Protein 2B1E (pdb70)

Secondary structure (DSSP, 8-state):
--GGG--HHHHHHHHHHHHHHHHT-HHHH-HHHHHHHHHHHHHHHHHHH----SHHHHHHHHHHHHHHHHHHHHHHHHHHHHHTTSPP--HHHHHHHT-PPP---HHHHHHHHHHHHHHHHTT-HHHHHHHHHHHHHHHHHHHHTTTSTT----STHHHHHHHHHHHHHHHHHHHHHHS-TT-TTHHHHHHHHHHHHHHHHHHHHHHHHH-----THHHHHHHHHHHHHHHTTT---TTHHHHHHHHHHHHHHHHHHHHHHHHHHHHHHHHS-S--TT----HHHHHHHHHHHHHGGGHHHHHHHTTT--GGGTS-TT--GGGS-----SSHHHHHHHHHHHHHHHHHHHHHHHHHHHH-TTSPP--S-TT-SS-TTHHHHHHHHHHHHHHHHHHHHTSTHHHHTTTHHHHHHHHHHHHHHHHHHHHHHHHHHHHHHHHHHT-SSSPP--HHHHHHHHHHHHHHHHHHHHHHTT-----HHHHHHHHHHHHHHHHHHHHHHHHHHGGGSSSGGGT-S--HHHHHHHHHHHH-

InterPro domains:
  IPR004140 Exocyst complex component Exo70 [PTHR12542] (60-615)
  IPR016159 Cullin repeat-like-containing domain superfamily [SSF74788] (73-621)
  IPR046364 Exocyst complex subunit Exo70, C-terminal [PF03081] (237-620)

GO terms:
  GO:0005546 phosphatidylinositol-4,5-bisphosphate binding (F, IDA)
  GO:0000131 incipient cellular bud site (C, IDA)
  GO:0005886 plasma membrane (C, IDA)
  GO:0005934 cellular bud tip (C, IDA)
  GO:0005935 cellular bud neck (C, IDA)
  GO:0031267 small GTPase binding (F, IDA)
  GO:0000145 exocyst (C, IDA)
  GO:0007266 Rho protein signal transduction (P, IDA)
  GO:0051601 exocyst localization (P, IGI)
  GO:0006887 exocytosis (P, IGI)
  GO:0007266 Rho protein signal transduction (P, IGI)
  GO:0001927 exocyst assembly (P, IMP)
  GO:0043332 mating projection tip (C, HDA)
  GO:0005628 prospore membrane (C, HDA)
  GO:0005737 cytoplasm (C, HDA)
  GO:0005934 cellular bud tip (C, HDA)
  GO:0005935 cellular bud neck (C, HDA)
  GO:0006887 exocytosis (P, IMP)
  GO:0006893 Golgi to plasma membrane transport (P, IMP)
  GO:0031267 small GTPase binding (F, IPI)

B-factor: mean 26.27, std 12.56, range [5.23, 71.97]

Structure (mmCIF, N/CA/C/O backbone):
data_2B1E
#
_entry.id   2B1E
#
_cell.length_a   45.846
_cell.length_b   60.605
_cell.length_c   223.131
_cell.angle_alpha   90.00
_cell.angle_beta   90.00
_cell.angle_gamma   90.00
#
_symmetry.space_group_name_H-M   'P 21 21 21'
#
loop_
_entity.id
_entity.type
_entity.pdbx_description
1 polymer 'Exocyst complex component EXO70'
2 water water
#
loop_
_atom_site.group_PDB
_atom_site.id
_atom_site.type_symbol
_atom_site.label_atom_id
_atom_site.label_alt_id
_atom_site.label_comp_id
_atom_site.label_asym_id
_atom_site.label_entity_id
_atom_site.label_seq_id
_atom_site.pdbx_PDB_ins_code
_atom_site.Cartn_x
_atom_site.Cartn_y
_atom_site.Cartn_z
_atom_site.occupancy
_atom_site.B_iso_or_equiv
_atom_site.auth_seq_id
_atom_site.auth_comp_id
_atom_site.auth_asym_id
_atom_site.auth_atom_id
_atom_site.pdbx_PDB_model_num
ATOM 1 N N . THR A 1 8 ? 36.688 33.504 66.889 1.00 32.77 67 THR A N 1
ATOM 2 C CA . THR A 1 8 ? 38.145 33.583 66.581 1.00 32.59 67 THR A CA 1
ATOM 3 C C . THR A 1 8 ? 38.700 32.187 66.276 1.00 30.12 67 THR A C 1
ATOM 4 O O . THR A 1 8 ? 38.835 31.819 65.114 1.00 29.70 67 THR A O 1
ATOM 8 N N . LEU A 1 9 ? 39.011 31.414 67.314 1.00 28.05 68 LEU A N 1
ATOM 9 C CA . LEU A 1 9 ? 39.538 30.055 67.139 1.00 26.94 68 LEU A CA 1
ATOM 10 C C . LEU A 1 9 ? 38.402 29.058 67.363 1.00 25.13 68 LEU A C 1
ATOM 11 O O . LEU A 1 9 ? 38.152 28.622 68.486 1.00 22.12 68 LEU A O 1
ATOM 16 N N . ASN A 1 10 ? 37.718 28.701 66.284 1.00 24.24 69 ASN A N 1
ATOM 17 C CA . ASN A 1 10 ? 36.582 27.784 66.352 1.00 22.20 69 ASN A CA 1
ATOM 18 C C . ASN A 1 10 ? 36.809 26.452 67.067 1.00 23.33 69 ASN A C 1
ATOM 19 O O . ASN A 1 10 ? 35.940 25.996 67.810 1.00 23.35 69 ASN A O 1
ATOM 24 N N . SER A 1 11 ? 37.957 25.819 66.842 1.00 22.78 70 SER A N 1
ATOM 25 C CA . SER A 1 11 ? 38.202 24.509 67.436 1.00 23.97 70 SER A CA 1
ATOM 26 C C . SER A 1 11 ? 38.185 24.465 68.958 1.00 23.72 70 SER A C 1
ATOM 27 O O . SER A 1 11 ? 37.938 23.413 69.544 1.00 25.63 70 SER A O 1
ATOM 30 N N . VAL A 1 12 ? 38.434 25.594 69.608 1.00 24.55 71 VAL A N 1
ATOM 31 C CA . VAL A 1 12 ? 38.430 25.600 71.063 1.00 24.16 71 VAL A CA 1
ATOM 32 C C . VAL A 1 12 ? 37.444 26.601 71.658 1.00 23.96 71 VAL A C 1
ATOM 33 O O . VAL A 1 12 ? 37.522 26.935 72.842 1.00 25.25 71 VAL A O 1
ATOM 37 N N . ALA A 1 13 ? 36.507 27.071 70.839 1.00 21.28 72 ALA A N 1
ATOM 38 C CA . ALA A 1 13 ? 35.509 28.028 71.310 1.00 20.88 72 ALA A CA 1
ATOM 39 C C . ALA A 1 13 ? 34.273 27.291 71.816 1.00 18.89 72 ALA A C 1
ATOM 40 O O . ALA A 1 13 ? 33.932 26.217 71.324 1.00 17.94 72 ALA A O 1
ATOM 42 N N . SER A 1 14 ? 33.606 27.870 72.805 1.00 17.10 73 SER A N 1
ATOM 43 C CA . SER A 1 14 ? 32.403 27.263 73.351 1.00 18.38 73 SER A CA 1
ATOM 44 C C . SER A 1 14 ? 31.244 27.456 72.376 1.00 16.01 73 SER A C 1
ATOM 45 O O . SER A 1 14 ? 31.264 28.358 71.530 1.00 13.80 73 SER A O 1
ATOM 48 N N . VAL A 1 15 ? 30.230 26.610 72.488 1.00 15.44 74 VAL A N 1
ATOM 49 C CA . VAL A 1 15 ? 29.073 26.756 71.620 1.00 15.79 74 VAL A CA 1
ATOM 50 C C . VAL A 1 15 ? 28.445 28.126 71.887 1.00 15.35 74 VAL A C 1
ATOM 51 O O . VAL A 1 15 ? 27.955 28.784 70.974 1.00 14.68 74 VAL A O 1
ATOM 55 N N . LYS A 1 16 ? 28.474 28.555 73.142 1.00 14.04 75 LYS A N 1
ATOM 56 C CA . LYS A 1 16 ? 27.913 29.854 73.501 1.00 17.99 75 LYS A CA 1
ATOM 57 C C . LYS A 1 16 ? 28.609 30.961 72.724 1.00 17.45 75 LYS A C 1
ATOM 58 O O . LYS A 1 16 ? 27.956 31.809 72.120 1.00 19.47 75 LYS A O 1
ATOM 64 N N . ASP A 1 17 ? 29.936 30.959 72.729 1.00 17.10 76 ASP A N 1
ATOM 65 C CA . ASP A 1 17 ? 30.660 31.991 72.004 1.00 17.12 76 ASP A CA 1
ATOM 66 C C . ASP A 1 17 ? 30.475 31.915 70.491 1.00 17.79 76 ASP A C 1
ATOM 67 O O . ASP A 1 17 ? 30.314 32.949 69.834 1.00 16.26 76 AS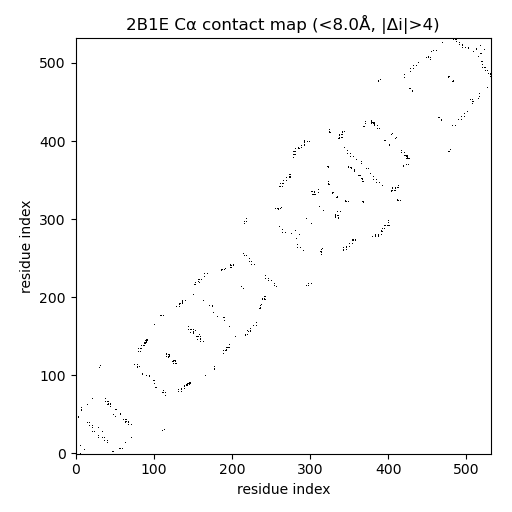P A O 1
ATOM 72 N N . LEU A 1 18 ? 30.498 30.705 69.937 1.00 17.22 77 LEU A N 1
ATOM 73 C CA . LEU A 1 18 ? 30.312 30.526 68.495 1.00 16.59 77 LEU A CA 1
ATOM 74 C C . LEU A 1 18 ? 28.913 31.001 68.104 1.00 16.82 77 LEU A C 1
ATOM 75 O O . LEU A 1 18 ? 28.722 31.607 67.046 1.00 15.41 77 LEU A O 1
ATOM 80 N N . ALA A 1 19 ? 27.940 30.707 68.962 1.00 13.71 78 ALA A N 1
ATOM 81 C CA . ALA A 1 19 ? 26.559 31.098 68.722 1.00 15.74 78 ALA A CA 1
ATOM 82 C C . ALA A 1 19 ? 26.505 32.616 68.655 1.00 16.87 78 ALA A C 1
ATOM 83 O O . ALA A 1 19 ? 25.904 33.186 67.747 1.00 15.33 78 ALA A O 1
ATOM 85 N N . ASN A 1 20 ? 27.151 33.276 69.612 1.00 18.07 79 ASN A N 1
ATOM 86 C CA . ASN A 1 20 ? 27.162 34.737 69.619 1.00 19.16 79 ASN A CA 1
ATOM 87 C C . ASN A 1 20 ? 27.744 35.263 68.307 1.00 18.40 79 ASN A C 1
ATOM 88 O O . ASN A 1 20 ? 27.180 36.169 67.694 1.00 20.19 79 ASN A O 1
ATOM 93 N N . GLU A 1 21 ? 28.869 34.699 67.875 1.00 16.88 80 GLU A N 1
ATOM 94 C CA . GLU A 1 21 ? 29.498 35.113 66.619 1.00 17.45 80 GLU A CA 1
ATOM 95 C C . GLU A 1 21 ? 28.542 34.927 65.449 1.00 16.40 80 GLU A C 1
ATOM 96 O O . GLU A 1 21 ? 28.406 35.806 64.602 1.00 16.86 80 GLU A O 1
ATO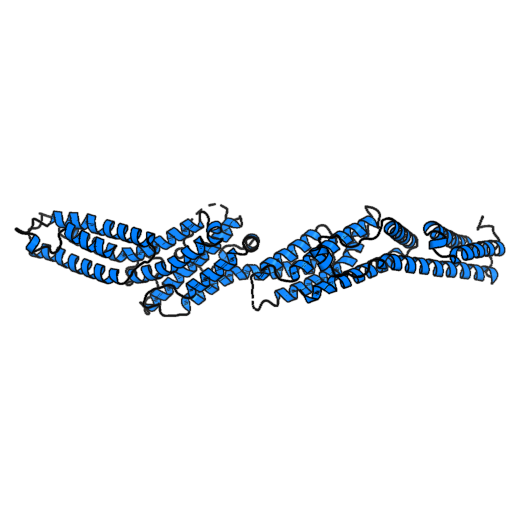M 102 N N . ALA A 1 22 ? 27.889 33.772 65.392 1.00 12.98 81 ALA A N 1
ATOM 103 C CA . ALA A 1 22 ? 26.942 33.509 64.316 1.00 14.66 81 ALA A CA 1
ATOM 104 C C . ALA A 1 22 ? 25.812 34.532 64.326 1.00 15.98 81 ALA A C 1
ATOM 105 O O . ALA A 1 22 ? 25.366 34.975 63.262 1.00 15.98 81 ALA A O 1
ATOM 107 N N . SER A 1 23 ? 25.351 34.901 65.523 1.00 17.13 82 SER A N 1
ATOM 108 C CA . SER A 1 23 ? 24.268 35.875 65.675 1.00 17.34 82 SER A CA 1
ATOM 109 C C . SER A 1 23 ? 24.669 37.218 65.091 1.00 16.46 82 SER A C 1
ATOM 110 O O . SER A 1 23 ? 23.862 37.905 64.451 1.00 16.25 82 SER A O 1
ATOM 113 N N . LYS A 1 24 ? 25.923 37.590 65.309 1.00 15.57 83 LYS A N 1
ATOM 114 C CA . LYS A 1 24 ? 26.420 38.849 64.787 1.00 16.62 83 LYS A CA 1
ATOM 115 C C . LYS A 1 24 ? 26.481 38.796 63.265 1.00 16.97 83 LYS A C 1
ATOM 116 O O . LYS A 1 24 ? 26.171 39.779 62.587 1.00 14.29 83 LYS A O 1
ATOM 122 N N . TYR A 1 25 ? 26.857 37.642 62.717 1.00 16.55 84 TYR A N 1
ATOM 123 C CA . TYR A 1 25 ? 26.941 37.520 61.270 1.00 15.44 84 TYR A CA 1
ATOM 124 C C . TYR A 1 25 ? 25.552 37.581 60.651 1.00 14.24 84 TYR A C 1
ATOM 125 O O . TYR A 1 25 ? 25.380 38.110 59.546 1.00 12.20 84 TYR A O 1
ATOM 134 N N . GLU A 1 26 ? 24.558 37.034 61.345 1.00 15.19 85 GLU A N 1
ATOM 135 C CA . GLU A 1 26 ? 23.208 37.074 60.800 1.00 13.81 85 GLU A CA 1
ATOM 136 C C . GLU A 1 26 ? 22.693 38.510 60.727 1.00 13.98 85 GLU A C 1
ATOM 137 O O . GLU A 1 26 ? 21.982 38.879 59.792 1.00 9.67 85 GLU A O 1
ATOM 143 N N . ILE A 1 27 ? 23.043 39.313 61.724 1.00 13.77 86 ILE A N 1
ATOM 144 C CA . ILE A 1 27 ? 22.610 40.702 61.746 1.00 14.87 86 ILE A CA 1
ATOM 145 C C . ILE A 1 27 ? 23.196 41.416 60.533 1.00 14.91 86 ILE A C 1
ATOM 146 O O . ILE A 1 27 ? 22.515 42.192 59.853 1.00 13.29 86 ILE A O 1
ATOM 151 N N . ILE A 1 28 ? 24.458 41.139 60.242 1.00 15.91 87 ILE A N 1
ATOM 152 C CA . ILE A 1 28 ? 25.105 41.757 59.086 1.00 14.44 87 ILE A CA 1
ATOM 153 C C . ILE A 1 28 ? 24.391 41.327 57.805 1.00 13.36 87 ILE A C 1
ATOM 154 O O . ILE A 1 28 ? 23.961 42.162 56.988 1.00 11.01 87 ILE A O 1
ATOM 159 N N . LEU A 1 29 ? 24.259 40.016 57.637 1.00 11.08 88 LEU A N 1
ATOM 160 C CA . LEU A 1 29 ? 23.610 39.463 56.453 1.00 12.34 88 LEU A CA 1
ATOM 161 C C . LEU A 1 29 ? 22.176 39.980 56.270 1.00 12.18 88 LEU A C 1
ATOM 162 O O . LEU A 1 29 ? 21.707 40.134 55.141 1.00 11.48 88 LEU A O 1
ATOM 167 N N . GLN A 1 30 ? 21.504 40.253 57.384 1.00 13.84 89 GLN A N 1
ATOM 168 C CA . GLN A 1 30 ? 20.125 40.749 57.392 1.00 17.02 89 GLN A CA 1
ATOM 169 C C . GLN A 1 30 ? 19.971 42.079 56.653 1.00 16.71 89 GLN A C 1
ATOM 170 O O . GLN A 1 30 ? 18.886 42.391 56.158 1.00 14.60 89 GLN A O 1
ATOM 176 N N . LYS A 1 31 ? 21.057 42.851 56.573 1.00 16.74 90 LYS A N 1
ATOM 177 C CA . LYS A 1 31 ? 21.034 44.150 55.901 1.00 15.77 90 LYS A CA 1
ATOM 178 C C . LYS A 1 31 ? 20.894 44.030 54.386 1.00 17.85 90 LYS A C 1
ATOM 179 O O . LYS A 1 31 ? 20.530 44.995 53.715 1.00 15.62 90 LYS A O 1
ATOM 185 N N . GLY A 1 32 ? 21.196 42.857 53.838 1.00 16.40 91 GLY A N 1
ATOM 186 C CA . GLY A 1 32 ? 21.060 42.686 52.403 1.00 17.18 91 GLY A CA 1
ATOM 187 C C . GLY A 1 32 ? 22.351 42.841 51.629 1.00 16.37 91 GLY A C 1
ATOM 188 O O . GLY A 1 32 ? 23.270 43.529 52.064 1.00 17.30 91 GLY A O 1
ATOM 189 N N . ILE A 1 33 ? 22.409 42.208 50.463 1.00 15.77 92 ILE A N 1
ATOM 190 C CA . ILE A 1 33 ? 23.591 42.248 49.613 1.00 14.54 92 ILE A CA 1
ATOM 191 C C . ILE A 1 33 ? 24.094 43.644 49.237 1.00 15.69 92 ILE A C 1
ATOM 192 O O . ILE A 1 33 ? 25.296 43.903 49.301 1.00 12.89 92 ILE A O 1
ATOM 197 N N . ASN A 1 34 ? 23.197 44.549 48.843 1.00 14.28 93 ASN A N 1
ATOM 198 C CA . ASN A 1 34 ? 23.648 45.885 48.453 1.00 14.27 93 ASN A CA 1
ATOM 199 C C . ASN A 1 34 ? 24.231 46.707 49.602 1.00 13.65 93 ASN A C 1
ATOM 200 O O . ASN A 1 34 ? 25.188 47.450 49.410 1.00 14.48 93 ASN A O 1
ATOM 205 N N . GLN A 1 35 ? 23.655 46.597 50.793 1.00 14.98 94 GLN A N 1
ATOM 206 C CA . GLN A 1 35 ? 24.167 47.368 51.929 1.00 15.26 94 GLN A CA 1
ATOM 207 C C . GLN A 1 35 ? 25.491 46.813 52.440 1.00 16.15 94 GLN A C 1
ATOM 208 O O . GLN A 1 35 ? 26.413 47.560 52.777 1.00 13.91 94 GLN A O 1
ATOM 214 N N . VAL A 1 36 ? 25.582 45.489 52.470 1.00 12.84 95 VAL A N 1
ATOM 215 C CA . VAL A 1 36 ? 26.776 44.807 52.940 1.00 13.77 95 VAL A CA 1
ATOM 216 C C . VAL A 1 36 ? 27.918 44.875 51.942 1.00 11.50 95 VAL A C 1
ATOM 217 O O . VAL A 1 36 ? 29.073 45.068 52.325 1.00 12.78 95 VAL A O 1
ATOM 221 N N . GLY A 1 37 ? 27.580 44.730 50.663 1.00 9.96 96 GLY A N 1
ATOM 222 C CA . GLY A 1 37 ? 28.575 44.706 49.602 1.00 9.95 96 GLY A CA 1
ATOM 223 C C . GLY A 1 37 ? 28.625 43.228 49.215 1.00 10.78 96 GLY A C 1
ATOM 224 O O . GLY A 1 37 ? 28.806 42.370 50.086 1.00 7.78 96 GLY A O 1
ATOM 225 N N . LEU A 1 38 ? 28.443 42.916 47.938 1.00 10.79 97 LEU A N 1
ATOM 226 C CA . LEU A 1 38 ? 28.423 41.515 47.492 1.00 11.72 97 LEU A CA 1
ATOM 227 C C . LEU A 1 38 ? 29.611 40.651 47.926 1.00 13.41 97 LEU A C 1
ATOM 228 O O . LEU A 1 38 ? 29.425 39.554 48.462 1.00 12.57 97 LEU A O 1
ATOM 233 N N . LYS A 1 39 ? 30.831 41.126 47.699 1.00 11.04 98 LYS A N 1
ATOM 234 C CA . LYS A 1 39 ? 31.998 40.342 48.089 1.00 14.04 98 LYS A CA 1
ATOM 235 C C . LYS A 1 39 ? 32.028 40.122 49.608 1.00 14.90 98 LYS A C 1
ATOM 236 O O . LYS A 1 39 ? 32.307 39.012 50.076 1.00 10.80 98 LYS A O 1
ATOM 242 N N . GLN A 1 40 ? 31.709 41.169 50.370 1.00 12.34 99 GLN A N 1
ATOM 243 C CA . GLN A 1 40 ? 31.690 41.093 51.836 1.00 12.45 99 GLN A CA 1
ATOM 244 C C . GLN A 1 40 ? 30.606 40.127 52.301 1.00 10.85 99 GLN A C 1
ATOM 245 O O . GLN A 1 40 ? 30.774 39.401 53.293 1.00 5.87 99 GLN A O 1
ATOM 251 N N . TYR A 1 41 ? 29.487 40.145 51.582 1.00 9.85 100 TYR A N 1
ATOM 252 C CA . TYR A 1 41 ? 28.352 39.283 51.883 1.00 10.17 100 TYR A CA 1
ATOM 253 C C . TYR A 1 41 ? 28.758 37.815 51.708 1.00 8.81 100 TYR A C 1
ATOM 254 O O . TYR A 1 41 ? 28.567 37.009 52.616 1.00 10.12 100 TYR A O 1
ATOM 263 N N . THR A 1 42 ? 29.321 37.453 50.560 1.00 9.63 101 THR A N 1
ATOM 264 C CA . THR A 1 42 ? 29.719 36.060 50.377 1.00 10.64 101 THR A CA 1
ATOM 265 C C . THR A 1 42 ? 30.812 35.678 51.362 1.00 12.82 101 THR A C 1
ATOM 266 O O . THR A 1 42 ? 30.953 34.503 51.717 1.00 10.90 101 THR A O 1
ATOM 270 N N . GLN A 1 43 ? 31.587 36.665 51.804 1.00 11.35 102 GLN A N 1
ATOM 271 C CA . GLN A 1 43 ? 32.652 36.392 52.759 1.00 13.09 102 GLN A CA 1
ATOM 272 C C . GLN A 1 43 ? 32.052 35.993 54.105 1.00 11.20 102 GLN A C 1
ATOM 273 O O . GLN A 1 43 ? 32.574 35.112 54.798 1.00 10.65 102 GLN A O 1
ATOM 279 N N . VAL A 1 44 ? 30.959 36.641 54.492 1.00 10.85 103 VAL A N 1
ATOM 280 C CA . VAL A 1 44 ? 30.317 36.287 55.752 1.00 9.69 103 VAL A CA 1
ATOM 281 C C . VAL A 1 44 ? 29.704 34.888 55.649 1.00 9.97 103 VAL A C 1
ATOM 282 O O . VAL A 1 44 ? 29.780 34.093 56.588 1.00 9.14 103 VAL A O 1
ATOM 286 N N . VAL A 1 45 ? 29.100 34.573 54.508 1.00 10.61 104 VAL A N 1
ATOM 287 C CA . VAL A 1 45 ? 28.527 33.244 54.347 1.00 10.10 104 VAL A CA 1
ATOM 288 C C . VAL A 1 45 ? 29.670 32.214 54.441 1.00 9.92 104 VAL A C 1
ATOM 289 O O . VAL A 1 45 ? 29.497 31.143 55.017 1.00 9.73 104 VAL A O 1
ATOM 293 N N . HIS A 1 46 ? 30.839 32.536 53.887 1.00 11.01 105 HIS A N 1
ATOM 294 C CA . HIS A 1 46 ? 31.975 31.607 53.961 1.00 11.41 105 HIS A CA 1
ATOM 295 C C . HIS A 1 46 ? 32.353 31.370 55.435 1.00 12.66 105 HIS A C 1
ATOM 296 O O . HIS A 1 46 ? 32.668 30.245 55.827 1.00 11.80 105 HIS A O 1
ATOM 303 N N . LYS A 1 47 ? 32.338 32.428 56.243 1.00 12.40 106 LYS A N 1
ATOM 304 C CA . LYS A 1 47 ? 32.669 32.296 57.663 1.00 14.97 106 LYS A CA 1
ATOM 305 C C . LYS A 1 47 ? 31.739 31.286 58.328 1.00 13.42 106 LYS A C 1
ATOM 306 O O . LYS A 1 47 ? 32.175 30.445 59.104 1.00 11.04 106 LYS A O 1
ATOM 312 N N . LEU A 1 48 ? 30.448 31.380 58.024 1.00 12.43 107 LEU A N 1
ATOM 313 C CA . LEU A 1 48 ? 29.460 30.473 58.609 1.00 11.90 107 LEU A CA 1
ATOM 314 C C . LEU A 1 48 ? 29.700 29.038 58.159 1.00 11.82 107 LEU A C 1
ATOM 315 O O . LEU A 1 48 ? 29.629 28.094 58.955 1.00 10.43 107 LEU A O 1
ATOM 320 N N . ASP A 1 49 ? 29.968 28.893 56.867 1.00 11.89 108 ASP A N 1
ATOM 321 C CA . ASP A 1 49 ? 30.223 27.606 56.256 1.00 13.64 108 ASP A CA 1
ATOM 322 C C . ASP A 1 49 ? 31.434 26.953 56.915 1.00 14.31 108 ASP A C 1
ATOM 323 O O . ASP A 1 49 ? 31.386 25.784 57.314 1.00 9.18 108 ASP A O 1
ATOM 328 N N . ASP A 1 50 ? 32.516 27.719 57.043 1.00 13.68 109 ASP A N 1
ATOM 329 C CA . ASP A 1 50 ? 33.733 27.208 57.657 1.00 13.43 109 ASP A CA 1
ATOM 330 C C . ASP A 1 50 ? 33.498 26.917 59.142 1.00 13.76 109 ASP A C 1
ATOM 331 O O . ASP A 1 50 ? 33.995 25.919 59.662 1.00 14.44 109 ASP A O 1
ATOM 336 N N . MET A 1 51 ? 32.723 27.760 59.820 1.00 12.62 110 MET A N 1
ATOM 337 C CA . MET A 1 51 ? 32.436 27.527 61.240 1.00 12.73 110 MET A CA 1
ATOM 338 C C . MET A 1 51 ? 31.696 26.196 61.375 1.00 13.32 110 MET A C 1
ATOM 339 O O . MET A 1 51 ? 32.051 25.359 62.203 1.00 13.68 110 MET A O 1
ATOM 344 N N . LEU A 1 52 ? 30.677 25.998 60.541 1.00 13.97 111 LEU A N 1
ATOM 345 C CA . LEU A 1 52 ? 29.884 24.778 60.575 1.00 15.43 111 LEU A CA 1
ATOM 346 C C . LEU A 1 52 ? 30.779 23.558 60.365 1.00 17.13 111 LEU A C 1
ATOM 347 O O . LEU A 1 52 ? 30.659 22.560 61.078 1.00 16.25 111 LEU A O 1
ATOM 352 N N . GLU A 1 53 ? 31.684 23.655 59.397 1.00 16.31 112 GLU A N 1
ATOM 353 C CA . GLU A 1 53 ? 32.614 22.572 59.099 1.00 20.54 112 GLU A CA 1
ATOM 354 C C . GLU A 1 53 ? 33.577 22.314 60.267 1.00 18.46 112 GLU A C 1
ATOM 355 O O . GLU A 1 53 ? 33.823 21.160 60.643 1.00 18.34 112 GLU A O 1
ATOM 361 N N . ASP A 1 54 ? 34.114 23.390 60.838 1.00 16.60 113 ASP A N 1
ATOM 362 C CA . ASP A 1 54 ? 35.048 23.275 61.952 1.00 17.64 113 ASP A CA 1
ATOM 363 C C . ASP A 1 54 ? 34.464 22.570 63.184 1.00 18.20 113 ASP A C 1
ATOM 364 O O . ASP A 1 54 ? 35.150 21.779 63.824 1.00 19.22 113 ASP A O 1
ATOM 369 N N . ILE A 1 55 ? 33.208 22.837 63.523 1.00 16.93 114 ILE A N 1
ATOM 370 C CA . ILE A 1 55 ? 32.631 22.214 64.711 1.00 20.22 114 ILE A CA 1
ATOM 371 C C . ILE A 1 55 ? 32.042 20.825 64.495 1.00 23.01 114 ILE A C 1
ATOM 372 O O . ILE A 1 55 ? 31.732 20.128 65.461 1.00 20.40 114 ILE A O 1
ATOM 377 N N . GLN A 1 56 ? 31.889 20.423 63.238 1.00 26.69 115 GLN A N 1
ATOM 378 C CA . GLN A 1 56 ? 31.333 19.108 62.929 1.00 31.51 115 GLN A CA 1
ATOM 379 C C . GLN A 1 56 ? 32.365 18.028 62.657 1.00 33.46 115 GLN A C 1
ATOM 380 O O . GLN A 1 56 ? 32.085 16.849 62.849 1.00 35.46 115 GLN A O 1
ATOM 386 N N . SER A 1 57 ? 33.547 18.424 62.194 1.00 36.60 116 SER A N 1
ATOM 387 C CA . SER A 1 57 ? 34.610 17.470 61.889 1.00 38.68 116 SER A CA 1
ATOM 388 C C . SER A 1 57 ? 34.810 16.462 63.021 1.00 39.43 116 SER A C 1
ATOM 389 O O . SER A 1 57 ? 35.819 16.494 63.728 1.00 40.01 116 SER A O 1
ATOM 392 N N . ARG A 1 62 ? 32.806 17.829 70.687 1.00 27.13 121 ARG A N 1
ATOM 393 C CA . ARG A 1 62 ? 31.475 18.425 70.798 1.00 24.14 121 ARG A CA 1
ATOM 394 C C . ARG A 1 62 ? 30.447 17.393 71.260 1.00 23.08 121 ARG A C 1
ATOM 395 O O . ARG A 1 62 ? 30.258 16.360 70.612 1.00 21.84 121 ARG A O 1
ATOM 403 N N . GLU A 1 63 ? 29.772 17.684 72.368 1.00 22.69 122 GLU A N 1
ATOM 404 C CA . GLU A 1 63 ? 28.766 16.778 72.916 1.00 21.44 122 GLU A CA 1
ATOM 405 C C . GLU A 1 63 ? 27.431 16.898 72.184 1.00 20.19 122 GLU A C 1
ATOM 406 O O . GLU A 1 63 ? 27.055 17.979 71.727 1.00 18.06 122 GLU A O 1
ATOM 412 N N . GLU A 1 64 ? 26.717 15.781 72.071 1.00 16.78 123 GLU A N 1
ATOM 413 C CA . GLU A 1 64 ? 25.424 15.759 71.392 1.00 14.46 123 GLU A CA 1
ATOM 414 C C . GLU A 1 64 ? 24.307 16.243 72.316 1.00 12.65 123 GLU A C 1
ATOM 415 O O . GLU A 1 64 ? 23.581 15.434 72.889 1.00 11.84 123 GLU A O 1
ATOM 421 N N . ASN A 1 65 ? 24.185 17.559 72.483 1.00 11.87 124 ASN A N 1
ATOM 422 C CA . ASN A 1 65 ? 23.129 18.129 73.315 1.00 14.18 124 ASN A CA 1
ATOM 423 C C . ASN A 1 65 ? 22.384 19.189 72.501 1.00 14.54 124 ASN A C 1
ATOM 424 O O . ASN A 1 65 ? 22.816 19.532 71.406 1.00 14.97 124 ASN A O 1
ATOM 429 N N . SER A 1 66 ? 21.273 19.700 73.030 1.00 14.80 125 SER A N 1
ATOM 430 C CA . SER A 1 66 ? 20.471 20.683 72.309 1.00 16.98 125 SER A CA 1
ATOM 431 C C . SER A 1 66 ? 21.230 21.934 71.944 1.00 15.00 125 SER A C 1
ATOM 432 O O . SER A 1 66 ? 20.957 22.541 70.918 1.00 14.69 125 SER A O 1
ATOM 435 N N . GLU A 1 67 ? 22.190 22.322 72.771 1.00 14.49 126 GLU A N 1
ATOM 436 C CA . GLU A 1 67 ? 22.961 23.524 72.483 1.00 15.25 126 GLU A CA 1
ATOM 437 C C . GLU A 1 67 ? 23.742 23.344 71.186 1.00 13.51 126 GLU A C 1
ATOM 438 O O . GLU A 1 67 ? 23.722 24.201 70.303 1.00 8.56 126 GLU A O 1
ATOM 444 N N . PHE A 1 68 ? 24.428 22.211 71.072 1.00 12.30 127 PHE A N 1
ATOM 445 C CA . PHE A 1 68 ? 25.219 21.908 69.884 1.00 10.18 127 PHE A CA 1
ATOM 446 C C . PHE A 1 68 ? 24.319 21.731 68.658 1.00 11.14 127 PHE A C 1
ATOM 447 O O . PHE A 1 68 ? 24.595 22.261 67.580 1.00 11.85 127 PHE A O 1
ATOM 455 N N . HIS A 1 69 ? 23.235 20.986 68.831 1.00 10.88 128 HIS A N 1
ATOM 456 C CA . HIS A 1 69 ? 22.318 20.713 67.732 1.00 10.61 128 HIS A CA 1
ATOM 457 C C . HIS A 1 69 ? 21.665 21.992 67.260 1.00 10.38 128 HIS A C 1
ATOM 458 O O . HIS A 1 69 ? 21.385 22.156 66.076 1.00 7.78 128 HIS A O 1
ATOM 465 N N . GLY A 1 70 ? 21.432 22.896 68.204 1.00 10.40 129 GLY A N 1
ATOM 466 C CA . GLY A 1 70 ? 20.829 24.171 67.876 1.00 12.50 129 GLY A CA 1
ATOM 467 C C . GLY A 1 70 ? 21.726 25.003 66.977 1.00 11.62 129 GLY A C 1
ATOM 468 O O . GLY A 1 70 ? 21.284 25.472 65.935 1.00 11.00 129 GLY A O 1
ATOM 469 N N . ILE A 1 71 ? 22.991 25.190 67.350 1.00 11.56 130 ILE A N 1
ATOM 470 C CA . ILE A 1 71 ? 23.860 25.988 66.491 1.00 12.43 130 ILE A CA 1
ATOM 471 C C . ILE A 1 71 ? 24.079 25.312 65.129 1.00 11.80 130 ILE A C 1
ATOM 472 O O . ILE A 1 71 ? 24.168 25.988 64.102 1.00 10.14 130 ILE A O 1
ATOM 477 N N . LEU A 1 72 ? 24.159 23.981 65.108 1.00 11.82 131 LEU A N 1
ATOM 478 C CA . LEU A 1 72 ? 24.329 23.278 63.841 1.00 10.76 131 LEU A CA 1
ATOM 479 C C . LEU A 1 72 ? 23.176 23.629 62.891 1.00 11.06 131 LEU A C 1
ATOM 480 O O . LEU A 1 72 ? 23.391 23.947 61.720 1.00 8.47 131 LEU A O 1
ATOM 485 N N . THR A 1 73 ? 21.952 23.567 63.393 1.00 10.78 132 THR A N 1
ATOM 486 C CA . THR A 1 73 ? 20.792 23.868 62.554 1.00 12.65 132 THR A CA 1
ATOM 487 C C . THR A 1 73 ? 20.750 25.351 62.179 1.00 11.42 132 THR A C 1
ATOM 488 O O . THR A 1 73 ? 20.415 25.699 61.050 1.00 10.33 132 THR A O 1
ATOM 492 N N . HIS A 1 74 ? 21.107 26.216 63.123 1.00 12.28 133 HIS A N 1
ATOM 493 C CA . HIS A 1 74 ? 21.100 27.649 62.867 1.00 12.16 133 HIS A CA 1
ATOM 494 C C . HIS A 1 74 ? 22.078 27.994 61.744 1.00 10.65 133 HIS A C 1
ATOM 495 O O . HIS A 1 74 ? 21.724 28.690 60.800 1.00 10.87 133 HIS A O 1
ATOM 502 N N . LEU A 1 75 ? 23.311 27.506 61.845 1.00 9.05 134 LEU A N 1
ATOM 503 C CA . LEU A 1 75 ? 24.308 27.761 60.813 1.00 9.52 134 LEU A CA 1
ATOM 504 C C . LEU A 1 75 ? 23.831 27.194 59.471 1.00 10.50 134 LEU A C 1
ATOM 505 O O . LEU A 1 75 ? 23.865 27.874 58.452 1.00 8.21 134 LEU A O 1
ATOM 510 N N . GLU A 1 76 ? 23.365 25.950 59.477 1.00 8.89 135 GLU A N 1
ATOM 511 C CA . GLU A 1 76 ? 22.907 25.334 58.237 1.00 10.26 135 GLU A CA 1
ATOM 512 C C . GLU A 1 76 ? 21.789 26.154 57.572 1.00 8.83 135 GLU A C 1
ATOM 513 O O . GLU A 1 76 ? 21.858 26.442 56.375 1.00 7.17 135 GLU A O 1
ATOM 519 N N . GLN A 1 77 ? 20.779 26.558 58.344 1.00 7.04 136 GLN A N 1
ATOM 520 C CA . GLN A 1 77 ? 19.670 27.321 57.765 1.00 8.59 136 GLN A CA 1
ATOM 521 C C . GLN A 1 77 ? 20.014 28.746 57.348 1.00 8.13 136 GLN A C 1
ATOM 522 O O . GLN A 1 77 ? 19.540 29.209 56.312 1.00 9.29 136 GLN A O 1
ATOM 528 N N . LEU A 1 78 ? 20.817 29.444 58.142 1.00 8.56 137 LEU A N 1
ATOM 529 C CA . LEU A 1 78 ? 21.218 30.809 57.797 1.00 8.71 137 LEU A CA 1
ATOM 530 C C . LEU A 1 78 ? 22.005 30.798 56.486 1.00 11.16 137 LEU A C 1
ATOM 531 O O . LEU A 1 78 ? 21.864 31.702 55.655 1.00 9.60 137 LEU A O 1
ATOM 536 N N . ILE A 1 79 ? 22.834 29.771 56.291 1.00 9.01 138 ILE A N 1
ATOM 537 C CA . ILE A 1 79 ? 23.599 29.652 55.050 1.00 9.61 138 ILE A CA 1
ATOM 538 C C . ILE A 1 79 ? 22.619 29.429 53.896 1.00 11.55 138 ILE A C 1
ATOM 539 O O . ILE A 1 79 ? 22.731 30.040 52.832 1.00 9.64 138 ILE A O 1
ATOM 544 N N . LYS A 1 80 ? 21.641 28.552 54.115 1.00 13.05 139 LYS A N 1
ATOM 545 C CA . LYS A 1 80 ? 20.655 28.251 53.088 1.00 10.97 139 LYS A CA 1
ATOM 546 C C . LYS A 1 80 ? 19.876 29.498 52.667 1.00 11.05 139 LYS A C 1
ATOM 547 O O . LYS A 1 80 ? 19.658 29.734 51.475 1.00 10.86 139 LYS A O 1
ATOM 553 N N . ARG A 1 81 ? 19.458 30.302 53.637 1.00 9.56 140 ARG A N 1
ATOM 554 C CA . ARG A 1 81 ? 18.693 31.502 53.314 1.00 11.37 140 ARG A CA 1
ATOM 555 C C . ARG A 1 81 ? 19.546 32.521 52.569 1.00 11.15 140 ARG A C 1
ATOM 556 O O . ARG A 1 81 ? 19.089 33.145 51.604 1.00 10.05 140 ARG A O 1
ATOM 564 N N . SER A 1 82 ? 20.787 32.692 53.022 1.00 9.50 141 SER A N 1
ATOM 565 C CA . SER A 1 82 ? 21.697 33.632 52.397 1.00 9.88 141 SER A CA 1
ATOM 566 C C . SER A 1 82 ? 22.029 33.247 50.954 1.00 11.01 141 SER A C 1
ATOM 567 O O . SER A 1 82 ? 22.114 34.113 50.076 1.00 10.10 141 SER A O 1
ATOM 570 N N . GLU A 1 83 ? 22.212 31.954 50.701 1.00 10.21 142 GLU A N 1
ATOM 571 C CA . GLU A 1 83 ? 22.515 31.508 49.350 1.00 12.77 142 GLU A CA 1
ATOM 572 C C . GLU A 1 83 ? 21.290 31.670 48.446 1.00 12.89 142 GLU A C 1
ATOM 573 O O . GLU A 1 83 ? 21.425 31.957 47.260 1.00 14.12 142 GLU A O 1
ATOM 579 N N . ALA A 1 84 ? 20.094 31.512 49.010 1.00 14.23 143 ALA A N 1
ATOM 580 C CA . ALA A 1 84 ? 18.879 31.670 48.219 1.00 14.07 143 ALA A CA 1
ATOM 581 C C . ALA A 1 84 ? 18.796 33.136 47.774 1.00 14.41 143 ALA A C 1
ATOM 582 O O . ALA A 1 84 ? 18.341 33.439 46.675 1.00 15.59 143 ALA A O 1
ATOM 584 N N . GLN A 1 85 ? 19.259 34.037 48.630 1.00 12.85 144 GLN A N 1
ATOM 585 C CA . GLN A 1 85 ? 19.257 35.463 48.316 1.00 13.75 144 GLN A CA 1
ATOM 586 C C . GLN A 1 85 ? 20.248 35.763 47.191 1.00 12.91 144 GLN A C 1
ATOM 587 O O . GLN A 1 85 ? 20.010 36.641 46.350 1.00 11.80 144 GLN A O 1
ATOM 593 N N . LEU A 1 86 ? 21.361 35.029 47.184 1.00 11.10 145 LEU A N 1
ATOM 594 C CA . LEU A 1 86 ? 22.373 35.184 46.152 1.00 9.54 145 LEU A CA 1
ATOM 595 C C . LEU A 1 86 ? 21.794 34.796 44.799 1.00 11.15 145 LEU A C 1
ATOM 596 O O . LEU A 1 86 ? 22.109 35.411 43.783 1.00 10.07 145 LEU A O 1
ATOM 601 N N . ARG A 1 87 ? 20.941 33.776 44.792 1.00 11.75 146 ARG A N 1
ATOM 602 C CA . ARG A 1 87 ? 20.316 33.337 43.556 1.00 11.75 146 ARG A CA 1
ATOM 603 C C . ARG A 1 87 ? 19.305 34.365 43.070 1.00 11.05 146 ARG A C 1
ATOM 604 O O . ARG A 1 87 ? 19.248 34.658 41.883 1.00 10.21 146 ARG A O 1
ATOM 612 N N . VAL A 1 88 ? 18.494 34.889 43.986 1.00 11.58 147 VAL A N 1
ATOM 613 C CA . VAL A 1 88 ? 17.501 35.908 43.634 1.00 13.17 147 VAL A CA 1
ATOM 614 C C . VAL A 1 88 ? 18.216 37.108 43.004 1.00 12.12 147 VAL A C 1
ATOM 615 O O . VAL A 1 88 ? 17.805 37.646 41.969 1.00 12.68 147 VAL A O 1
ATOM 619 N N . TYR A 1 89 ? 19.297 37.518 43.646 1.00 12.78 148 TYR A N 1
ATOM 620 C CA . TYR A 1 89 ? 20.095 38.653 43.194 1.00 13.12 148 TYR A CA 1
ATOM 621 C C . TYR A 1 89 ? 20.702 38.382 41.813 1.00 13.08 148 TYR A C 1
ATOM 622 O O . TYR A 1 89 ? 20.750 39.269 40.956 1.00 9.53 148 TYR A O 1
ATOM 631 N N . PHE A 1 90 ? 21.188 37.158 41.627 1.00 12.59 149 PHE A N 1
ATOM 632 C CA . PHE A 1 90 ? 21.792 36.716 40.370 1.00 13.75 149 PHE A CA 1
ATOM 633 C C . PHE A 1 90 ? 20.761 36.810 39.236 1.00 12.11 149 PHE A C 1
ATOM 634 O O . PHE A 1 90 ? 21.013 37.401 38.179 1.00 12.62 149 PHE A O 1
ATOM 642 N N . ILE A 1 91 ? 19.602 36.216 39.474 1.00 11.51 150 ILE A N 1
ATOM 643 C CA . ILE A 1 91 ? 18.510 36.195 38.506 1.00 12.11 150 ILE A CA 1
ATOM 644 C C . ILE A 1 91 ? 18.015 37.615 38.211 1.00 13.19 150 ILE A C 1
ATOM 645 O O . ILE A 1 91 ? 17.650 37.948 37.082 1.00 9.97 150 ILE A O 1
ATOM 650 N N . SER A 1 92 ? 18.008 38.457 39.231 1.00 11.85 151 SER A N 1
ATOM 651 C CA . SER A 1 92 ? 17.560 39.821 39.041 1.00 14.17 151 SER A CA 1
ATOM 652 C C . SER A 1 92 ? 18.476 40.578 38.070 1.00 15.04 151 SER A C 1
ATOM 653 O O . SER A 1 92 ? 18.001 41.256 37.160 1.00 13.22 151 SER A O 1
ATOM 656 N N . ILE A 1 93 ? 19.787 40.469 38.268 1.00 14.58 152 ILE A N 1
ATOM 657 C CA . ILE A 1 93 ? 20.732 41.146 37.388 1.00 14.36 152 ILE A CA 1
ATOM 658 C C . ILE A 1 93 ? 20.556 40.647 35.957 1.00 16.29 152 ILE A C 1
ATOM 659 O O . ILE A 1 93 ? 20.524 41.437 35.008 1.00 16.08 152 ILE A O 1
ATOM 664 N N . LEU A 1 94 ? 20.440 39.331 35.802 1.00 15.45 153 LEU A N 1
ATOM 665 C CA . LEU A 1 94 ? 20.267 38.747 34.481 1.00 16.55 153 LEU A CA 1
ATOM 666 C C . LEU A 1 94 ? 19.010 39.286 33.804 1.00 16.76 153 LEU A C 1
ATOM 667 O O . LEU A 1 94 ? 18.980 39.469 32.584 1.00 16.41 153 LEU A O 1
ATOM 672 N N . ASN A 1 95 ? 17.974 39.552 34.591 1.00 17.91 154 ASN A N 1
ATOM 673 C CA . ASN A 1 95 ? 16.741 40.064 34.012 1.00 18.61 154 ASN A CA 1
ATOM 674 C C . ASN A 1 95 ? 16.656 41.590 33.943 1.00 17.76 154 ASN A C 1
ATOM 675 O O . ASN A 1 95 ? 15.593 42.149 33.665 1.00 19.30 154 ASN A O 1
ATOM 680 N N . SER A 1 96 ? 17.777 42.261 34.185 1.00 16.93 155 SER A N 1
ATOM 681 C CA . SER A 1 96 ? 17.813 43.713 34.108 1.00 19.95 155 SER A CA 1
ATOM 682 C C . SER A 1 96 ? 17.607 44.102 32.639 1.00 21.30 155 SER A C 1
ATOM 683 O O . SER A 1 96 ? 17.195 45.217 32.331 1.00 23.47 155 SER A O 1
ATOM 686 N N . ILE A 1 97 ? 17.900 43.173 31.735 1.00 21.72 156 ILE A N 1
ATOM 687 C CA . ILE A 1 97 ? 17.699 43.407 30.304 1.00 21.55 156 ILE A CA 1
ATOM 688 C C . ILE A 1 97 ? 16.344 42.805 29.956 1.00 22.54 156 ILE A C 1
ATOM 689 O O . ILE A 1 97 ? 16.146 41.599 30.127 1.00 17.56 156 ILE A O 1
ATOM 694 N N . LYS A 1 98 ? 15.416 43.628 29.464 1.00 22.70 157 LYS A N 1
ATOM 695 C CA . LYS A 1 98 ? 14.083 43.132 29.119 1.00 25.92 157 LYS A CA 1
ATOM 696 C C . LYS A 1 98 ? 13.959 42.719 27.656 1.00 26.63 157 LYS A C 1
ATOM 697 O O . LYS A 1 98 ? 14.701 43.201 26.795 1.00 27.74 157 LYS A O 1
ATOM 703 N N . PRO A 1 99 ? 13.016 41.813 27.356 1.00 27.16 158 PRO A N 1
ATOM 704 C CA . PRO A 1 99 ? 12.820 41.365 25.978 1.00 27.12 158 PRO A CA 1
ATOM 705 C C . PRO A 1 99 ? 12.576 42.585 25.096 1.00 26.65 158 PRO A C 1
ATOM 706 O O . PRO A 1 99 ? 11.959 43.561 25.526 1.00 25.45 158 PRO A O 1
ATOM 710 N N . PHE A 1 100 ? 13.060 42.536 23.865 1.00 25.73 159 PHE A N 1
ATOM 711 C CA . PHE A 1 100 ? 12.888 43.661 22.965 1.00 26.02 159 PHE A CA 1
ATOM 712 C C . PHE A 1 100 ? 12.816 43.169 21.536 1.00 25.82 159 PHE A C 1
ATOM 713 O O . PHE A 1 100 ? 13.285 42.078 21.230 1.00 24.14 159 PHE A O 1
ATOM 721 N N . ASP A 1 101 ? 12.220 43.977 20.666 1.00 25.96 160 ASP A N 1
ATOM 722 C CA . ASP A 1 101 ? 12.107 43.623 19.260 1.00 25.53 160 ASP A CA 1
ATOM 723 C C . ASP A 1 101 ? 13.432 43.985 18.595 1.00 22.85 160 ASP A C 1
ATOM 724 O O . ASP A 1 101 ? 13.776 45.159 18.474 1.00 23.27 160 ASP A O 1
ATOM 729 N N . PRO A 1 102 ? 14.198 42.972 18.161 1.00 24.06 161 PRO A N 1
ATOM 730 C CA . PRO A 1 102 ? 15.500 43.168 17.508 1.00 24.76 161 PRO A CA 1
ATOM 731 C C . PRO A 1 102 ? 15.414 44.016 16.236 1.00 25.98 161 PRO A C 1
ATOM 732 O O . PRO A 1 102 ? 16.328 44.781 15.927 1.00 25.75 161 PRO A O 1
ATOM 736 N N . GLN A 1 103 ? 14.312 43.868 15.507 1.00 27.59 162 GLN A N 1
ATOM 737 C CA . GLN A 1 103 ? 14.097 44.602 14.260 1.00 28.92 162 GLN A CA 1
ATOM 738 C C . GLN A 1 103 ? 14.323 46.100 14.418 1.00 29.76 162 GLN A C 1
ATOM 739 O O . GLN A 1 103 ? 14.737 46.768 13.472 1.00 30.58 162 GLN A O 1
ATOM 745 N N . ILE A 1 104 ? 14.044 46.629 15.606 1.00 30.61 163 ILE A N 1
ATOM 746 C CA . ILE A 1 104 ? 14.243 48.052 15.864 1.00 31.20 163 ILE A CA 1
ATOM 747 C C . ILE A 1 104 ? 15.738 48.357 15.857 1.00 32.20 163 ILE A C 1
ATOM 748 O O . ILE A 1 104 ? 16.199 49.245 15.138 1.00 32.09 163 ILE A O 1
ATOM 753 N N . ASN A 1 105 ? 16.493 47.609 16.656 1.00 32.20 164 ASN A N 1
ATOM 754 C CA . ASN A 1 105 ? 17.938 47.793 16.731 1.00 32.91 164 ASN A CA 1
ATOM 755 C C . ASN A 1 105 ? 18.550 47.680 15.338 1.00 32.79 164 ASN A C 1
ATOM 756 O O . ASN A 1 105 ? 19.388 48.495 14.948 1.00 31.59 164 ASN A O 1
ATOM 761 N N . ILE A 1 106 ? 18.126 46.665 14.591 1.00 33.56 165 ILE A N 1
ATOM 762 C CA . ILE A 1 106 ? 18.633 46.454 13.239 1.00 35.96 165 ILE A CA 1
ATOM 763 C C . ILE A 1 106 ? 18.370 47.681 12.366 1.00 37.53 165 ILE A C 1
ATOM 764 O O . ILE A 1 106 ? 19.291 48.245 11.775 1.00 37.79 165 ILE A O 1
ATOM 769 N N . THR A 1 107 ? 17.108 48.090 12.294 1.00 39.37 166 THR A N 1
ATOM 770 C CA . THR A 1 107 ? 16.729 49.245 11.493 1.00 41.31 166 THR A CA 1
ATOM 771 C C . THR A 1 107 ? 17.488 50.495 11.921 1.00 41.90 166 THR A C 1
ATOM 772 O O . THR A 1 107 ? 17.940 51.269 11.078 1.00 42.97 166 THR A O 1
ATOM 776 N N . LYS A 1 108 ? 17.638 50.683 13.229 1.00 41.85 167 LYS A N 1
ATOM 777 C CA . LYS A 1 108 ? 18.338 51.850 13.760 1.00 42.94 167 LYS A CA 1
ATOM 778 C C . LYS A 1 108 ? 19.853 51.670 13.814 1.00 42.73 167 LYS A C 1
ATOM 779 O O . LYS A 1 108 ? 20.580 52.587 14.198 1.00 43.07 167 LYS A O 1
ATOM 785 N N . LYS A 1 109 ? 20.327 50.490 13.430 1.00 42.09 168 LYS A N 1
ATOM 786 C CA . LYS A 1 109 ? 21.755 50.201 13.448 1.00 40.48 168 LYS A CA 1
ATOM 787 C C . LYS A 1 109 ? 22.391 50.419 14.820 1.00 39.39 168 LYS A C 1
ATOM 788 O O . LYS A 1 109 ? 23.476 50.992 14.930 1.00 39.07 168 LYS A O 1
ATOM 794 N N . MET A 1 110 ? 21.705 49.959 15.863 1.00 38.26 169 MET A N 1
ATOM 795 C CA . MET A 1 110 ? 22.201 50.071 17.233 1.00 37.01 169 MET A CA 1
ATOM 796 C C . MET A 1 110 ? 22.449 48.675 17.797 1.00 34.19 169 MET A C 1
ATOM 797 O O . MET A 1 110 ? 21.705 47.739 17.509 1.00 32.65 169 MET A O 1
ATOM 802 N N . PRO A 1 111 ? 23.507 48.518 18.605 1.00 32.86 170 PRO A N 1
ATOM 803 C CA . PRO A 1 111 ? 23.833 47.216 19.202 1.00 30.92 170 PRO A CA 1
ATOM 804 C C . PRO A 1 111 ? 22.777 46.776 20.209 1.00 29.14 170 PRO A C 1
ATOM 805 O O . PRO A 1 111 ? 22.059 47.604 20.767 1.00 28.79 170 PRO A O 1
ATOM 809 N N . PHE A 1 112 ? 22.684 45.474 20.443 1.00 27.32 171 PHE A N 1
ATOM 810 C CA . PHE A 1 112 ? 21.726 44.964 21.409 1.00 26.72 171 PHE A CA 1
ATOM 811 C C . PHE A 1 112 ? 22.146 45.402 22.809 1.00 25.19 171 PHE A C 1
ATOM 812 O O . PHE A 1 112 ? 23.289 45.795 23.030 1.00 24.23 171 PHE A O 1
ATOM 820 N N . PRO A 1 113 ? 21.219 45.361 23.771 1.00 24.88 172 PRO A N 1
ATOM 821 C CA . PRO A 1 113 ? 21.588 45.772 25.130 1.00 24.87 172 PRO A CA 1
ATOM 822 C C . PRO A 1 113 ? 22.596 44.770 25.677 1.00 23.29 172 PRO A C 1
ATOM 823 O O . PRO A 1 113 ? 22.627 43.621 25.238 1.00 22.51 172 PRO A O 1
ATOM 827 N N . TYR A 1 114 ? 23.419 45.202 26.625 1.00 22.60 173 TYR A N 1
ATOM 828 C CA . TYR A 1 114 ? 24.403 44.308 27.230 1.00 22.27 173 TYR A CA 1
ATOM 829 C C . TYR A 1 114 ? 24.640 44.749 28.668 1.00 22.32 173 TYR A C 1
ATOM 830 O O . TYR A 1 114 ? 24.581 45.937 28.968 1.00 23.52 173 TYR A O 1
ATOM 839 N N . TYR A 1 115 ? 24.897 43.791 29.555 1.00 19.30 174 TYR A N 1
ATOM 840 C CA . TYR A 1 115 ? 25.133 44.092 30.965 1.00 18.17 174 TYR A CA 1
ATOM 841 C C . TYR A 1 115 ? 26.316 45.029 31.147 1.00 17.87 174 TYR A C 1
ATOM 842 O O . TYR A 1 115 ? 27.274 44.986 30.382 1.00 16.46 174 TYR A O 1
ATOM 851 N N . GLU A 1 116 ? 26.243 45.892 32.155 1.00 18.45 175 GLU A N 1
ATOM 852 C CA . GLU A 1 116 ? 27.346 46.807 32.408 1.00 19.45 175 GLU A CA 1
ATOM 853 C C . GLU A 1 116 ? 28.462 45.991 33.034 1.00 18.42 175 GLU A C 1
ATOM 854 O O . GLU A 1 116 ? 28.222 44.892 33.538 1.00 17.07 175 GLU A O 1
ATOM 860 N N . ASP A 1 117 ? 29.679 46.520 32.987 1.00 17.76 176 ASP A N 1
ATOM 861 C CA . ASP A 1 117 ? 30.839 45.835 33.538 1.00 18.78 176 ASP A CA 1
ATOM 862 C C . ASP A 1 117 ? 30.657 45.428 35.000 1.00 18.95 176 ASP A C 1
ATOM 863 O O . ASP A 1 117 ? 31.015 44.314 35.388 1.00 16.62 176 ASP A O 1
ATOM 868 N N . GLN A 1 118 ? 30.111 46.326 35.815 1.00 16.84 177 GLN A N 1
ATOM 869 C CA . GLN A 1 118 ? 29.912 46.006 37.220 1.00 17.67 177 GLN A CA 1
ATOM 870 C C . GLN A 1 118 ? 28.937 44.833 37.394 1.00 16.33 177 GLN A C 1
ATOM 871 O O . GLN A 1 118 ? 29.108 44.016 38.298 1.00 14.89 177 GLN A O 1
ATOM 877 N N . GLN A 1 119 ? 27.921 44.748 36.537 1.00 14.73 178 GLN A N 1
ATOM 878 C CA . GLN A 1 119 ? 26.964 43.645 36.630 1.00 14.54 178 GLN A CA 1
ATOM 879 C C . GLN A 1 119 ? 27.683 42.346 36.241 1.00 15.08 178 GLN A C 1
ATOM 880 O O . GLN A 1 119 ? 27.492 41.312 36.875 1.00 16.35 178 GLN A O 1
ATOM 886 N N . LEU A 1 120 ? 28.515 42.407 35.202 1.00 13.19 179 LEU A N 1
ATOM 887 C CA . LEU A 1 120 ? 29.267 41.231 34.770 1.00 13.40 179 LEU A CA 1
ATOM 888 C C . LEU A 1 120 ? 30.132 40.771 35.942 1.00 13.96 179 LEU A C 1
ATOM 889 O O . LEU A 1 120 ? 30.259 39.569 36.210 1.00 11.98 179 LEU A O 1
ATOM 894 N N . GLY A 1 121 ? 30.710 41.740 36.648 1.00 12.81 180 GLY A N 1
ATOM 895 C CA . GLY A 1 121 ? 31.532 41.422 37.800 1.00 14.18 180 GLY A CA 1
ATOM 896 C C . GLY A 1 121 ? 30.747 40.642 38.843 1.00 13.70 180 GLY A C 1
ATOM 897 O O . GLY A 1 121 ? 31.212 39.612 39.337 1.00 10.39 180 GLY A O 1
ATOM 898 N N . ALA A 1 122 ? 29.559 41.141 39.182 1.00 11.00 181 ALA A N 1
ATOM 899 C CA . ALA A 1 122 ? 28.692 40.496 40.167 1.00 11.71 181 ALA A CA 1
ATOM 900 C C . ALA A 1 122 ? 28.248 39.104 39.715 1.00 10.35 181 ALA A C 1
ATOM 901 O O . ALA A 1 122 ? 28.210 38.164 40.510 1.00 9.84 181 ALA A O 1
ATOM 903 N N . LEU A 1 123 ? 27.882 38.983 38.445 1.00 9.44 182 LEU A N 1
ATOM 904 C CA . LEU A 1 123 ? 27.453 37.702 37.911 1.00 11.43 182 LEU A CA 1
ATOM 905 C C . LEU A 1 123 ? 28.587 36.688 38.059 1.00 13.40 182 LEU A C 1
ATOM 906 O O . LEU A 1 123 ? 28.375 35.572 38.548 1.00 12.68 182 LEU A O 1
ATOM 911 N N . SER A 1 124 ? 29.793 37.089 37.667 1.00 13.13 183 SER A N 1
ATOM 912 C CA . SER A 1 124 ? 30.954 36.210 37.760 1.00 13.52 183 SER A CA 1
ATOM 913 C C . SER A 1 124 ? 31.269 35.824 39.190 1.00 13.02 183 SER A C 1
ATOM 914 O O . SER A 1 124 ? 31.636 34.677 39.457 1.00 11.98 183 SER A O 1
ATOM 917 N N . TRP A 1 125 ? 31.141 36.782 40.109 1.00 10.59 184 TRP A N 1
ATOM 918 C CA . TRP A 1 125 ? 31.415 36.519 41.510 1.00 10.17 184 TRP A CA 1
ATOM 919 C C . TRP A 1 125 ? 30.460 35.471 42.066 1.00 9.97 184 TRP A C 1
ATOM 920 O O . TRP A 1 125 ? 30.857 34.634 42.866 1.00 9.32 184 TRP A O 1
ATOM 931 N N . ILE A 1 126 ? 29.201 35.526 41.643 1.00 8.87 185 ILE A N 1
ATOM 932 C CA . ILE A 1 126 ? 28.204 34.590 42.129 1.00 9.09 185 ILE A CA 1
ATOM 933 C C . ILE A 1 126 ? 28.409 33.209 41.510 1.00 9.32 185 ILE A C 1
ATOM 934 O O . ILE A 1 126 ? 28.258 32.191 42.191 1.00 10.66 185 ILE A O 1
ATOM 939 N N . LEU A 1 127 ? 28.773 33.169 40.232 1.00 9.93 186 LEU A N 1
ATOM 940 C CA . LEU A 1 127 ? 29.050 31.894 39.574 1.00 9.20 186 LEU A CA 1
ATOM 941 C C . LEU A 1 127 ? 30.203 31.214 40.290 1.00 10.29 186 LEU A C 1
ATOM 942 O O . LEU A 1 127 ? 30.153 30.016 40.573 1.00 9.76 186 LEU A O 1
ATOM 947 N N . ASP A 1 128 ? 31.253 31.985 40.568 1.00 10.95 187 ASP A N 1
ATOM 948 C CA . ASP A 1 128 ? 32.414 31.451 41.267 1.00 14.07 187 ASP A CA 1
ATOM 949 C C . ASP A 1 128 ? 32.039 30.994 42.667 1.00 12.77 187 ASP A C 1
ATOM 950 O O . ASP A 1 128 ? 32.506 29.958 43.142 1.00 13.52 187 ASP A O 1
ATOM 955 N N . TYR A 1 129 ? 31.198 31.767 43.338 1.00 11.90 188 TYR A N 1
ATOM 956 C CA . TYR A 1 129 ? 30.768 31.371 44.673 1.00 9.73 188 TYR A CA 1
ATOM 957 C C . TYR A 1 129 ? 30.118 29.977 44.619 1.00 10.44 188 TYR A C 1
ATOM 958 O O . TYR A 1 129 ? 30.481 29.070 45.374 1.00 9.77 188 TYR A O 1
ATOM 967 N N . PHE A 1 130 ? 29.147 29.800 43.732 1.00 11.15 189 PHE A N 1
ATOM 968 C CA . PHE A 1 130 ? 28.463 28.514 43.667 1.00 13.14 189 PHE A CA 1
ATOM 969 C C . PHE A 1 130 ? 29.283 27.376 43.073 1.00 15.48 189 PHE A C 1
ATOM 970 O O . PHE A 1 130 ? 29.072 26.208 43.423 1.00 15.54 189 PHE A O 1
ATOM 978 N N . HIS A 1 131 ? 30.211 27.694 42.180 1.00 16.36 190 HIS A N 1
ATOM 979 C CA . HIS A 1 131 ? 31.064 26.646 41.633 1.00 19.88 190 HIS A CA 1
ATOM 980 C C . HIS A 1 131 ? 31.978 26.234 42.779 1.00 21.34 190 HIS A C 1
ATOM 981 O O . HIS A 1 131 ? 32.372 25.080 42.890 1.00 21.36 190 HIS A O 1
ATOM 988 N N . GLY A 1 132 ? 32.284 27.188 43.652 1.00 22.15 191 GLY A N 1
ATOM 989 C CA . GLY A 1 132 ? 33.136 26.897 44.790 1.00 23.77 191 GLY A CA 1
ATOM 990 C C . GLY A 1 132 ? 32.448 26.090 45.878 1.00 25.35 191 GLY A C 1
ATOM 991 O O . GLY A 1 132 ? 33.115 25.445 46.700 1.00 25.89 191 GLY A O 1
ATOM 992 N N . ASN A 1 133 ? 31.118 26.112 45.889 1.00 24.37 192 ASN A N 1
ATOM 993 C CA . ASN A 1 133 ? 30.346 25.385 46.895 1.00 23.75 192 ASN A CA 1
ATOM 994 C C . ASN A 1 133 ? 29.533 24.212 46.365 1.00 22.55 192 ASN A C 1
ATOM 995 O O . ASN A 1 133 ? 28.390 23.999 46.781 1.00 22.80 192 ASN A O 1
ATOM 1000 N N . SER A 1 134 ? 30.118 23.459 45.443 1.00 21.87 193 SER A N 1
ATOM 1001 C CA . SER A 1 134 ? 29.454 22.283 44.885 1.00 25.13 193 SER A CA 1
ATOM 1002 C C . SER A 1 134 ? 28.074 22.543 44.305 1.00 24.35 193 SER A C 1
ATOM 1003 O O . SER A 1 134 ? 27.198 21.687 44.382 1.00 25.57 193 SER A O 1
ATOM 1006 N N . GLU A 1 135 ? 27.870 23.722 43.735 1.00 22.61 194 GLU A N 1
ATOM 1007 C CA . GLU A 1 135 ? 26.590 24.026 43.125 1.00 22.25 194 GLU A CA 1
ATOM 1008 C C . GLU A 1 135 ? 26.812 24.572 41.731 1.00 20.81 194 GLU A C 1
ATOM 1009 O O . GLU A 1 135 ? 25.999 25.330 41.205 1.00 22.20 194 GLU A O 1
ATOM 1015 N N . GLY A 1 136 ? 27.926 24.170 41.133 1.00 20.19 195 GLY A N 1
ATOM 1016 C CA . GLY A 1 136 ? 28.244 24.619 39.793 1.00 19.77 195 GLY A CA 1
ATOM 1017 C C . GLY A 1 136 ? 27.148 24.363 38.765 1.00 20.46 195 GLY A C 1
ATOM 1018 O O . GLY A 1 136 ? 26.751 25.280 38.046 1.00 19.31 195 GLY A O 1
ATOM 1019 N N . SER A 1 137 ? 26.654 23.127 38.687 1.00 19.73 196 SER A N 1
ATOM 1020 C CA . SER A 1 137 ? 25.619 22.798 37.705 1.00 20.64 196 SER A CA 1
ATOM 1021 C C . SER A 1 137 ? 24.329 23.558 37.972 1.00 18.39 196 SER A C 1
ATOM 1022 O O . SER A 1 137 ? 23.656 24.000 37.043 1.00 19.67 196 SER A O 1
ATOM 1025 N N . ILE A 1 138 ? 24.003 23.725 39.245 1.00 16.68 197 ILE A N 1
ATOM 1026 C CA . ILE A 1 138 ? 22.791 24.426 39.656 1.00 15.94 197 ILE A CA 1
ATOM 1027 C C . ILE A 1 138 ? 22.763 25.891 39.198 1.00 14.82 197 ILE A C 1
ATOM 1028 O O . ILE A 1 138 ? 21.791 26.346 38.591 1.00 13.66 197 ILE A O 1
ATOM 1033 N N . ILE A 1 139 ? 23.826 26.637 39.477 1.00 13.96 198 ILE A N 1
ATOM 1034 C CA . ILE A 1 139 ? 23.843 28.039 39.069 1.00 12.81 198 ILE A CA 1
ATOM 1035 C C . ILE A 1 139 ? 23.996 28.138 37.549 1.00 13.49 198 ILE A C 1
ATOM 1036 O O . ILE A 1 139 ? 23.532 29.096 36.925 1.00 12.48 198 ILE A O 1
ATOM 1041 N N . GLN A 1 140 ? 24.617 27.133 36.942 1.00 13.32 199 GLN A N 1
ATOM 1042 C CA . GLN A 1 140 ? 24.780 27.136 35.492 1.00 15.79 199 GLN A CA 1
ATOM 1043 C C . GLN A 1 140 ? 23.409 26.969 34.818 1.00 14.79 199 GLN A C 1
ATOM 1044 O O . GLN A 1 140 ? 23.111 27.659 33.841 1.00 13.21 199 GLN A O 1
ATOM 1050 N N . ASP A 1 141 ? 22.579 26.063 35.346 1.00 15.51 200 ASP A N 1
ATOM 1051 C CA . ASP A 1 141 ? 21.234 25.847 34.799 1.00 15.98 200 ASP A CA 1
ATOM 1052 C C . ASP A 1 141 ? 20.384 27.118 34.916 1.00 14.89 200 ASP A C 1
ATOM 1053 O O . ASP A 1 141 ? 19.575 27.415 34.035 1.00 14.56 200 ASP A O 1
ATOM 1058 N N . ILE A 1 142 ? 20.571 27.867 35.999 1.00 14.49 201 ILE A N 1
ATOM 1059 C CA . ILE A 1 142 ? 19.850 29.125 36.196 1.00 14.46 201 ILE A CA 1
ATOM 1060 C C . ILE A 1 142 ? 20.318 30.138 35.152 1.00 14.96 201 ILE A C 1
ATOM 1061 O O . ILE A 1 142 ? 19.499 30.811 34.514 1.00 14.92 201 ILE A O 1
ATOM 1066 N N . LEU A 1 143 ? 21.635 30.243 34.969 1.00 14.39 202 LEU A N 1
ATOM 1067 C CA . LEU A 1 143 ? 22.180 31.158 33.972 1.00 14.80 202 LEU A CA 1
ATOM 1068 C C . LEU A 1 143 ? 21.590 30.813 32.606 1.00 14.96 202 LEU A C 1
ATOM 1069 O O . LEU A 1 143 ? 20.986 31.656 31.943 1.00 15.45 202 LEU A O 1
ATOM 1074 N N . VAL A 1 144 ? 21.769 29.563 32.196 1.00 15.65 203 VAL A N 1
ATOM 1075 C CA . VAL A 1 144 ? 21.269 29.088 30.907 1.00 17.68 203 VAL A CA 1
ATOM 1076 C C . VAL A 1 144 ? 19.774 29.328 30.750 1.00 18.43 203 VAL A C 1
ATOM 1077 O O . VAL A 1 144 ? 19.325 29.844 29.727 1.00 19.21 203 VAL A O 1
ATOM 1081 N N . GLY A 1 145 ? 19.017 28.948 31.772 1.00 19.23 204 GLY A N 1
ATOM 1082 C CA . GLY A 1 145 ? 17.575 29.108 31.733 1.00 20.29 204 GLY A CA 1
ATOM 1083 C C . GLY A 1 145 ? 17.127 30.543 31.550 1.00 19.67 204 GLY A C 1
ATOM 1084 O O . GLY A 1 145 ? 16.257 30.820 30.730 1.00 20.28 204 GLY A O 1
ATOM 1085 N N . GLU A 1 146 ? 17.722 31.460 32.303 1.00 19.50 205 GLU A N 1
ATOM 1086 C CA . GLU A 1 146 ? 17.345 32.863 32.210 1.00 19.06 205 GLU A CA 1
ATOM 1087 C C . GLU A 1 146 ? 17.716 33.494 30.869 1.00 19.81 205 GLU A C 1
ATOM 1088 O O . GLU A 1 146 ? 16.929 34.248 30.300 1.00 20.51 205 GLU A O 1
ATOM 1094 N N . ARG A 1 147 ? 18.907 33.189 30.368 1.00 17.15 206 ARG A N 1
ATOM 1095 C CA . ARG A 1 147 ? 19.351 33.739 29.098 1.00 18.70 206 ARG A CA 1
ATOM 1096 C C . ARG A 1 147 ? 18.530 33.241 27.913 1.00 20.05 206 ARG A C 1
ATOM 1097 O O . ARG A 1 147 ? 18.087 34.037 27.088 1.00 20.00 206 ARG A O 1
ATOM 1105 N N . SER A 1 148 ? 18.317 31.932 27.824 1.00 22.75 207 SER A N 1
ATOM 1106 C CA . SER A 1 148 ? 17.560 31.399 26.700 1.00 24.39 207 SER A CA 1
ATOM 1107 C C . SER A 1 148 ? 16.106 31.870 26.716 1.00 25.32 207 SER A C 1
ATOM 1108 O O . SER A 1 148 ? 15.486 32.007 25.664 1.00 25.35 207 SER A O 1
ATOM 1111 N N . LYS A 1 149 ? 15.561 32.137 27.897 1.00 24.27 208 LYS A N 1
ATOM 1112 C CA . LYS A 1 149 ? 14.186 32.613 27.966 1.00 24.79 208 LYS A CA 1
ATOM 1113 C C . LYS A 1 149 ? 14.106 34.037 27.421 1.00 23.67 208 LYS A C 1
ATOM 1114 O O . LYS A 1 149 ? 13.220 34.359 26.629 1.00 23.31 208 LYS A O 1
ATOM 1120 N N . LEU A 1 150 ? 15.049 34.876 27.835 1.00 22.86 209 LEU A N 1
ATOM 1121 C CA . LEU A 1 150 ? 15.100 36.264 27.402 1.00 22.77 209 LEU A CA 1
ATOM 1122 C C . LEU A 1 150 ? 15.222 36.352 25.874 1.00 24.39 209 LEU A C 1
ATOM 1123 O O . LEU A 1 150 ? 14.439 37.040 25.212 1.00 22.12 209 LEU A O 1
ATOM 1128 N N . ILE A 1 151 ? 16.211 35.653 25.325 1.00 25.04 210 ILE A N 1
ATOM 1129 C CA . ILE A 1 151 ? 16.457 35.665 23.886 1.00 25.72 210 ILE A CA 1
ATOM 1130 C C . ILE A 1 151 ? 15.280 35.119 23.083 1.00 2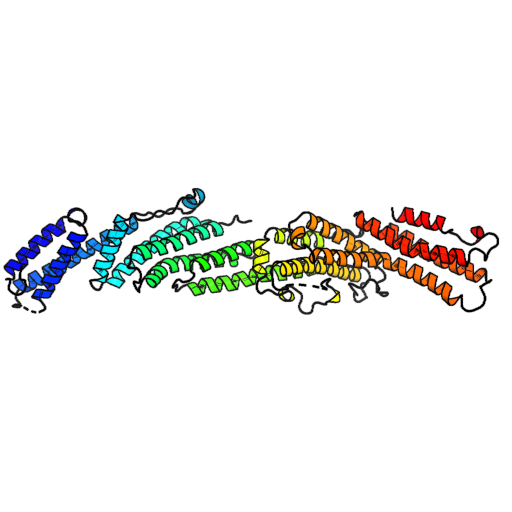6.85 210 ILE A C 1
ATOM 1131 O O . ILE A 1 151 ? 14.933 35.659 22.032 1.00 26.46 210 ILE A O 1
ATOM 1136 N N . LEU A 1 152 ? 14.667 34.047 23.566 1.00 28.91 211 LEU A N 1
ATOM 1137 C CA . LEU A 1 152 ? 13.527 33.480 22.861 1.00 30.35 211 LEU A CA 1
ATOM 1138 C C . LEU A 1 152 ? 12.391 34.503 22.757 1.00 30.77 211 LEU A C 1
ATOM 1139 O O . LEU A 1 152 ? 11.679 34.550 21.750 1.00 30.03 211 LEU A O 1
ATOM 1144 N N . LYS A 1 153 ? 12.237 35.327 23.793 1.00 29.72 212 LYS A N 1
ATOM 1145 C CA . LYS A 1 153 ? 11.199 36.357 23.811 1.00 30.01 212 LYS A CA 1
ATOM 1146 C C . LYS A 1 153 ? 11.523 37.450 22.796 1.00 29.77 212 LYS A C 1
ATOM 1147 O O . LYS A 1 153 ? 10.626 38.055 22.212 1.00 29.53 212 LYS A O 1
ATOM 1153 N N . CYS A 1 154 ? 12.810 37.708 22.594 1.00 28.58 213 CYS A N 1
ATOM 1154 C CA . CYS A 1 154 ? 13.230 38.718 21.630 1.00 26.58 213 CYS A CA 1
ATOM 1155 C C . CYS A 1 154 ? 12.964 38.204 20.225 1.00 26.77 213 CYS A C 1
ATOM 1156 O O . CYS A 1 154 ? 12.390 38.904 19.392 1.00 24.40 213 CYS A O 1
ATOM 1159 N N . MET A 1 155 ? 13.383 36.971 19.969 1.00 25.58 214 MET A N 1
ATOM 1160 C CA . MET A 1 155 ? 13.188 36.368 18.661 1.00 26.98 214 MET A CA 1
ATOM 1161 C C . MET A 1 155 ? 11.703 36.179 18.364 1.00 29.14 214 MET A C 1
ATOM 1162 O O . MET A 1 155 ? 11.306 36.009 17.206 1.00 28.95 214 MET A O 1
ATOM 1167 N N . ALA A 1 156 ? 10.886 36.205 19.413 1.00 30.19 215 ALA A N 1
ATOM 1168 C CA . ALA A 1 156 ? 9.446 36.041 19.261 1.00 31.37 215 ALA A CA 1
ATOM 1169 C C . ALA A 1 156 ? 8.859 37.180 18.431 1.00 33.08 215 ALA A C 1
ATOM 1170 O O . ALA A 1 156 ? 7.848 37.008 17.757 1.00 33.31 215 ALA A O 1
ATOM 1172 N N . PHE A 1 157 ? 9.501 38.343 18.488 1.00 34.21 216 PHE A N 1
ATOM 1173 C CA . PHE A 1 157 ? 9.053 39.517 17.746 1.00 36.27 216 PHE A CA 1
ATOM 1174 C C . PHE A 1 157 ? 9.247 39.365 16.237 1.00 38.14 216 PHE A C 1
ATOM 1175 O O . PHE A 1 157 ? 8.558 40.015 15.448 1.00 38.50 216 PHE A O 1
ATOM 1183 N N . LEU A 1 158 ? 10.178 38.501 15.842 1.00 39.93 217 LEU A N 1
ATOM 1184 C CA . LEU A 1 158 ? 10.477 38.277 14.429 1.00 41.07 217 LEU A CA 1
ATOM 1185 C C . LEU A 1 158 ? 9.848 36.997 13.882 1.00 43.13 217 LEU A C 1
ATOM 1186 O O . LEU A 1 158 ? 9.638 36.867 12.677 1.00 41.81 217 LEU A O 1
ATOM 1191 N N . GLU A 1 159 ? 9.563 36.054 14.775 1.00 45.05 218 GLU A N 1
ATOM 1192 C CA . GLU A 1 159 ? 8.955 34.777 14.407 1.00 47.47 218 GLU A CA 1
ATOM 1193 C C . GLU A 1 159 ? 7.771 34.935 13.454 1.00 48.78 218 GLU A C 1
ATOM 1194 O O . GLU A 1 159 ? 7.674 34.221 12.455 1.00 49.36 218 GLU A O 1
ATOM 1200 N N . PRO A 1 160 ? 6.851 35.869 13.755 1.00 49.44 219 PRO A N 1
ATOM 1201 C CA . PRO A 1 160 ? 5.674 36.104 12.912 1.00 50.53 219 PRO A CA 1
ATOM 1202 C C . PRO A 1 160 ? 6.012 36.367 11.445 1.00 51.09 219 PRO A C 1
ATOM 1203 O O . PRO A 1 160 ? 5.626 35.604 10.558 1.00 51.57 219 PRO A O 1
ATOM 1207 N N . PHE A 1 161 ? 6.738 37.455 11.207 1.00 51.24 220 PHE A N 1
ATOM 1208 C CA . PHE A 1 161 ? 7.127 37.869 9.865 1.00 51.48 220 PHE A CA 1
ATOM 1209 C C . PHE A 1 161 ? 8.060 36.895 9.143 1.00 51.21 220 PHE A C 1
ATOM 1210 O O . PHE A 1 161 ? 8.541 37.190 8.050 1.00 51.13 220 PHE A O 1
ATOM 1218 N N . ALA A 1 162 ? 8.319 35.740 9.745 1.00 50.65 221 ALA A N 1
ATOM 1219 C CA . ALA A 1 162 ? 9.200 34.755 9.127 1.00 50.22 221 ALA A CA 1
ATOM 1220 C C . ALA A 1 162 ? 8.482 33.432 8.881 1.00 49.99 221 ALA A C 1
ATOM 1221 O O . ALA A 1 162 ? 8.861 32.666 7.993 1.00 49.30 221 ALA A O 1
ATOM 1223 N N . LYS A 1 175 ? 11.986 40.126 -4.170 1.00 49.80 234 LYS A N 1
ATOM 1224 C CA . LYS A 1 175 ? 13.296 39.590 -3.813 1.00 49.70 234 LYS A CA 1
ATOM 1225 C C . LYS A 1 175 ? 13.781 40.179 -2.493 1.00 50.07 234 LYS A C 1
ATOM 1226 O O . LYS A 1 175 ? 13.532 41.346 -2.195 1.00 49.69 234 LYS A O 1
ATOM 1232 N N . GLY A 1 176 ? 14.473 39.356 -1.708 1.00 50.57 235 GLY A N 1
ATOM 1233 C CA . GLY A 1 176 ? 15.000 39.792 -0.427 1.00 51.21 235 GLY A CA 1
ATOM 1234 C C . GLY A 1 176 ? 14.000 40.559 0.413 1.00 51.71 235 GLY A C 1
ATOM 1235 O O . GLY A 1 176 ? 14.366 41.491 1.129 1.00 51.80 235 GLY A O 1
ATOM 1236 N N . SER A 1 177 ? 12.734 40.165 0.337 1.00 51.84 236 SER A N 1
ATOM 1237 C CA . SER A 1 177 ? 11.693 40.845 1.091 1.00 51.74 236 SER A CA 1
ATOM 1238 C C . SER A 1 177 ? 11.229 40.015 2.281 1.00 50.90 236 SER A C 1
ATOM 1239 O O . SER A 1 177 ? 10.609 40.539 3.207 1.00 51.21 236 SER A O 1
ATOM 1242 N N . SER A 1 178 ? 11.544 38.723 2.256 1.00 49.89 237 SER A N 1
ATOM 1243 C CA . SER A 1 178 ? 11.147 37.805 3.321 1.00 48.39 237 SER A CA 1
ATOM 1244 C C . SER A 1 178 ? 11.627 38.215 4.710 1.00 47.39 237 SER A C 1
ATOM 1245 O O . SER A 1 178 ? 12.616 38.936 4.857 1.00 46.80 237 SER A O 1
ATOM 1248 N N . GLY A 1 179 ? 10.915 37.740 5.727 1.00 45.73 238 GLY A N 1
ATOM 1249 C CA . GLY A 1 179 ? 11.276 38.057 7.096 1.00 44.86 238 GLY A CA 1
ATOM 1250 C C . GLY A 1 179 ? 12.331 37.108 7.631 1.00 44.17 238 GLY A C 1
ATOM 1251 O O . GLY A 1 179 ? 12.773 37.235 8.774 1.00 43.08 238 GLY A O 1
ATOM 1252 N N . MET A 1 180 ? 12.734 36.151 6.801 1.00 43.39 239 MET A N 1
ATOM 1253 C CA . MET A 1 180 ? 13.743 35.181 7.198 1.00 42.73 239 MET A CA 1
ATOM 1254 C C . MET A 1 180 ? 15.098 35.880 7.279 1.00 41.76 239 MET A C 1
ATOM 1255 O O . MET A 1 180 ? 15.995 35.443 8.005 1.00 41.16 239 MET A O 1
ATOM 1260 N N . ASN A 1 181 ? 15.229 36.978 6.539 1.00 40.27 240 ASN A N 1
ATOM 1261 C CA . ASN A 1 181 ? 16.465 37.751 6.512 1.00 40.46 240 ASN A CA 1
ATOM 1262 C C . ASN A 1 181 ? 16.744 38.431 7.850 1.00 39.50 240 ASN A C 1
ATOM 1263 O O . ASN A 1 181 ? 17.840 38.306 8.401 1.00 39.29 240 ASN A O 1
ATOM 1268 N N . SER A 1 182 ? 15.756 39.157 8.365 1.00 37.62 241 SER A N 1
ATOM 1269 C CA . SER A 1 182 ? 15.911 39.836 9.648 1.00 36.11 241 SER A CA 1
ATOM 1270 C C . SER A 1 182 ? 16.084 38.807 10.758 1.00 34.53 241 SER A C 1
ATOM 1271 O O . SER A 1 182 ? 16.999 38.912 11.574 1.00 35.67 241 SER A O 1
ATOM 1274 N N . TYR A 1 183 ? 15.198 37.816 10.778 1.00 32.02 242 TYR A N 1
ATOM 1275 C CA . TYR A 1 183 ? 15.246 36.758 11.779 1.00 29.10 242 TYR A CA 1
ATOM 1276 C C . TYR A 1 183 ? 16.663 36.212 11.857 1.00 28.98 242 TYR A C 1
ATOM 1277 O O . TYR A 1 183 ? 17.185 35.963 12.950 1.00 28.37 242 TYR A O 1
ATOM 1286 N N . THR A 1 184 ? 17.280 36.027 10.691 1.00 26.61 243 THR A N 1
ATOM 1287 C CA . THR A 1 184 ? 18.642 35.516 10.612 1.00 26.25 243 THR A CA 1
ATOM 1288 C C . THR A 1 184 ? 19.641 36.514 11.179 1.00 26.92 243 THR A C 1
ATOM 1289 O O . THR A 1 184 ? 20.506 36.150 11.980 1.00 27.84 243 THR A O 1
ATOM 1293 N N . GLU A 1 185 ? 19.519 37.771 10.765 1.00 25.10 244 GLU A N 1
ATOM 1294 C CA . GLU A 1 185 ? 20.426 38.808 11.234 1.00 25.78 244 GLU A CA 1
ATOM 1295 C C . GLU A 1 185 ? 20.337 38.944 12.750 1.00 24.16 244 GLU A C 1
ATOM 1296 O O . GLU A 1 185 ? 21.354 39.114 13.427 1.00 23.31 244 GLU A O 1
ATOM 1302 N N . ALA A 1 186 ? 19.119 38.864 13.281 1.00 22.61 245 ALA A N 1
ATOM 1303 C CA . ALA A 1 186 ? 18.914 38.975 14.721 1.00 21.21 245 ALA A CA 1
ATOM 1304 C C . ALA A 1 186 ? 19.618 37.816 15.419 1.00 20.65 245 ALA A C 1
ATOM 1305 O O . ALA A 1 186 ? 20.359 38.011 16.384 1.00 22.42 245 ALA A O 1
ATOM 1307 N N . LEU A 1 187 ? 19.380 36.613 14.916 1.00 19.25 246 LEU A N 1
ATOM 1308 C CA . LEU A 1 187 ? 19.984 35.404 15.460 1.00 22.09 246 LEU A CA 1
ATOM 1309 C C . LEU A 1 187 ? 21.515 35.466 15.462 1.00 22.75 246 LEU A C 1
ATOM 1310 O O . LEU A 1 187 ? 22.167 34.976 16.385 1.00 23.38 246 LEU A O 1
ATOM 1315 N N . LEU A 1 188 ? 22.087 36.074 14.431 1.00 22.62 247 LEU A N 1
ATOM 1316 C CA . LEU A 1 188 ? 23.534 36.184 14.336 1.00 22.32 247 LEU A CA 1
ATOM 1317 C C . LEU A 1 188 ? 24.079 37.110 15.423 1.00 22.79 247 LEU A C 1
ATOM 1318 O O . LEU A 1 188 ? 25.151 36.867 15.978 1.00 21.34 247 LEU A O 1
ATOM 1323 N N . GLY A 1 189 ? 23.332 38.167 15.726 1.00 22.60 248 GLY A N 1
ATOM 1324 C CA . GLY A 1 189 ? 23.740 39.096 16.765 1.00 22.22 248 GLY A CA 1
ATOM 1325 C C . GLY A 1 189 ? 23.663 38.433 18.135 1.00 21.85 248 GLY A C 1
ATOM 1326 O O . GLY A 1 189 ? 24.534 38.632 18.979 1.00 23.18 248 GLY A O 1
ATOM 1327 N N . PHE A 1 190 ? 22.619 37.642 18.366 1.00 22.62 249 PHE A N 1
ATOM 1328 C CA . PHE A 1 190 ? 22.484 36.950 19.641 1.00 21.72 249 PHE A CA 1
ATOM 1329 C C . PHE A 1 190 ? 23.553 35.870 19.816 1.00 21.36 249 PHE A C 1
ATOM 1330 O O . PHE A 1 190 ? 24.071 35.674 20.915 1.00 19.93 249 PHE A O 1
ATOM 1338 N N . ILE A 1 191 ? 23.889 35.172 18.736 1.00 19.66 250 ILE A N 1
ATOM 1339 C CA . ILE A 1 191 ? 24.910 34.133 18.815 1.00 19.46 250 ILE A CA 1
ATOM 1340 C C . ILE A 1 191 ? 26.243 34.779 19.169 1.00 18.62 250 ILE A C 1
ATOM 1341 O O . ILE A 1 191 ? 26.970 34.303 20.044 1.00 20.22 250 ILE A O 1
ATOM 1346 N N . ALA A 1 192 ? 26.538 35.884 18.493 1.00 18.46 251 ALA A N 1
ATOM 1347 C CA . ALA A 1 192 ? 27.767 36.627 18.701 1.00 19.51 251 ALA A CA 1
ATOM 1348 C C . ALA A 1 192 ? 27.867 37.231 20.107 1.00 19.81 251 ALA A C 1
ATOM 1349 O O . ALA A 1 192 ? 28.940 37.213 20.723 1.00 17.98 251 ALA A O 1
ATOM 1351 N N . ASN A 1 193 ? 26.749 37.755 20.607 1.00 17.82 252 ASN A N 1
ATOM 1352 C CA . ASN A 1 193 ? 26.703 38.370 21.930 1.00 19.45 252 ASN A CA 1
ATOM 1353 C C . ASN A 1 193 ? 26.705 37.359 23.082 1.00 17.81 252 ASN A C 1
ATOM 1354 O O . ASN A 1 193 ? 27.188 37.672 24.170 1.00 14.20 252 ASN A O 1
ATOM 1359 N N . GLU A 1 194 ? 26.145 36.166 22.868 1.00 16.60 253 GLU A N 1
ATOM 1360 C CA . GLU A 1 194 ? 26.163 35.158 23.926 1.00 17.56 253 GLU A CA 1
ATOM 1361 C C . GLU A 1 194 ? 27.598 34.665 24.062 1.00 16.63 253 GLU A C 1
ATOM 1362 O O . GLU A 1 194 ? 28.048 34.327 25.151 1.00 17.23 253 GLU A O 1
ATOM 1368 N N . LYS A 1 195 ? 28.313 34.610 22.940 1.00 17.65 254 LYS A N 1
ATOM 1369 C CA . LYS A 1 195 ? 29.710 34.190 22.956 1.00 17.23 254 LYS A CA 1
ATOM 1370 C C . LYS A 1 195 ? 30.530 35.196 23.775 1.00 17.12 254 LYS A C 1
ATOM 1371 O O . LYS A 1 195 ? 31.405 34.807 24.558 1.00 15.21 254 LYS A O 1
ATOM 1377 N N . SER A 1 196 ? 30.250 36.485 23.595 1.00 15.03 255 SER A N 1
ATOM 1378 C CA . SER A 1 196 ? 30.976 37.514 24.339 1.00 16.50 255 SER A CA 1
ATOM 1379 C C . SER A 1 196 ? 30.637 37.395 25.827 1.00 15.61 255 SER A C 1
ATOM 1380 O O . SER A 1 196 ? 31.509 37.535 26.682 1.00 14.77 255 SER A O 1
ATOM 1383 N N . LEU A 1 197 ? 29.368 37.127 26.125 1.00 15.74 256 LEU A N 1
ATOM 1384 C CA . LEU A 1 197 ? 28.916 36.991 27.510 1.00 15.60 256 LEU A CA 1
ATOM 1385 C C . LEU A 1 197 ? 29.633 35.860 28.229 1.00 16.02 256 LEU A C 1
ATOM 1386 O O . LEU A 1 197 ? 30.212 36.067 29.295 1.00 13.06 256 LEU A O 1
ATOM 1391 N N . VAL A 1 198 ? 29.593 34.660 27.655 1.00 15.37 257 VAL A N 1
ATOM 1392 C CA . VAL A 1 198 ? 30.262 33.531 28.285 1.00 18.16 257 VAL A CA 1
ATOM 1393 C C . VAL A 1 198 ? 31.753 33.833 28.443 1.00 15.90 257 VAL A C 1
ATOM 1394 O O . VAL A 1 198 ? 32.342 33.530 29.476 1.00 16.53 257 VAL A O 1
ATOM 1398 N N . ASP A 1 199 ? 32.364 34.422 27.421 1.00 15.92 258 ASP A N 1
ATOM 1399 C CA . ASP A 1 199 ? 33.780 34.760 27.505 1.00 15.62 258 ASP A CA 1
ATOM 1400 C C . ASP A 1 199 ? 33.998 35.790 28.611 1.00 15.12 258 ASP A C 1
ATOM 1401 O O . ASP A 1 199 ? 35.020 35.764 29.295 1.00 12.28 258 ASP A O 1
ATOM 1406 N N . ASP A 1 200 ? 33.038 36.699 28.783 1.00 13.38 259 ASP A N 1
ATOM 1407 C CA . ASP A 1 200 ? 33.164 37.725 29.816 1.00 16.18 259 ASP A CA 1
ATOM 1408 C C . ASP A 1 200 ? 32.936 37.167 31.220 1.00 14.55 259 ASP A C 1
ATOM 1409 O O . ASP A 1 200 ? 33.573 37.596 32.180 1.00 16.54 259 ASP A O 1
ATOM 1414 N N . LEU A 1 201 ? 32.036 36.203 31.332 1.00 13.94 260 LEU A N 1
ATOM 1415 C CA . LEU A 1 201 ? 31.673 35.641 32.630 1.00 12.78 260 LEU A CA 1
ATOM 1416 C C . LEU A 1 201 ? 32.612 34.632 33.280 1.00 13.85 260 LEU A C 1
ATOM 1417 O O . LEU A 1 201 ? 32.652 34.533 34.504 1.00 11.50 260 LEU A O 1
ATOM 1422 N N . TYR A 1 202 ? 33.363 33.889 32.477 1.00 13.66 261 TYR A N 1
ATOM 1423 C CA . TYR A 1 202 ? 34.260 32.867 33.025 1.00 16.06 261 TYR A CA 1
ATOM 1424 C C . TYR A 1 202 ? 35.718 33.171 32.757 1.00 15.61 261 TYR A C 1
ATOM 1425 O O . TYR A 1 202 ? 36.041 34.123 32.049 1.00 12.60 261 TYR A O 1
ATOM 1434 N N . SER A 1 203 ? 36.593 32.350 33.330 1.00 16.34 262 SER A N 1
ATOM 1435 C CA . SER A 1 203 ? 38.021 32.500 33.111 1.00 18.92 262 SER A CA 1
ATOM 1436 C C . SER A 1 203 ? 38.242 32.070 31.666 1.00 17.78 262 SER A C 1
ATOM 1437 O O . SER A 1 203 ? 37.416 31.360 31.092 1.00 18.86 262 SER A O 1
ATOM 1440 N N . GLN A 1 204 ? 39.352 32.502 31.083 1.00 17.44 263 GLN A N 1
ATOM 1441 C CA . GLN A 1 204 ? 39.667 32.210 29.685 1.00 19.61 263 GLN A CA 1
ATOM 1442 C C . GLN A 1 204 ? 39.590 30.752 29.217 1.00 19.06 263 GLN A C 1
ATOM 1443 O O . GLN A 1 204 ? 39.101 30.477 28.119 1.00 17.15 263 GLN A O 1
ATOM 1449 N N . TYR A 1 205 ? 40.053 29.814 30.035 1.00 17.88 264 TYR A N 1
ATOM 1450 C CA . TYR A 1 205 ? 40.040 28.414 29.621 1.00 19.04 264 TYR A CA 1
ATOM 1451 C C . TYR A 1 205 ? 39.091 27.525 30.389 1.00 19.19 264 TYR A C 1
ATOM 1452 O O . TYR A 1 205 ? 39.248 26.308 30.390 1.00 20.90 264 TYR A O 1
ATOM 1461 N N . THR A 1 206 ? 38.101 28.122 31.041 1.00 19.36 265 THR A N 1
ATOM 1462 C CA . THR A 1 206 ? 37.145 27.337 31.800 1.00 19.03 265 THR A CA 1
ATOM 1463 C C . THR A 1 206 ? 36.548 26.262 30.909 1.00 20.09 265 THR A C 1
ATOM 1464 O O . THR A 1 206 ? 36.025 26.547 29.835 1.00 19.47 265 THR A O 1
ATOM 1468 N N . GLU A 1 207 ? 36.641 25.023 31.373 1.00 22.69 266 GLU A N 1
ATOM 1469 C CA . GLU A 1 207 ? 36.160 23.861 30.637 1.00 24.96 266 GLU A CA 1
ATOM 1470 C C . GLU A 1 207 ? 34.704 23.862 30.188 1.00 24.28 266 GLU A C 1
ATOM 1471 O O . GLU A 1 207 ? 34.400 23.425 29.084 1.00 24.93 266 GLU A O 1
ATOM 1477 N N . SER A 1 208 ? 33.807 24.344 31.038 1.00 22.61 267 SER A N 1
ATOM 1478 C CA . SER A 1 208 ? 32.385 24.339 30.721 1.00 23.63 267 SER A CA 1
ATOM 1479 C C . SER A 1 208 ? 31.883 25.429 29.771 1.00 22.50 267 SER A C 1
ATOM 1480 O O . SER A 1 208 ? 30.705 25.433 29.405 1.00 22.03 267 SER A O 1
ATOM 1483 N N . LYS A 1 209 ? 32.762 26.342 29.365 1.00 22.01 268 LYS A N 1
ATOM 1484 C CA . LYS A 1 209 ? 32.359 27.430 28.479 1.00 22.56 268 LYS A CA 1
ATOM 1485 C C . LYS A 1 209 ? 31.589 26.985 27.240 1.00 23.39 268 LYS A C 1
ATOM 1486 O O . LYS A 1 209 ? 30.455 27.421 27.018 1.00 21.68 268 LYS A O 1
ATOM 1492 N N . PRO A 1 210 ? 32.187 26.115 26.407 1.00 24.10 269 PRO A N 1
ATOM 1493 C CA . PRO A 1 210 ? 31.428 25.702 25.224 1.00 23.81 269 PRO A CA 1
ATOM 1494 C C . PRO A 1 210 ? 30.110 25.012 25.564 1.00 22.99 269 PRO A C 1
ATOM 1495 O O . PRO A 1 210 ? 29.131 25.153 24.840 1.00 21.98 269 PRO A O 1
ATOM 1499 N N . HIS A 1 211 ? 30.081 24.287 26.677 1.00 22.02 270 HIS A N 1
ATOM 1500 C CA . HIS A 1 211 ? 28.866 23.597 27.094 1.00 23.27 270 HIS A CA 1
ATOM 1501 C C . HIS A 1 211 ? 27.767 24.610 27.437 1.00 22.53 270 HIS A C 1
ATOM 1502 O O . HIS A 1 211 ? 26.628 24.479 26.990 1.00 21.49 270 HIS A O 1
ATOM 1509 N N . VAL A 1 212 ? 28.125 25.624 28.219 1.00 21.33 271 VAL A N 1
ATOM 1510 C CA . VAL A 1 212 ? 27.188 26.666 28.620 1.00 19.43 271 VAL A CA 1
ATOM 1511 C C . VAL A 1 212 ? 26.614 27.345 27.385 1.00 18.66 271 VAL A C 1
ATOM 1512 O O . VAL A 1 212 ? 25.398 27.443 27.232 1.00 16.86 271 VAL A O 1
ATOM 1516 N N . LEU A 1 213 ? 27.494 27.803 26.502 1.00 18.03 272 LEU A N 1
ATOM 1517 C CA . LEU A 1 213 ? 27.066 28.471 25.278 1.00 18.99 272 LEU A CA 1
ATOM 1518 C C . LEU A 1 213 ? 26.165 27.558 24.445 1.00 19.64 272 LEU A C 1
ATOM 1519 O O . LEU A 1 213 ? 25.183 28.012 23.865 1.00 19.73 272 LEU A O 1
ATOM 1524 N N . SER A 1 214 ? 26.496 26.271 24.387 1.00 19.93 273 SER A N 1
ATOM 1525 C CA . SER A 1 214 ? 25.691 25.319 23.626 1.00 19.14 273 SER A CA 1
ATOM 1526 C C . SER A 1 214 ? 24.263 25.248 24.172 1.00 19.77 273 SER A C 1
ATOM 1527 O O . SER A 1 214 ? 23.292 25.368 23.426 1.00 20.89 273 SER A O 1
ATOM 1530 N N . GLN A 1 215 ? 24.142 25.068 25.481 1.00 19.98 274 GLN A N 1
ATOM 1531 C CA . GLN A 1 215 ? 22.838 24.980 26.124 1.00 19.98 274 GLN A CA 1
ATOM 1532 C C . GLN A 1 215 ? 21.957 26.206 25.908 1.00 19.22 274 GLN A C 1
ATOM 1533 O O . GLN A 1 215 ? 20.730 26.104 25.897 1.00 20.17 274 GLN A O 1
ATOM 1539 N N . ILE A 1 216 ? 22.581 27.365 25.739 1.00 18.65 275 ILE A N 1
ATOM 1540 C CA . ILE A 1 216 ? 21.839 28.601 25.523 1.00 19.51 275 ILE A CA 1
ATOM 1541 C C . ILE A 1 216 ? 21.461 28.781 24.053 1.00 20.00 275 ILE A C 1
ATOM 1542 O O . ILE A 1 216 ? 20.359 29.223 23.738 1.00 23.13 275 ILE A O 1
ATOM 1547 N N . LEU A 1 217 ? 22.370 28.425 23.154 1.00 20.44 276 LEU A N 1
ATOM 1548 C CA . LEU A 1 217 ? 22.126 28.583 21.722 1.00 20.73 276 LEU A CA 1
ATOM 1549 C C . LEU A 1 217 ? 21.304 27.473 21.061 1.00 22.04 276 LEU A C 1
ATOM 1550 O O . LEU A 1 217 ? 20.592 27.724 20.090 1.00 20.13 276 LEU A O 1
ATOM 1555 N N . SER A 1 218 ? 21.389 26.253 21.579 1.00 22.75 277 SER A N 1
ATOM 1556 C CA . SER A 1 218 ? 20.656 25.141 20.975 1.00 25.78 277 SER A CA 1
ATOM 1557 C C . SER A 1 218 ? 19.157 25.376 20.801 1.00 27.59 277 SER A C 1
ATOM 1558 O O . SER A 1 218 ? 18.602 25.087 19.738 1.00 28.95 277 SER A O 1
ATOM 1561 N N . PRO A 1 219 ? 18.479 25.891 21.839 1.00 28.25 278 PRO A N 1
ATOM 1562 C CA . PRO A 1 219 ? 17.039 26.141 21.719 1.00 29.77 278 PRO A CA 1
ATOM 1563 C C . PRO A 1 219 ? 16.768 27.118 20.577 1.00 31.38 278 PRO A C 1
ATOM 1564 O O . PRO A 1 219 ? 15.807 26.963 19.822 1.00 32.19 278 PRO A O 1
ATOM 1568 N N . LEU A 1 220 ? 17.623 28.131 20.467 1.00 31.45 279 LEU A N 1
ATOM 1569 C CA . LEU A 1 220 ? 17.495 29.134 19.419 1.00 31.52 279 LEU A CA 1
ATOM 1570 C C . LEU A 1 220 ? 17.648 28.464 18.052 1.00 30.95 279 LEU A C 1
ATOM 1571 O O . LEU A 1 220 ? 16.949 28.805 17.097 1.00 32.65 279 LEU A O 1
ATOM 1576 N N . ILE A 1 221 ? 18.569 27.511 17.971 1.00 30.48 280 ILE A N 1
ATOM 1577 C CA . ILE A 1 221 ? 18.824 26.777 16.737 1.00 30.77 280 ILE A CA 1
ATOM 1578 C C . ILE A 1 221 ? 17.607 25.934 16.359 1.00 30.57 280 ILE A C 1
ATOM 1579 O O . ILE A 1 221 ? 17.130 25.987 15.227 1.00 28.72 280 ILE A O 1
ATOM 1583 N N . SER A 1 222 ? 17.110 25.153 17.311 1.00 31.38 281 SER A N 1
ATOM 1584 C CA . SER A 1 222 ? 15.948 24.311 17.067 1.00 32.30 281 SER A CA 1
ATOM 1585 C C . SER A 1 222 ? 14.832 25.182 16.497 1.00 32.30 281 SER A C 1
ATOM 1586 O O . SER A 1 222 ? 14.176 24.811 15.526 1.00 34.31 281 SER A O 1
ATOM 1589 N N . ALA A 1 223 ? 14.638 26.351 17.100 1.00 31.04 282 ALA A N 1
ATOM 1590 C CA . ALA A 1 223 ? 13.611 27.288 16.665 1.00 30.29 282 ALA A CA 1
ATOM 1591 C C . ALA A 1 223 ? 13.864 27.767 15.240 1.00 30.53 282 ALA A C 1
ATOM 1592 O O . ALA A 1 223 ? 12.929 27.952 14.458 1.00 28.90 282 ALA A O 1
ATOM 1594 N N . TYR A 1 224 ? 15.136 27.974 14.914 1.00 29.56 283 TYR A N 1
ATOM 1595 C CA . TYR A 1 224 ? 15.524 28.429 13.585 1.00 29.98 283 TYR A CA 1
ATOM 1596 C C . TYR A 1 224 ? 15.298 27.329 12.560 1.00 30.80 283 TYR A C 1
ATOM 1597 O O . TYR A 1 224 ? 14.645 27.547 11.536 1.00 30.97 283 TYR A O 1
ATOM 1606 N N . ALA A 1 225 ? 15.850 26.152 12.844 1.00 30.73 284 ALA A N 1
ATOM 1607 C CA . ALA A 1 225 ? 15.740 25.005 11.958 1.00 33.42 284 ALA A CA 1
ATOM 1608 C C . ALA A 1 225 ? 14.289 24.650 11.656 1.00 35.48 284 ALA A C 1
ATOM 1609 O O . ALA A 1 225 ? 13.968 24.236 10.539 1.00 35.74 284 ALA A O 1
ATOM 1611 N N . LYS A 1 226 ? 13.411 24.806 12.645 1.00 36.57 285 LYS A N 1
ATOM 1612 C CA . LYS A 1 226 ? 12.006 24.491 12.429 1.00 38.37 285 LYS A CA 1
ATOM 1613 C C . LYS A 1 226 ? 11.375 25.498 11.475 1.00 39.19 285 LYS A C 1
ATOM 1614 O O . LYS A 1 226 ? 10.680 25.119 10.535 1.00 38.98 285 LYS A O 1
ATOM 1620 N N . LEU A 1 227 ? 11.624 26.780 11.724 1.00 39.46 286 LEU A N 1
ATOM 1621 C CA . LEU A 1 227 ? 11.088 27.844 10.884 1.00 40.09 286 LEU A CA 1
ATOM 1622 C C . LEU A 1 227 ? 11.660 27.678 9.477 1.00 39.80 286 LEU A C 1
ATOM 1623 O O . LEU A 1 227 ? 10.979 27.925 8.481 1.00 40.01 286 LEU A O 1
ATOM 1628 N N . PHE A 1 228 ? 12.916 27.245 9.410 1.00 39.72 287 PHE A N 1
ATOM 1629 C CA . PHE A 1 228 ? 13.612 27.025 8.146 1.00 39.29 287 PHE A CA 1
ATOM 1630 C C . PHE A 1 228 ? 12.938 25.910 7.347 1.00 40.77 287 PHE A C 1
ATOM 1631 O O . PHE A 1 228 ? 12.791 26.004 6.126 1.00 39.65 287 PHE A O 1
ATOM 1639 N N . GLY A 1 229 ? 12.547 24.849 8.045 1.00 41.86 288 GLY A N 1
ATOM 1640 C CA . GLY A 1 229 ? 11.896 23.731 7.391 1.00 43.41 288 GLY A CA 1
ATOM 1641 C C . GLY A 1 229 ? 10.522 24.129 6.895 1.00 44.42 288 GLY A C 1
ATOM 1642 O O . GLY A 1 229 ? 10.026 23.587 5.909 1.00 44.35 288 GLY A O 1
ATOM 1643 N N . ALA A 1 230 ? 9.908 25.085 7.584 1.00 45.65 289 ALA A N 1
ATOM 1644 C CA . ALA A 1 230 ? 8.587 25.562 7.210 1.00 46.63 289 ALA A CA 1
ATOM 1645 C C . ALA A 1 230 ? 8.644 26.201 5.830 1.00 47.99 289 ALA A C 1
ATOM 1646 O O . ALA A 1 230 ? 7.844 25.870 4.956 1.00 48.64 289 ALA A O 1
ATOM 1648 N N . ASN A 1 231 ? 9.593 27.114 5.634 1.00 48.53 290 ASN A N 1
ATOM 1649 C CA . ASN A 1 231 ? 9.737 27.788 4.347 1.00 49.69 290 ASN A CA 1
ATOM 1650 C C . ASN A 1 231 ? 10.179 26.809 3.267 1.00 50.22 290 ASN A C 1
ATOM 1651 O O . ASN A 1 231 ? 9.758 26.910 2.116 1.00 50.50 290 ASN A O 1
ATOM 1656 N N . LEU A 1 232 ? 11.026 25.858 3.641 1.00 50.99 291 LEU A N 1
ATOM 1657 C CA . LEU A 1 232 ? 11.518 24.877 2.687 1.00 52.49 291 LEU A CA 1
ATOM 1658 C C . LEU A 1 232 ? 10.402 23.937 2.248 1.00 53.78 291 LEU A C 1
ATOM 1659 O O . LEU A 1 232 ? 10.519 23.249 1.233 1.00 53.93 291 LEU A O 1
ATOM 1664 N N . LYS A 1 233 ? 9.318 23.913 3.019 1.00 55.04 292 LYS A N 1
ATOM 1665 C CA . LYS A 1 233 ? 8.168 23.070 2.704 1.00 56.07 292 LYS A CA 1
ATOM 1666 C C . LYS A 1 233 ? 7.132 23.903 1.963 1.00 56.57 292 LYS A C 1
ATOM 1667 O O . LYS A 1 233 ? 6.454 23.414 1.058 1.00 56.42 292 LYS A O 1
ATOM 1673 N N . ILE A 1 234 ? 7.021 25.169 2.353 1.00 57.15 293 ILE A N 1
ATOM 1674 C CA . ILE A 1 234 ? 6.068 26.081 1.737 1.00 58.12 293 ILE A CA 1
ATOM 1675 C C . ILE A 1 234 ? 6.385 26.235 0.253 1.00 58.89 293 ILE A C 1
ATOM 1676 O O . ILE A 1 234 ? 5.831 27.098 -0.428 1.00 58.18 293 ILE A O 1
ATOM 1681 N N . VAL A 1 235 ? 7.289 25.393 -0.241 1.00 60.05 294 VAL A N 1
ATOM 1682 C CA . VAL A 1 235 ? 7.673 25.418 -1.642 1.00 60.93 294 VAL A CA 1
ATOM 1683 C C . VAL A 1 235 ? 6.678 24.602 -2.457 1.00 62.30 294 VAL A C 1
ATOM 1684 O O . VAL A 1 235 ? 6.853 23.399 -2.664 1.00 62.12 294 VAL A O 1
ATOM 1688 N N . ARG A 1 236 ? 5.626 25.278 -2.905 1.00 63.43 295 ARG A N 1
ATOM 1689 C CA . ARG A 1 236 ? 4.581 24.661 -3.705 1.00 64.32 295 ARG A CA 1
ATOM 1690 C C . ARG A 1 236 ? 3.911 25.717 -4.577 1.00 64.34 295 ARG A C 1
ATOM 1691 O O . ARG A 1 236 ? 4.503 26.759 -4.865 1.00 64.47 295 ARG A O 1
ATOM 1699 N N . PHE A 1 242 ? 8.306 31.739 -4.657 1.00 53.42 301 PHE A N 1
ATOM 1700 C CA . PHE A 1 242 ? 8.006 30.900 -5.811 1.00 53.64 301 PHE A CA 1
ATOM 1701 C C . PHE A 1 242 ? 9.039 29.797 -6.008 1.00 52.98 301 PHE A C 1
ATOM 1702 O O . PHE A 1 242 ? 8.702 28.705 -6.469 1.00 54.18 301 PHE A O 1
ATOM 1710 N N . GLY A 1 243 ? 10.291 30.080 -5.659 1.00 50.89 302 GLY A N 1
ATOM 1711 C CA . GLY A 1 243 ? 11.339 29.088 -5.820 1.00 48.74 302 GLY A CA 1
ATOM 1712 C C . GLY A 1 243 ? 12.739 29.664 -5.709 1.00 47.58 302 GLY A C 1
ATOM 1713 O O . GLY A 1 243 ? 13.655 28.999 -5.226 1.00 47.80 302 GLY A O 1
ATOM 1714 N N . PHE A 1 244 ? 12.913 30.899 -6.165 1.00 45.78 303 PHE A N 1
ATOM 1715 C CA . PHE A 1 244 ? 14.214 31.553 -6.099 1.00 44.33 303 PHE A CA 1
ATOM 1716 C C . PHE A 1 244 ? 14.504 31.975 -4.668 1.00 43.76 303 PHE A C 1
ATOM 1717 O O . PHE A 1 244 ? 15.607 32.422 -4.353 1.00 42.95 303 PHE A O 1
ATOM 1725 N N . PHE A 1 245 ? 13.504 31.831 -3.804 1.00 43.43 304 PHE A N 1
ATOM 1726 C CA . PHE A 1 245 ? 13.665 32.187 -2.404 1.00 43.12 304 PHE A CA 1
ATOM 1727 C C . PHE A 1 245 ? 14.701 31.266 -1.776 1.00 41.70 304 PHE A C 1
ATOM 1728 O O . PHE A 1 245 ? 15.356 31.625 -0.796 1.00 42.99 304 PHE A O 1
ATOM 1736 N N . SER A 1 246 ? 14.845 30.079 -2.352 1.00 40.63 305 SER A N 1
ATOM 1737 C CA . SER A 1 246 ? 15.801 29.100 -1.861 1.00 39.95 305 SER A CA 1
ATOM 1738 C C . SER A 1 246 ? 17.210 29.687 -1.820 1.00 38.83 305 SER A C 1
ATOM 1739 O O . SER A 1 246 ? 18.006 29.344 -0.946 1.00 38.73 305 SER A O 1
ATOM 1742 N N . PHE A 1 247 ? 17.520 30.569 -2.765 1.00 37.56 306 PHE A N 1
ATOM 1743 C CA . PHE A 1 247 ? 18.839 31.192 -2.798 1.00 36.69 306 PHE A CA 1
ATOM 1744 C C . PHE A 1 247 ? 19.076 32.004 -1.528 1.00 36.31 306 PHE A C 1
ATOM 1745 O O . PHE A 1 247 ? 20.194 32.042 -1.009 1.00 36.23 306 PHE A O 1
ATOM 1753 N N . GLU A 1 248 ? 18.026 32.652 -1.029 1.00 35.14 307 GLU A N 1
ATOM 1754 C CA . GLU A 1 248 ? 18.140 33.456 0.184 1.00 35.16 307 GLU A CA 1
ATOM 1755 C C . GLU A 1 248 ? 18.178 32.575 1.429 1.00 34.71 307 GLU A C 1
ATOM 1756 O O . GLU A 1 248 ? 18.730 32.965 2.457 1.00 33.93 307 GLU A O 1
ATOM 1762 N N . LEU A 1 249 ? 17.577 31.393 1.339 1.00 34.46 308 LEU A N 1
ATOM 1763 C CA . LEU A 1 249 ? 17.579 30.463 2.458 1.00 34.34 308 LEU A CA 1
ATOM 1764 C C . LEU A 1 249 ? 18.964 29.844 2.573 1.00 34.14 308 LEU A C 1
ATOM 1765 O O . LEU A 1 249 ? 19.481 29.659 3.673 1.00 33.99 308 LEU A O 1
ATOM 1770 N N . VAL A 1 250 ? 19.567 29.526 1.432 1.00 33.76 309 VAL A N 1
ATOM 1771 C CA . VAL A 1 250 ? 20.908 28.952 1.425 1.00 33.03 309 VAL A CA 1
ATOM 1772 C C . VAL A 1 250 ? 21.852 29.931 2.116 1.00 33.37 309 VAL A C 1
ATOM 1773 O O . VAL A 1 250 ? 22.714 29.532 2.901 1.00 32.99 309 VAL A O 1
ATOM 1777 N N . GLU A 1 251 ? 21.676 31.216 1.823 1.00 33.13 310 GLU A N 1
ATOM 1778 C CA . GLU A 1 251 ? 22.500 32.264 2.414 1.00 34.09 310 GLU A CA 1
ATOM 1779 C C . GLU A 1 251 ? 22.288 32.332 3.929 1.00 33.31 310 GLU A C 1
ATOM 1780 O O . GLU A 1 251 ? 23.222 32.585 4.692 1.00 32.99 310 GLU A O 1
ATOM 1786 N N . SER A 1 252 ? 21.049 32.114 4.351 1.00 31.65 311 SER A N 1
ATOM 1787 C CA . SER A 1 252 ? 20.698 32.143 5.762 1.00 29.87 311 SER A CA 1
ATOM 1788 C C . SER A 1 252 ? 21.423 31.042 6.522 1.00 29.22 311 SER A C 1
ATOM 1789 O O . SER A 1 252 ? 22.191 31.319 7.446 1.00 29.26 311 SER A O 1
ATOM 1792 N N . ILE A 1 253 ? 21.184 29.792 6.129 1.00 26.75 312 ILE A N 1
ATOM 1793 C CA . ILE A 1 253 ? 21.814 28.659 6.793 1.00 27.96 312 ILE A CA 1
ATOM 1794 C C . ILE A 1 253 ? 23.344 28.744 6.744 1.00 28.16 312 ILE A C 1
ATOM 1795 O O . ILE A 1 253 ? 24.024 28.293 7.669 1.00 27.10 312 ILE A O 1
ATOM 1800 N N . ASN A 1 254 ? 23.888 29.317 5.672 1.00 27.66 313 ASN A N 1
ATOM 1801 C CA . ASN A 1 254 ? 25.337 29.460 5.567 1.00 27.72 313 ASN A CA 1
ATOM 1802 C C . ASN A 1 254 ? 25.836 30.430 6.636 1.00 27.21 313 ASN A C 1
ATOM 1803 O O . ASN A 1 254 ? 26.806 30.145 7.337 1.00 27.24 313 ASN A O 1
ATOM 1808 N N . ASP A 1 255 ? 25.176 31.578 6.754 1.00 26.30 314 ASP A N 1
ATOM 1809 C CA . ASP A 1 255 ? 25.569 32.572 7.751 1.00 26.81 314 ASP A CA 1
ATOM 1810 C C . ASP A 1 255 ? 25.487 32.016 9.176 1.00 25.92 314 ASP A C 1
ATOM 1811 O O . ASP A 1 255 ? 26.351 32.291 10.009 1.00 24.95 314 ASP A O 1
ATOM 1816 N N . VAL A 1 256 ? 24.449 31.235 9.455 1.00 23.83 315 VAL A N 1
ATOM 1817 C CA . VAL A 1 256 ? 24.290 30.664 10.784 1.00 25.20 315 VAL A CA 1
ATOM 1818 C C . VAL A 1 256 ? 25.380 29.635 11.046 1.00 25.41 315 VAL A C 1
ATOM 1819 O O . VAL A 1 256 ? 26.000 29.641 12.106 1.00 22.04 315 VAL A O 1
ATOM 1823 N N . LYS A 1 257 ? 25.629 28.763 10.074 1.00 26.24 316 LYS A N 1
ATOM 1824 C CA . LYS A 1 257 ? 26.659 27.746 10.243 1.00 28.83 316 LYS A CA 1
ATOM 1825 C C . LYS A 1 257 ? 28.058 28.323 10.456 1.00 29.49 316 LYS A C 1
ATOM 1826 O O . LYS A 1 257 ? 28.818 27.817 11.283 1.00 28.38 316 LYS A O 1
ATOM 1832 N N . LYS A 1 258 ? 28.402 29.379 9.726 1.00 30.86 317 LYS A N 1
ATOM 1833 C CA . LYS A 1 258 ? 29.725 29.963 9.880 1.00 32.57 317 LYS A CA 1
ATOM 1834 C C . LYS A 1 258 ? 29.875 30.675 11.226 1.00 32.72 317 LYS A C 1
ATOM 1835 O O . LYS A 1 258 ? 30.978 30.764 11.767 1.00 31.60 317 LYS A O 1
ATOM 1841 N N . SER A 1 259 ? 28.767 31.170 11.773 1.00 32.04 318 SER A N 1
ATOM 1842 C CA . SER A 1 259 ? 28.809 31.863 13.059 1.00 31.01 318 SER A CA 1
ATOM 1843 C C . SER A 1 259 ? 28.963 30.841 14.173 1.00 31.76 318 SER A C 1
ATOM 1844 O O . SER A 1 259 ? 29.410 31.163 15.276 1.00 33.55 318 SER A O 1
ATOM 1847 N N . LEU A 1 260 ? 28.581 29.605 13.879 1.00 32.35 319 LEU A N 1
ATOM 1848 C CA . LEU A 1 260 ? 28.669 28.523 14.844 1.00 33.50 319 LEU A CA 1
ATOM 1849 C C . LEU A 1 260 ? 29.912 27.682 14.609 1.00 36.92 319 LEU A C 1
ATOM 1850 O O . LEU A 1 260 ? 30.069 26.615 15.207 1.00 38.56 319 LEU A O 1
ATOM 1855 N N . ARG A 1 261 ? 30.798 28.159 13.738 1.00 39.51 320 ARG A N 1
ATOM 1856 C CA . ARG A 1 261 ? 32.021 27.426 13.446 1.00 42.32 320 ARG A CA 1
ATOM 1857 C C . ARG A 1 261 ? 32.948 27.470 14.654 1.00 43.18 320 ARG A C 1
ATOM 1858 O O . ARG A 1 261 ? 33.195 28.533 15.229 1.00 43.79 320 ARG A O 1
ATOM 1866 N N . GLY A 1 262 ? 33.456 26.308 15.043 1.00 44.05 321 GLY A N 1
ATOM 1867 C CA . GLY A 1 262 ? 34.347 26.253 16.185 1.00 45.55 321 GLY A CA 1
ATOM 1868 C C . GLY A 1 262 ? 33.590 26.418 17.487 1.00 46.07 321 GLY A C 1
ATOM 1869 O O . GLY A 1 262 ? 34.115 26.964 18.456 1.00 46.23 321 GLY A O 1
ATOM 1870 N N . LYS A 1 263 ? 32.349 25.946 17.508 1.00 46.03 322 LYS A N 1
ATOM 1871 C CA . LYS A 1 263 ? 31.523 26.040 18.702 1.00 46.43 322 LYS A CA 1
ATOM 1872 C C . LYS A 1 263 ? 30.821 24.721 18.988 1.00 46.87 322 LYS A C 1
ATOM 1873 O O . LYS A 1 263 ? 30.252 24.099 18.092 1.00 47.56 322 LYS A O 1
ATOM 1879 N N . GLU A 1 264 ? 30.877 24.293 20.242 1.00 47.10 323 GLU A N 1
ATOM 1880 C CA . GLU A 1 264 ? 30.234 23.055 20.658 1.00 47.53 323 GLU A CA 1
ATOM 1881 C C . GLU A 1 264 ? 28.732 23.288 20.514 1.00 46.97 323 GLU A C 1
ATOM 1882 O O . GLU A 1 264 ? 28.217 24.304 20.982 1.00 46.68 323 GLU A O 1
ATOM 1888 N N . LEU A 1 265 ? 28.034 22.367 19.855 1.00 45.76 324 LEU A N 1
ATOM 1889 C CA . LEU A 1 265 ? 26.592 22.508 19.671 1.00 44.73 324 LEU A CA 1
ATOM 1890 C C . LEU A 1 265 ? 25.916 21.156 19.512 1.00 44.82 324 LEU A C 1
ATOM 1891 O O . LEU A 1 265 ? 26.254 20.380 18.617 1.00 45.06 324 LEU A O 1
ATOM 1896 N N . GLN A 1 266 ? 24.950 20.887 20.382 1.00 44.91 325 GLN A N 1
ATOM 1897 C CA . GLN A 1 266 ? 24.217 19.629 20.353 1.00 46.08 325 GLN A CA 1
ATOM 1898 C C . GLN A 1 266 ? 23.187 19.565 19.227 1.00 45.70 325 GLN A C 1
ATOM 1899 O O . GLN A 1 266 ? 22.735 18.482 18.855 1.00 46.68 325 GLN A O 1
ATOM 1905 N N . ASN A 1 267 ? 22.824 20.725 18.689 1.00 44.54 326 ASN A N 1
ATOM 1906 C CA . ASN A 1 267 ? 21.832 20.812 17.619 1.00 43.79 326 ASN A CA 1
ATOM 1907 C C . ASN A 1 267 ? 22.400 20.913 16.208 1.00 43.36 326 ASN A C 1
ATOM 1908 O O . ASN A 1 267 ? 21.641 20.905 15.240 1.00 42.32 326 ASN A O 1
ATOM 1913 N N . TYR A 1 268 ? 23.719 21.013 16.084 1.00 42.53 327 TYR A N 1
ATOM 1914 C CA . TYR A 1 268 ? 24.334 21.160 14.769 1.00 42.93 327 TYR A CA 1
ATOM 1915 C C . TYR A 1 268 ? 23.775 20.194 13.730 1.00 43.20 327 TYR A C 1
ATOM 1916 O O . TYR A 1 268 ? 23.718 20.514 12.540 1.00 42.96 327 TYR A O 1
ATOM 1925 N N . ASN A 1 269 ? 23.359 19.015 14.178 1.00 43.14 328 ASN A N 1
ATOM 1926 C CA . ASN A 1 269 ? 22.805 18.019 13.271 1.00 43.01 328 ASN A CA 1
ATOM 1927 C C . ASN A 1 269 ? 21.611 18.575 12.498 1.00 41.78 328 ASN A C 1
ATOM 1928 O O . ASN A 1 269 ? 21.407 18.228 11.338 1.00 42.39 328 ASN A O 1
ATOM 1933 N N . LEU A 1 270 ? 20.834 19.444 13.141 1.00 41.32 329 LEU A N 1
ATOM 1934 C CA . LEU A 1 270 ? 19.657 20.043 12.515 1.00 40.12 329 LEU A CA 1
ATOM 1935 C C . LEU A 1 270 ? 20.030 20.934 11.335 1.00 40.60 329 LEU A C 1
ATOM 1936 O O . LEU A 1 270 ? 19.436 20.838 10.261 1.00 39.98 329 LEU A O 1
ATOM 1941 N N . LEU A 1 271 ? 21.009 21.806 11.538 1.00 39.82 330 LEU A N 1
ATOM 1942 C CA . LEU A 1 271 ? 21.443 22.698 10.476 1.00 40.34 330 LEU A CA 1
ATOM 1943 C C . LEU A 1 271 ? 21.857 21.865 9.270 1.00 41.53 330 LEU A C 1
ATOM 1944 O O . LEU A 1 271 ? 21.408 22.109 8.151 1.00 41.84 330 LEU A O 1
ATOM 1949 N N . GLN A 1 272 ? 22.706 20.872 9.512 1.00 41.85 331 GLN A N 1
ATOM 1950 C CA . GLN A 1 272 ? 23.185 20.000 8.451 1.00 42.82 331 GLN A CA 1
ATOM 1951 C C . GLN A 1 272 ? 22.018 19.425 7.652 1.00 43.14 331 GLN A C 1
ATOM 1952 O O . GLN A 1 272 ? 22.019 19.471 6.421 1.00 43.02 331 GLN A O 1
ATOM 1958 N N . ASP A 1 273 ? 21.021 18.890 8.347 1.00 43.64 332 ASP A N 1
ATOM 1959 C CA . ASP A 1 273 ? 19.861 18.339 7.664 1.00 44.57 332 ASP A CA 1
ATOM 1960 C C . ASP A 1 273 ? 19.256 19.435 6.789 1.00 44.28 332 ASP A C 1
ATOM 1961 O O . ASP A 1 273 ? 18.940 19.209 5.620 1.00 43.05 332 ASP A O 1
ATOM 1966 N N . CYS A 1 274 ? 19.107 20.626 7.362 1.00 43.96 333 CYS A N 1
ATOM 1967 C CA . CYS A 1 274 ? 18.547 21.760 6.635 1.00 44.53 333 CYS A CA 1
ATOM 1968 C C . CYS A 1 274 ? 19.381 22.102 5.407 1.00 44.30 333 CYS A C 1
ATOM 1969 O O . CYS A 1 274 ? 18.840 22.404 4.345 1.00 43.33 333 CYS A O 1
ATOM 1972 N N . THR A 1 275 ? 20.700 22.052 5.559 1.00 44.50 334 THR A N 1
ATOM 1973 C CA . THR A 1 275 ? 21.600 22.354 4.455 1.00 45.92 334 THR A CA 1
ATOM 1974 C C . THR A 1 275 ? 21.423 21.357 3.316 1.00 46.29 334 THR A C 1
ATOM 1975 O O . THR A 1 275 ? 21.175 21.751 2.178 1.00 45.55 334 THR A O 1
ATOM 1979 N N . GLN A 1 276 ? 21.541 20.069 3.628 1.00 47.33 335 GLN A N 1
ATOM 1980 C CA . GLN A 1 276 ? 21.405 19.023 2.617 1.00 48.87 335 GLN A CA 1
ATOM 1981 C C . GLN A 1 276 ? 20.048 19.043 1.927 1.00 48.70 335 GLN A C 1
ATOM 1982 O O . GLN A 1 276 ? 19.916 18.587 0.794 1.00 49.19 335 GLN A O 1
ATOM 1988 N N . GLU A 1 277 ? 19.042 19.577 2.608 1.00 49.08 336 GLU A N 1
ATOM 1989 C CA . GLU A 1 277 ? 17.702 19.635 2.044 1.00 49.14 336 GLU A CA 1
ATOM 1990 C C . GLU A 1 277 ? 17.538 20.830 1.108 1.00 48.22 336 GLU A C 1
ATOM 1991 O O . GLU A 1 277 ? 17.065 20.679 -0.015 1.00 47.59 336 GLU A O 1
ATOM 1997 N N . VAL A 1 278 ? 17.936 22.014 1.567 1.00 47.41 337 VAL A N 1
ATOM 1998 C CA . VAL A 1 278 ? 17.819 23.216 0.749 1.00 46.26 337 VAL A CA 1
ATOM 1999 C C . VAL A 1 278 ? 18.643 23.078 -0.530 1.00 46.33 337 VAL A C 1
ATOM 2000 O O . VAL A 1 278 ? 18.278 23.624 -1.570 1.00 46.76 337 VAL A O 1
ATOM 2004 N N . ARG A 1 279 ? 19.751 22.346 -0.450 1.00 46.04 338 ARG A N 1
ATOM 2005 C CA . ARG A 1 279 ? 20.602 22.139 -1.614 1.00 46.52 338 ARG A CA 1
ATOM 2006 C C . ARG A 1 279 ? 19.919 21.262 -2.656 1.00 46.28 338 ARG A C 1
ATOM 2007 O O . ARG A 1 279 ? 20.163 21.405 -3.853 1.00 46.01 338 ARG A O 1
ATOM 2015 N N . GLN A 1 280 ? 19.068 20.349 -2.204 1.00 46.18 339 GLN A N 1
ATOM 2016 C CA . GLN A 1 280 ? 18.350 19.476 -3.123 1.00 45.93 339 GLN A CA 1
ATOM 2017 C C . GLN A 1 280 ? 17.420 20.354 -3.947 1.00 44.60 339 GLN A C 1
ATOM 2018 O O . GLN A 1 280 ? 17.289 20.189 -5.159 1.00 44.16 339 GLN A O 1
ATOM 2024 N N . VAL A 1 281 ? 16.783 21.299 -3.266 1.00 43.22 340 VAL A N 1
ATOM 2025 C CA . VAL A 1 281 ? 15.850 22.214 -3.898 1.00 41.84 340 VAL A CA 1
ATOM 2026 C C . VAL A 1 281 ? 16.503 23.171 -4.891 1.00 41.19 340 VAL A C 1
ATOM 2027 O O . VAL A 1 281 ? 16.012 23.328 -6.011 1.00 38.94 340 VAL A O 1
ATOM 2031 N N . THR A 1 282 ? 17.600 23.813 -4.497 1.00 40.17 341 THR A N 1
ATOM 2032 C CA . THR A 1 282 ? 18.261 24.744 -5.408 1.00 40.23 341 THR A CA 1
ATOM 2033 C C . THR A 1 282 ? 18.824 23.997 -6.612 1.00 39.98 341 THR A C 1
ATOM 2034 O O . THR A 1 282 ? 18.832 24.525 -7.724 1.00 39.52 341 THR A O 1
ATOM 2038 N N . GLN A 1 283 ? 19.287 22.769 -6.395 1.00 39.56 342 GLN A N 1
ATOM 2039 C CA . GLN A 1 283 ? 19.836 21.974 -7.491 1.00 40.61 342 GLN A CA 1
ATOM 2040 C C . GLN A 1 283 ? 18.727 21.569 -8.455 1.00 39.55 342 GLN A C 1
ATOM 2041 O O . GLN A 1 283 ? 18.929 21.536 -9.666 1.00 40.58 342 GLN A O 1
ATOM 2047 N N . SER A 1 284 ? 17.556 21.257 -7.912 1.00 38.99 343 SER A N 1
ATOM 2048 C CA . SER A 1 284 ? 16.426 20.859 -8.737 1.00 37.88 343 SER A CA 1
ATOM 2049 C C . SER A 1 284 ? 15.897 22.068 -9.492 1.00 37.60 343 SER A C 1
ATOM 2050 O O . SER A 1 284 ? 15.244 21.937 -10.524 1.00 35.28 343 SER A O 1
ATOM 2053 N N . LEU A 1 285 ? 16.186 23.252 -8.967 1.00 37.13 344 LEU A N 1
ATOM 2054 C CA . LEU A 1 285 ? 15.735 24.483 -9.592 1.00 38.10 344 LEU A CA 1
ATOM 2055 C C . LEU A 1 285 ? 16.283 24.571 -11.020 1.00 38.18 344 LEU A C 1
ATOM 2056 O O . LEU A 1 285 ? 15.589 25.009 -11.937 1.00 37.98 344 LEU A O 1
ATOM 2061 N N . PHE A 1 286 ? 17.526 24.132 -11.200 1.00 37.38 345 PHE A N 1
ATOM 2062 C CA . PHE A 1 286 ? 18.177 24.158 -12.507 1.00 37.64 345 PHE A CA 1
ATOM 2063 C C . PHE A 1 286 ? 17.679 23.030 -13.403 1.00 38.27 345 PHE A C 1
ATOM 2064 O O . PHE A 1 286 ? 17.288 23.261 -14.548 1.00 37.46 345 PHE A O 1
ATOM 2072 N N . ARG A 1 287 ? 17.695 21.810 -12.879 1.00 38.59 346 ARG A N 1
ATOM 2073 C CA . ARG A 1 287 ? 17.229 20.660 -13.640 1.00 38.98 346 ARG A CA 1
ATOM 2074 C C . ARG A 1 287 ? 15.803 20.928 -14.120 1.00 38.15 346 ARG A C 1
ATOM 2075 O O . ARG A 1 287 ? 15.441 20.594 -15.249 1.00 37.14 346 ARG A O 1
ATOM 2083 N N . ASP A 1 288 ? 15.004 21.547 -13.256 1.00 36.31 347 ASP A N 1
ATOM 2084 C CA . ASP A 1 288 ? 13.616 21.860 -13.569 1.00 35.96 347 ASP A CA 1
ATOM 2085 C C . ASP A 1 288 ? 13.465 22.836 -14.727 1.00 34.38 347 ASP A C 1
ATOM 2086 O O . ASP A 1 288 ? 12.559 22.692 -15.547 1.00 33.06 347 ASP A O 1
ATOM 2091 N N . ALA A 1 289 ? 14.342 23.835 -14.783 1.00 32.47 348 ALA A N 1
ATOM 2092 C CA . ALA A 1 289 ? 14.299 24.829 -15.852 1.00 30.81 348 ALA A CA 1
ATOM 2093 C C . ALA A 1 289 ? 14.449 24.148 -17.207 1.00 29.50 348 ALA A C 1
ATOM 2094 O O . ALA A 1 289 ? 13.756 24.491 -18.165 1.00 27.65 348 ALA A O 1
ATOM 2096 N N . ILE A 1 290 ? 15.357 23.181 -17.280 1.00 28.05 349 ILE A N 1
ATOM 2097 C CA . ILE A 1 290 ? 15.591 22.456 -18.523 1.00 28.78 349 ILE A CA 1
ATOM 2098 C C . ILE A 1 290 ? 14.359 21.643 -18.916 1.00 29.54 349 ILE A C 1
ATOM 2099 O O . ILE A 1 290 ? 13.907 21.706 -20.058 1.00 28.50 349 ILE A O 1
ATOM 2104 N N . ASP A 1 291 ? 13.824 20.887 -17.961 1.00 30.95 350 ASP A N 1
ATOM 2105 C CA . ASP A 1 291 ? 12.643 20.056 -18.186 1.00 32.37 350 ASP A CA 1
ATOM 2106 C C . ASP A 1 291 ? 11.437 20.920 -18.534 1.00 31.51 350 ASP A C 1
ATOM 2107 O O . ASP A 1 291 ? 10.583 20.534 -19.333 1.00 31.77 350 ASP A O 1
ATOM 2112 N N . ARG A 1 292 ? 11.381 22.098 -17.930 1.00 30.22 351 ARG A N 1
ATOM 2113 C CA . ARG A 1 292 ? 10.299 23.032 -18.177 1.00 29.15 351 ARG A CA 1
ATOM 2114 C C . ARG A 1 292 ? 10.329 23.473 -19.646 1.00 28.52 351 ARG A C 1
ATOM 2115 O O . ARG A 1 292 ? 9.291 23.566 -20.295 1.00 28.80 351 ARG A O 1
ATOM 2123 N N . ILE A 1 293 ? 11.524 23.744 -20.164 1.00 27.00 352 ILE A N 1
ATOM 2124 C CA . ILE A 1 293 ? 11.679 24.168 -21.555 1.00 26.01 352 ILE A CA 1
ATOM 2125 C C . ILE A 1 293 ? 11.261 23.056 -22.519 1.00 25.41 352 ILE A C 1
ATOM 2126 O O . ILE A 1 293 ? 10.540 23.302 -23.490 1.00 24.39 352 ILE A O 1
ATOM 2131 N N . ILE A 1 294 ? 11.721 21.837 -22.250 1.00 25.23 353 ILE A N 1
ATOM 2132 C CA . ILE A 1 294 ? 11.380 20.687 -23.082 1.00 26.91 353 ILE A CA 1
ATOM 2133 C C . ILE A 1 294 ? 9.864 20.465 -23.116 1.00 28.75 353 ILE A C 1
ATOM 2134 O O . ILE A 1 294 ? 9.312 20.089 -24.148 1.00 28.52 353 ILE A O 1
ATOM 2139 N N . LYS A 1 295 ? 9.194 20.705 -21.992 1.00 28.83 354 LYS A N 1
ATOM 2140 C CA . LYS A 1 295 ? 7.745 20.531 -21.918 1.00 29.91 354 LYS A CA 1
ATOM 2141 C C . LYS A 1 295 ? 7.008 21.659 -22.627 1.00 28.59 354 LYS A C 1
ATOM 2142 O O . LYS A 1 295 ? 6.085 21.417 -23.403 1.00 28.05 354 LYS A O 1
ATOM 2148 N N . LYS A 1 296 ? 7.407 22.894 -22.348 1.00 27.98 355 LYS A N 1
ATOM 2149 C CA . LYS A 1 296 ? 6.773 24.044 -22.979 1.00 29.13 355 LYS A CA 1
ATOM 2150 C C . LYS A 1 296 ? 6.972 24.018 -24.501 1.00 28.51 355 LYS A C 1
ATOM 2151 O O . LYS A 1 296 ? 6.027 24.223 -25.256 1.00 27.11 355 LYS A O 1
ATOM 2157 N N . ALA A 1 297 ? 8.197 23.758 -24.948 1.00 28.46 356 ALA A N 1
ATOM 2158 C CA . ALA A 1 297 ? 8.477 23.727 -26.381 1.00 30.40 356 ALA A CA 1
ATOM 2159 C C . ALA A 1 297 ? 7.685 22.652 -27.121 1.00 31.72 356 ALA A C 1
ATOM 2160 O O . ALA A 1 297 ? 7.443 22.776 -28.321 1.00 31.36 356 ALA A O 1
ATOM 2162 N N . ASN A 1 298 ? 7.283 21.599 -26.414 1.00 33.60 357 ASN A N 1
ATOM 2163 C CA . ASN A 1 298 ? 6.527 20.516 -27.045 1.00 35.14 357 ASN A CA 1
ATOM 2164 C C . ASN A 1 298 ? 5.027 20.528 -26.737 1.00 35.36 357 ASN A C 1
ATOM 2165 O O . ASN A 1 298 ? 4.279 19.706 -27.273 1.00 35.16 357 ASN A O 1
ATOM 2170 N N . SER A 1 299 ? 4.584 21.452 -25.887 1.00 35.27 358 SER A N 1
ATOM 2171 C CA . SER A 1 299 ? 3.167 21.536 -25.531 1.00 36.54 358 SER A CA 1
ATOM 2172 C C . SER A 1 299 ? 2.276 21.754 -26.757 1.00 36.53 358 SER A C 1
ATOM 2173 O O . SER A 1 299 ? 1.451 20.902 -27.085 1.00 36.25 358 SER A O 1
ATOM 2176 N N . ILE A 1 300 ? 2.438 22.889 -27.431 1.00 35.31 359 ILE A N 1
ATOM 2177 C CA . ILE A 1 300 ? 1.645 23.185 -28.624 1.00 34.91 359 ILE A CA 1
ATOM 2178 C C . ILE A 1 300 ? 2.209 22.382 -29.792 1.00 34.48 359 ILE A C 1
ATOM 2179 O O . ILE A 1 300 ? 3.346 22.592 -30.194 1.00 35.00 359 ILE A O 1
ATOM 2184 N N . SER A 1 301 ? 1.408 21.473 -30.338 1.00 32.64 360 SER A N 1
ATOM 2185 C CA . SER A 1 301 ? 1.849 20.613 -31.435 1.00 31.84 360 SER A CA 1
ATOM 2186 C C . SER A 1 301 ? 2.082 21.308 -32.771 1.00 29.75 360 SER A C 1
ATOM 2187 O O . SER A 1 301 ? 2.924 20.878 -33.558 1.00 27.83 360 SER A O 1
ATOM 2190 N N . THR A 1 302 ? 1.333 22.374 -33.028 1.00 28.84 361 THR A N 1
ATOM 2191 C CA . THR A 1 302 ? 1.458 23.103 -34.282 1.00 27.18 361 THR A CA 1
ATOM 2192 C C . THR A 1 302 ? 2.421 24.268 -34.132 1.00 26.91 361 THR A C 1
ATOM 2193 O O . THR A 1 302 ? 2.839 24.604 -33.021 1.00 27.55 361 THR A O 1
ATOM 2197 N N . ILE A 1 303 ? 2.790 24.877 -35.252 1.00 23.49 362 ILE A N 1
ATOM 2198 C CA . ILE A 1 303 ? 3.685 26.025 -35.217 1.00 22.28 362 ILE A CA 1
ATOM 2199 C C . ILE A 1 303 ? 2.885 27.207 -35.732 1.00 21.02 362 ILE A C 1
ATOM 2200 O O . ILE A 1 303 ? 1.922 27.023 -36.467 1.00 20.34 362 ILE A O 1
ATOM 2205 N N . PRO A 1 304 ? 3.254 28.433 -35.335 1.00 20.18 363 PRO A N 1
ATOM 2206 C CA . PRO A 1 304 ? 2.530 29.628 -35.783 1.00 19.98 363 PRO A CA 1
ATOM 2207 C C . PRO A 1 304 ? 2.596 29.767 -37.302 1.00 19.38 363 PRO A C 1
ATOM 2208 O O . PRO A 1 304 ? 3.645 29.506 -37.908 1.00 15.83 363 PRO A O 1
ATOM 2212 N N . SER A 1 305 ? 1.487 30.189 -37.910 1.00 18.45 364 SER A N 1
ATOM 2213 C CA . SER A 1 305 ? 1.440 30.354 -39.357 1.00 19.69 364 SER A CA 1
ATOM 2214 C C . SER A 1 305 ? 2.422 31.426 -39.823 1.00 18.93 364 SER A C 1
ATOM 2215 O O . SER A 1 305 ? 2.917 31.375 -40.954 1.00 19.61 364 SER A O 1
ATOM 2218 N N . ASN A 1 306 ? 2.712 32.392 -38.960 1.00 17.84 365 ASN A N 1
ATOM 2219 C CA . ASN A 1 306 ? 3.654 33.438 -39.335 1.00 19.84 365 ASN A CA 1
ATOM 2220 C C . ASN A 1 306 ? 5.065 33.064 -38.895 1.00 18.40 365 ASN A C 1
ATOM 2221 O O . ASN A 1 306 ? 6.012 33.819 -39.112 1.00 16.29 365 ASN A O 1
ATOM 2226 N N . ASN A 1 307 ? 5.194 31.890 -38.279 1.00 16.46 366 ASN A N 1
ATOM 2227 C CA . ASN A 1 307 ? 6.494 31.398 -37.839 1.00 16.67 366 ASN A CA 1
ATOM 2228 C C . ASN A 1 307 ? 7.200 32.353 -36.894 1.00 16.94 366 ASN A C 1
ATOM 2229 O O . ASN A 1 307 ? 8.408 32.538 -36.991 1.00 16.64 366 ASN A O 1
ATOM 2234 N N . GLY A 1 308 ? 6.450 32.937 -35.968 1.00 17.03 367 GLY A N 1
ATOM 2235 C CA . GLY A 1 308 ? 7.036 33.882 -35.036 1.00 17.40 367 GLY A CA 1
ATOM 2236 C C . GLY A 1 308 ? 7.412 33.322 -33.679 1.00 17.40 367 GLY A C 1
ATOM 2237 O O . GLY A 1 308 ? 7.465 32.102 -33.481 1.00 13.04 367 GLY A O 1
ATOM 2238 N N . VAL A 1 309 ? 7.668 34.233 -32.743 1.00 18.24 368 VAL A N 1
ATOM 2239 C CA . VAL A 1 309 ? 8.050 33.882 -31.380 1.00 20.40 368 VAL A CA 1
ATOM 2240 C C . VAL A 1 309 ? 6.932 33.090 -30.700 1.00 21.34 368 VAL A C 1
ATOM 2241 O O . VAL A 1 309 ? 5.755 33.438 -30.826 1.00 20.10 368 VAL A O 1
ATOM 2245 N N . THR A 1 310 ? 7.294 32.025 -29.989 1.00 20.20 369 THR A N 1
ATOM 2246 C CA . THR A 1 310 ? 6.294 31.215 -29.299 1.00 21.63 369 THR A CA 1
ATOM 2247 C C . THR A 1 310 ? 6.293 31.520 -27.809 1.00 23.12 369 THR A C 1
ATOM 2248 O O . THR A 1 310 ? 7.227 32.134 -27.282 1.00 21.11 369 THR A O 1
ATOM 2252 N N . GLU A 1 311 ? 5.248 31.067 -27.126 1.00 24.07 370 GLU A N 1
ATOM 2253 C CA . GLU A 1 311 ? 5.143 31.284 -25.695 1.00 25.05 370 GLU A CA 1
ATOM 2254 C C . GLU A 1 311 ? 6.219 30.493 -24.965 1.00 23.44 370 GLU A C 1
ATOM 2255 O O . GLU A 1 311 ? 6.641 30.874 -23.878 1.00 23.31 370 GLU A O 1
ATOM 2261 N N . ALA A 1 312 ? 6.673 29.394 -25.563 1.00 21.98 371 ALA A N 1
ATOM 2262 C CA . ALA A 1 312 ? 7.720 28.586 -24.946 1.00 20.93 371 ALA A CA 1
ATOM 2263 C C . ALA A 1 312 ? 8.943 29.482 -24.803 1.00 19.61 371 ALA A C 1
ATOM 2264 O O . ALA A 1 312 ? 9.575 29.534 -23.754 1.00 21.45 371 ALA A O 1
ATOM 2266 N N . THR A 1 313 ? 9.252 30.206 -25.868 1.00 19.77 372 THR A N 1
ATOM 2267 C CA . THR A 1 313 ? 10.398 31.103 -25.882 1.00 19.97 372 THR A CA 1
ATOM 2268 C C . THR A 1 313 ? 10.198 32.252 -24.896 1.00 21.45 372 THR A C 1
ATOM 2269 O O . THR A 1 313 ? 11.079 32.539 -24.086 1.00 22.11 372 THR A O 1
ATOM 2273 N N . VAL A 1 314 ? 9.037 32.898 -24.959 1.00 22.94 373 VAL A N 1
ATOM 2274 C CA . VAL A 1 314 ? 8.742 33.998 -24.049 1.00 26.58 373 VAL A CA 1
ATOM 2275 C C . VAL A 1 314 ? 8.936 33.520 -22.610 1.00 25.83 373 VAL A C 1
ATOM 2276 O O . VAL A 1 314 ? 9.634 34.157 -21.831 1.00 28.11 373 VAL A O 1
ATOM 2280 N N . ASP A 1 315 ? 8.333 32.385 -22.271 1.00 25.86 374 ASP A N 1
ATOM 2281 C CA . ASP A 1 315 ? 8.438 31.834 -20.923 1.00 26.50 374 ASP A CA 1
ATOM 2282 C C . ASP A 1 315 ? 9.869 31.487 -20.535 1.00 26.97 374 ASP A C 1
ATOM 2283 O O . ASP A 1 315 ? 10.328 31.830 -19.444 1.00 25.15 374 ASP A O 1
ATOM 2288 N N . THR A 1 316 ? 10.570 30.792 -21.426 1.00 27.38 375 THR A N 1
ATOM 2289 C CA . THR A 1 316 ? 11.943 30.387 -21.154 1.00 26.52 375 THR A CA 1
ATOM 2290 C C . THR A 1 316 ? 12.871 31.560 -20.839 1.00 26.76 375 THR A C 1
ATOM 2291 O O . THR A 1 316 ? 13.685 31.476 -19.920 1.00 27.32 375 THR A O 1
ATOM 2295 N N . MET A 1 317 ? 12.757 32.652 -21.586 1.00 26.43 376 MET A N 1
ATOM 2296 C CA . MET A 1 317 ? 13.633 33.792 -21.335 1.00 26.84 376 MET A CA 1
ATOM 2297 C C . MET A 1 317 ? 13.248 34.551 -20.066 1.00 29.07 376 MET A C 1
ATOM 2298 O O . MET A 1 317 ? 14.119 35.033 -19.340 1.00 28.94 376 MET A O 1
ATOM 2303 N N . SER A 1 318 ? 11.953 34.646 -19.786 1.00 30.01 377 SER A N 1
ATOM 2304 C CA . SER A 1 318 ? 11.509 35.326 -18.576 1.00 31.37 377 SER A CA 1
ATOM 2305 C C . SER A 1 318 ? 12.128 34.569 -17.402 1.00 32.00 377 SER A C 1
ATOM 2306 O O . SER A 1 318 ? 12.654 35.167 -16.462 1.00 33.43 377 SER A O 1
ATOM 2309 N N . ARG A 1 319 ? 12.072 33.245 -17.481 1.00 31.91 378 ARG A N 1
ATOM 2310 C CA . ARG A 1 319 ? 12.624 32.380 -16.445 1.00 32.49 378 ARG A CA 1
ATOM 2311 C C . ARG A 1 319 ? 14.122 32.623 -16.273 1.00 31.60 378 ARG A C 1
ATOM 2312 O O . ARG A 1 319 ? 14.601 32.836 -15.156 1.00 29.93 378 ARG A O 1
ATOM 2320 N N . LEU A 1 320 ? 14.863 32.583 -17.378 1.00 31.40 379 LEU A N 1
ATOM 2321 C CA . LEU A 1 320 ? 16.303 32.820 -17.328 1.00 31.46 379 LEU A CA 1
ATOM 2322 C C . LEU A 1 320 ? 16.556 34.247 -16.842 1.00 32.50 379 LEU A C 1
ATOM 2323 O O . LEU A 1 320 ? 17.539 34.516 -16.143 1.00 32.05 379 LEU A O 1
ATOM 2328 N N . ARG A 1 321 ? 15.651 35.149 -17.212 1.00 34.84 380 ARG A N 1
ATOM 2329 C CA . ARG A 1 321 ? 15.735 36.555 -16.832 1.00 37.67 380 ARG A CA 1
ATOM 2330 C C . ARG A 1 321 ? 15.650 36.691 -15.317 1.00 38.24 380 ARG A C 1
ATOM 2331 O O . ARG A 1 321 ? 16.289 37.559 -14.725 1.00 38.03 380 ARG A O 1
ATOM 2339 N N . LYS A 1 322 ? 14.856 35.828 -14.693 1.00 38.96 381 LYS A N 1
ATOM 2340 C CA . LYS A 1 322 ? 14.700 35.862 -13.246 1.00 40.06 381 LYS A CA 1
ATOM 2341 C C . LYS A 1 322 ? 15.919 35.218 -12.592 1.00 39.67 381 LYS A C 1
ATOM 2342 O O . LYS A 1 322 ? 16.376 35.659 -11.535 1.00 40.65 381 LYS A O 1
ATOM 2348 N N . PHE A 1 323 ? 16.441 34.177 -13.232 1.00 38.63 382 PHE A N 1
ATOM 2349 C CA . PHE A 1 323 ? 17.622 33.474 -12.745 1.00 37.22 382 PHE A CA 1
ATOM 2350 C C . PHE A 1 323 ? 18.784 34.461 -12.658 1.00 37.48 382 PHE A C 1
ATOM 2351 O O . PHE A 1 323 ? 19.534 34.466 -11.685 1.00 38.74 382 PHE A O 1
ATOM 2359 N N . SER A 1 324 ? 18.913 35.300 -13.682 1.00 37.40 383 SER A N 1
ATOM 2360 C CA . SER A 1 324 ? 19.984 36.291 -13.753 1.00 37.13 383 SER A CA 1
ATOM 2361 C C . SER A 1 324 ? 19.869 37.399 -12.711 1.00 38.40 383 SER A C 1
ATOM 2362 O O . SER A 1 324 ? 20.830 38.127 -12.475 1.00 38.95 383 SER A O 1
ATOM 2365 N N . GLU A 1 325 ? 18.699 37.543 -12.098 1.00 39.17 384 GLU A N 1
ATOM 2366 C CA . GLU A 1 325 ? 18.512 38.576 -11.086 1.00 40.96 384 GLU A CA 1
ATOM 2367 C C . GLU A 1 325 ? 19.086 38.092 -9.759 1.00 40.57 384 GLU A C 1
ATOM 2368 O O . GLU A 1 325 ? 19.217 38.858 -8.802 1.00 41.52 384 GLU A O 1
ATOM 2374 N N . TYR A 1 326 ? 19.429 36.809 -9.717 1.00 40.09 385 TYR A N 1
ATOM 2375 C CA . TYR A 1 326 ? 20.007 36.186 -8.533 1.00 39.93 385 TYR A CA 1
ATOM 2376 C C . TYR A 1 326 ? 21.387 35.658 -8.904 1.00 39.86 385 TYR A C 1
ATOM 2377 O O . TYR A 1 326 ? 21.672 34.472 -8.750 1.00 39.15 385 TYR A O 1
ATOM 2386 N N . LYS A 1 327 ? 22.238 36.549 -9.403 1.00 40.97 386 LYS A N 1
ATOM 2387 C CA . LYS A 1 327 ? 23.586 36.171 -9.803 1.00 42.13 386 LYS A CA 1
ATOM 2388 C C . LYS A 1 327 ? 24.314 35.408 -8.698 1.00 42.06 386 LYS A C 1
ATOM 2389 O O . LYS A 1 327 ? 24.802 34.298 -8.916 1.00 41.63 386 LYS A O 1
ATOM 2395 N N . ASN A 1 328 ? 24.375 36.004 -7.512 1.00 43.18 387 ASN A N 1
ATOM 2396 C CA . ASN A 1 328 ? 25.052 35.387 -6.376 1.00 43.01 387 ASN A CA 1
ATOM 2397 C C . ASN A 1 328 ? 24.542 33.982 -6.063 1.00 42.69 387 ASN A C 1
ATOM 2398 O O . ASN A 1 328 ? 25.330 33.044 -5.932 1.00 41.34 387 ASN A O 1
ATOM 2403 N N . GLY A 1 329 ? 23.226 33.835 -5.944 1.00 42.48 388 GLY A N 1
ATOM 2404 C CA . GLY A 1 329 ? 22.658 32.529 -5.653 1.00 42.71 388 GLY A CA 1
ATOM 2405 C C . GLY A 1 329 ? 23.027 31.476 -6.686 1.00 42.36 388 GLY A C 1
ATOM 2406 O O . GLY A 1 329 ? 23.538 30.407 -6.342 1.00 41.87 388 GLY A O 1
ATOM 2407 N N . CYS A 1 330 ? 22.768 31.775 -7.956 1.00 42.10 389 CYS A N 1
ATOM 2408 C CA . CYS A 1 330 ? 23.083 30.845 -9.039 1.00 42.46 389 CYS A CA 1
ATOM 2409 C C . CYS A 1 330 ? 24.541 30.395 -8.969 1.00 42.28 389 CYS A C 1
ATOM 2410 O O . CYS A 1 330 ? 24.835 29.199 -8.986 1.00 42.44 389 CYS A O 1
ATOM 2413 N N . LEU A 1 331 ? 25.449 31.363 -8.898 1.00 42.64 390 LEU A N 1
ATOM 2414 C CA . LEU A 1 331 ? 26.873 31.066 -8.824 1.00 43.22 390 LEU A CA 1
ATOM 2415 C C . LEU A 1 331 ? 27.173 30.129 -7.664 1.00 43.68 390 LEU A C 1
ATOM 2416 O O . LEU A 1 331 ? 27.800 29.082 -7.846 1.00 43.61 390 LEU A O 1
ATOM 2421 N N . GLY A 1 332 ? 26.726 30.511 -6.472 1.00 43.75 391 GLY A N 1
ATOM 2422 C CA . GLY A 1 332 ? 26.962 29.681 -5.306 1.00 44.79 391 GLY A CA 1
ATOM 2423 C C . GLY A 1 332 ? 26.415 28.285 -5.522 1.00 44.72 391 GLY A C 1
ATOM 2424 O O . GLY A 1 332 ? 27.025 27.293 -5.123 1.00 44.12 391 GLY A O 1
ATOM 2425 N N . ALA A 1 333 ? 25.258 28.216 -6.170 1.00 45.35 392 ALA A N 1
ATOM 2426 C CA . ALA A 1 333 ? 24.604 26.948 -6.450 1.00 45.80 392 ALA A CA 1
ATOM 2427 C C . ALA A 1 333 ? 25.452 26.054 -7.348 1.00 46.00 392 ALA A C 1
ATOM 2428 O O . ALA A 1 333 ? 25.297 24.835 -7.336 1.00 46.00 392 ALA A O 1
ATOM 2430 N N . MET A 1 334 ? 26.351 26.657 -8.120 1.00 46.27 393 MET A N 1
ATOM 2431 C CA . MET A 1 334 ? 27.201 25.894 -9.029 1.00 46.66 393 MET A CA 1
ATOM 2432 C C . MET A 1 334 ? 28.191 24.946 -8.351 1.00 48.65 393 MET A C 1
ATOM 2433 O O . MET A 1 334 ? 28.820 24.128 -9.021 1.00 48.44 393 MET A O 1
ATOM 2438 N N . ASP A 1 335 ? 28.332 25.042 -7.032 1.00 51.64 394 ASP A N 1
ATOM 2439 C CA . ASP A 1 335 ? 29.259 24.162 -6.321 1.00 53.45 394 ASP A CA 1
ATOM 2440 C C . ASP A 1 335 ? 28.731 22.729 -6.282 1.00 54.43 394 ASP A C 1
ATOM 2441 O O . ASP A 1 335 ? 27.642 22.468 -5.770 1.00 53.97 394 ASP A O 1
ATOM 2446 N N . ASN A 1 336 ? 29.521 21.806 -6.825 1.00 55.78 395 ASN A N 1
ATOM 2447 C CA . ASN A 1 336 ? 29.152 20.396 -6.884 1.00 57.21 395 ASN A CA 1
ATOM 2448 C C . ASN A 1 336 ? 27.754 20.189 -7.450 1.00 58.15 395 ASN A C 1
ATOM 2449 O O . ASN A 1 336 ? 26.825 19.780 -6.749 1.00 59.33 395 ASN A O 1
ATOM 2454 N N . ILE A 1 337 ? 27.627 20.490 -8.736 1.00 57.79 396 ILE A N 1
ATOM 2455 C CA . ILE A 1 337 ? 26.388 20.345 -9.484 1.00 56.94 396 ILE A CA 1
ATOM 2456 C C . ILE A 1 337 ? 26.811 20.384 -10.942 1.00 56.21 396 ILE A C 1
ATOM 2457 O O . ILE A 1 337 ? 26.749 21.422 -11.596 1.00 56.79 396 ILE A O 1
ATOM 2462 N N . THR A 1 338 ? 27.262 19.239 -11.436 1.00 55.02 397 THR A N 1
ATOM 2463 C CA . THR A 1 338 ? 27.730 19.116 -12.807 1.00 53.53 397 THR A CA 1
ATOM 2464 C C . THR A 1 338 ? 26.669 19.419 -13.862 1.00 52.09 397 THR A C 1
ATOM 2465 O O . THR A 1 338 ? 25.490 19.608 -13.551 1.00 51.01 397 THR A O 1
ATOM 2469 N N . ARG A 1 339 ? 27.113 19.466 -15.113 1.00 50.02 398 ARG A N 1
ATOM 2470 C CA . ARG A 1 339 ? 26.240 19.733 -16.245 1.00 48.36 398 ARG A CA 1
ATOM 2471 C C . ARG A 1 339 ? 25.255 18.580 -16.422 1.00 47.89 398 ARG A C 1
ATOM 2472 O O . ARG A 1 339 ? 24.136 18.772 -16.893 1.00 47.56 398 ARG A O 1
ATOM 2480 N N . GLU A 1 340 ? 25.678 17.382 -16.035 1.00 47.80 399 GLU A N 1
ATOM 2481 C CA . GLU A 1 340 ? 24.830 16.207 -16.158 1.00 48.12 399 GLU A CA 1
ATOM 2482 C C . GLU A 1 340 ? 23.745 16.176 -15.091 1.00 47.17 399 GLU A C 1
ATOM 2483 O O . GLU A 1 340 ? 22.881 15.301 -15.101 1.00 47.39 399 GLU A O 1
ATOM 2489 N N . ASN A 1 341 ? 23.787 17.138 -14.175 1.00 46.12 400 ASN A N 1
ATOM 2490 C CA . ASN A 1 341 ? 22.788 17.221 -13.113 1.00 45.43 400 ASN A CA 1
ATOM 2491 C C . ASN A 1 341 ? 21.528 17.936 -13.594 1.00 43.78 400 ASN A C 1
ATOM 2492 O O . ASN A 1 341 ? 20.464 17.808 -12.986 1.00 43.45 400 ASN A O 1
ATOM 2497 N N . TRP A 1 342 ? 21.646 18.690 -14.685 1.00 42.18 401 TRP A N 1
ATOM 2498 C CA . TRP A 1 342 ? 20.500 19.412 -15.223 1.00 40.75 401 TRP A CA 1
ATOM 2499 C C . TRP A 1 342 ? 20.103 18.957 -16.627 1.00 39.38 401 TRP A C 1
ATOM 2500 O O . TRP A 1 342 ? 19.022 19.296 -17.106 1.00 38.43 401 TRP A O 1
ATOM 2511 N N . LEU A 1 343 ? 20.968 18.194 -17.287 1.00 38.36 402 LEU A N 1
ATOM 2512 C CA . LEU A 1 343 ? 20.663 17.700 -18.628 1.00 38.47 402 LEU A CA 1
ATOM 2513 C C . LEU A 1 343 ? 19.888 16.390 -18.558 1.00 39.47 402 LEU A C 1
ATOM 2514 O O . LEU A 1 343 ? 20.017 15.632 -17.596 1.00 38.58 402 LEU A O 1
ATOM 2519 N N . PRO A 1 344 ? 19.070 16.105 -19.585 1.00 39.77 403 PRO A N 1
ATOM 2520 C CA . PRO A 1 344 ? 18.284 14.869 -19.618 1.00 41.16 403 PRO A CA 1
ATOM 2521 C C . PRO A 1 344 ? 19.185 13.634 -19.616 1.00 42.09 403 PRO A C 1
ATOM 2522 O O . PRO A 1 344 ? 20.305 13.673 -20.123 1.00 41.38 403 PRO A O 1
ATOM 2526 N N . SER A 1 345 ? 18.682 12.546 -19.039 1.00 43.72 404 SER A N 1
ATOM 2527 C CA . SER A 1 345 ? 19.420 11.289 -18.933 1.00 45.48 404 SER A CA 1
ATOM 2528 C C . SER A 1 345 ? 20.423 11.026 -20.051 1.00 46.66 404 SER A C 1
ATOM 2529 O O . SER A 1 345 ? 21.630 11.167 -19.852 1.00 47.49 404 SER A O 1
ATOM 2532 N N . ASN A 1 346 ? 19.932 10.640 -21.224 1.00 47.02 405 ASN A N 1
ATOM 2533 C CA . ASN A 1 346 ? 20.821 10.350 -22.346 1.00 47.71 405 ASN A CA 1
ATOM 2534 C C . ASN A 1 346 ? 20.856 11.448 -23.402 1.00 46.66 405 ASN A C 1
ATOM 2535 O O . ASN A 1 346 ? 20.594 11.201 -24.579 1.00 46.35 405 ASN A O 1
ATOM 2540 N N . TYR A 1 347 ? 21.196 12.660 -22.971 1.00 45.93 406 TYR A N 1
ATOM 2541 C CA . TYR A 1 347 ? 21.279 13.807 -23.865 1.00 44.23 406 TYR A CA 1
ATOM 2542 C C . TYR A 1 347 ? 22.187 13.467 -25.041 1.00 42.60 406 TYR A C 1
ATOM 2543 O O . TYR A 1 347 ? 23.040 12.586 -24.935 1.00 41.45 406 TYR A O 1
ATOM 2552 N N . LYS A 1 348 ? 22.001 14.163 -26.158 1.00 40.94 407 LYS A N 1
ATOM 2553 C CA . LYS A 1 348 ? 22.804 13.917 -27.353 1.00 39.53 407 LYS A CA 1
ATOM 2554 C C . LYS A 1 348 ? 23.672 15.122 -27.714 1.00 38.92 407 LYS A C 1
ATOM 2555 O O . LYS A 1 348 ? 23.167 16.222 -27.958 1.00 36.98 407 LYS A O 1
ATOM 2561 N N . GLU A 1 349 ? 24.982 14.893 -27.747 1.00 37.78 408 GLU A N 1
ATOM 2562 C CA . GLU A 1 349 ? 25.971 15.928 -28.050 1.00 38.21 408 GLU A CA 1
ATOM 2563 C C . GLU A 1 349 ? 25.657 16.824 -29.242 1.00 35.64 408 GLU A C 1
ATOM 2564 O O . GLU A 1 349 ? 25.706 18.050 -29.131 1.00 34.29 408 GLU A O 1
ATOM 2570 N N . LYS A 1 350 ? 25.340 16.217 -30.381 1.00 34.26 409 LYS A N 1
ATOM 2571 C CA . LYS A 1 350 ? 25.058 16.992 -31.582 1.00 33.08 409 LYS A CA 1
ATOM 2572 C C . LYS A 1 350 ? 23.993 18.051 -31.355 1.00 31.67 409 LYS A C 1
ATOM 2573 O O . LYS A 1 350 ? 23.929 19.029 -32.096 1.00 31.12 409 LYS A O 1
ATOM 2579 N N . GLU A 1 351 ? 23.167 17.854 -30.329 1.00 30.09 410 GLU A N 1
ATOM 2580 C CA . GLU A 1 351 ? 22.094 18.792 -30.001 1.00 29.06 410 GLU A CA 1
ATOM 2581 C C . GLU A 1 351 ? 22.518 19.984 -29.145 1.00 29.10 410 GLU A C 1
ATOM 2582 O O . GLU A 1 351 ? 21.675 20.781 -28.721 1.00 27.22 410 GLU A O 1
ATOM 2588 N N . TYR A 1 352 ? 23.814 20.104 -28.875 1.00 26.96 411 TYR A N 1
ATOM 2589 C CA . TYR A 1 352 ? 24.302 21.222 -28.075 1.00 26.41 411 TYR A CA 1
ATOM 2590 C C . TYR A 1 352 ? 25.437 21.913 -28.803 1.00 26.94 411 TYR A C 1
ATOM 2591 O O . TYR A 1 352 ? 26.054 21.331 -29.691 1.00 27.69 411 TYR A O 1
ATOM 2600 N N . THR A 1 353 ? 25.706 23.161 -28.439 1.00 27.17 412 THR A N 1
ATOM 2601 C CA . THR A 1 353 ? 26.767 23.901 -29.098 1.00 27.13 412 THR A CA 1
ATOM 2602 C C . THR A 1 353 ? 28.053 23.947 -28.282 1.00 29.36 412 THR A C 1
ATOM 2603 O O . THR A 1 353 ? 28.952 24.738 -28.569 1.00 29.30 412 THR A O 1
ATOM 2607 N N . LEU A 1 354 ? 28.139 23.092 -27.267 1.00 30.93 413 LEU A N 1
ATOM 2608 C CA . LEU A 1 354 ? 29.336 23.026 -26.430 1.00 32.87 413 LEU A CA 1
ATOM 2609 C C . LEU A 1 354 ? 30.469 22.375 -27.220 1.00 33.60 413 LEU A C 1
ATOM 2610 O O . LEU A 1 354 ? 30.321 21.251 -27.695 1.00 32.19 413 LEU A O 1
ATOM 2615 N N . GLN A 1 355 ? 31.591 23.078 -27.362 1.00 34.05 414 GLN A N 1
ATOM 2616 C CA . GLN A 1 355 ? 32.737 22.538 -28.090 1.00 37.28 414 GLN A CA 1
ATOM 2617 C C . GLN A 1 355 ? 33.962 22.396 -27.186 1.00 37.79 414 GLN A C 1
ATOM 2618 O O . GLN A 1 355 ? 34.250 23.266 -26.359 1.00 38.27 414 GLN A O 1
ATOM 2624 N N . ASN A 1 360 ? 38.076 26.976 -16.904 1.00 69.32 419 ASN A N 1
ATOM 2625 C CA . ASN A 1 360 ? 37.962 25.829 -16.012 1.00 69.33 419 ASN A CA 1
ATOM 2626 C C . ASN A 1 360 ? 36.516 25.390 -15.888 1.00 68.78 419 ASN A C 1
ATOM 2627 O O . ASN A 1 360 ? 35.628 26.209 -15.660 1.00 68.29 419 ASN A O 1
ATOM 2632 N N . TRP A 1 361 ? 36.281 24.093 -16.035 1.00 68.45 420 TRP A N 1
ATOM 2633 C CA . TRP A 1 361 ? 34.934 23.560 -15.919 1.00 67.91 420 TRP A CA 1
ATOM 2634 C C . TRP A 1 361 ? 34.661 23.369 -14.431 1.00 67.25 420 TRP A C 1
ATOM 2635 O O . TRP A 1 361 ? 33.797 22.588 -14.032 1.00 67.04 420 TRP A O 1
ATOM 2646 N N . GLU A 1 362 ? 35.408 24.107 -13.615 1.00 66.61 421 GLU A N 1
ATOM 2647 C CA . GLU A 1 362 ? 35.272 24.026 -12.169 1.00 65.61 421 GLU A CA 1
ATOM 2648 C C . GLU A 1 362 ? 34.667 25.289 -11.564 1.00 64.23 421 GLU A C 1
ATOM 2649 O O . GLU A 1 362 ? 33.726 25.207 -10.775 1.00 64.34 421 GLU A O 1
ATOM 2655 N N . ASP A 1 363 ? 35.198 26.455 -11.925 1.00 62.52 422 ASP A N 1
ATOM 2656 C CA . ASP A 1 363 ? 34.673 27.701 -11.373 1.00 60.51 422 ASP A CA 1
ATOM 2657 C C . ASP A 1 363 ? 33.204 27.886 -11.735 1.00 58.76 422 ASP A C 1
ATOM 2658 O O . ASP A 1 363 ? 32.739 27.420 -12.776 1.00 58.66 422 ASP A O 1
ATOM 2663 N N . HIS A 1 364 ? 32.484 28.575 -10.859 1.00 56.14 423 HIS A N 1
ATOM 2664 C CA . HIS A 1 364 ? 31.054 28.805 -11.014 1.00 53.42 423 HIS A CA 1
ATOM 2665 C C . HIS A 1 364 ? 30.603 29.652 -12.199 1.00 50.82 423 HIS A C 1
ATOM 2666 O O . HIS A 1 364 ? 29.455 29.547 -12.628 1.00 50.01 423 HIS A O 1
ATOM 2673 N N . ASN A 1 365 ? 31.490 30.490 -12.726 1.00 48.14 424 ASN A N 1
ATOM 2674 C CA . ASN A 1 365 ? 31.127 31.342 -13.854 1.00 45.17 424 ASN A CA 1
ATOM 2675 C C . ASN A 1 365 ? 31.016 30.550 -15.150 1.00 44.38 424 ASN A C 1
ATOM 2676 O O . ASN A 1 365 ? 30.094 30.762 -15.937 1.00 42.74 424 ASN A O 1
ATOM 2681 N N . VAL A 1 366 ? 31.958 29.640 -15.367 1.00 42.79 425 VAL A N 1
ATOM 2682 C CA . VAL A 1 366 ? 31.955 28.809 -16.562 1.00 41.53 425 VAL A CA 1
ATOM 2683 C C . VAL A 1 366 ? 30.772 27.851 -16.488 1.00 40.10 425 VAL A C 1
ATOM 2684 O O . VAL A 1 366 ? 30.057 27.644 -17.468 1.00 38.69 425 VAL A O 1
ATOM 2688 N N . LEU A 1 367 ? 30.570 27.279 -15.309 1.00 38.12 426 LEU A N 1
ATOM 2689 C CA . LEU A 1 367 ? 29.490 26.337 -15.086 1.00 37.44 426 LEU A CA 1
ATOM 2690 C C . LEU A 1 367 ? 28.127 26.983 -15.321 1.00 36.58 426 LEU A C 1
ATOM 2691 O O . LEU A 1 367 ? 27.286 26.436 -16.036 1.00 36.76 426 LEU A O 1
ATOM 2696 N N . LEU A 1 368 ? 27.920 28.152 -14.722 1.00 34.34 427 LEU A N 1
ATOM 2697 C CA . LEU A 1 368 ? 26.659 28.872 -14.859 1.00 31.73 427 LEU A CA 1
ATOM 2698 C C . LEU A 1 368 ? 26.417 29.330 -16.296 1.00 30.86 427 LEU A C 1
ATOM 2699 O O . LEU A 1 368 ? 25.274 29.357 -16.758 1.00 28.60 427 LEU A O 1
ATOM 2704 N N . SER A 1 369 ? 27.485 29.707 -16.995 1.00 29.62 428 SER A N 1
ATOM 2705 C CA . SER A 1 369 ? 27.352 30.138 -18.384 1.00 29.72 428 SER A CA 1
ATOM 2706 C C . SER A 1 369 ? 26.888 28.953 -19.212 1.00 29.27 428 SER A C 1
ATOM 2707 O O . SER A 1 369 ? 26.027 29.093 -20.078 1.00 27.27 428 SER A O 1
ATOM 2710 N N . CYS A 1 370 ? 27.466 27.788 -18.933 1.00 29.67 429 CYS A N 1
ATOM 2711 C CA . CYS A 1 370 ? 27.116 26.574 -19.654 1.00 31.83 429 CYS A CA 1
ATOM 2712 C C . CYS A 1 370 ? 25.626 26.298 -19.482 1.00 31.01 429 CYS A C 1
ATOM 2713 O O . CYS A 1 370 ? 24.930 25.972 -20.445 1.00 30.52 429 CYS A O 1
ATOM 2716 N N . PHE A 1 371 ? 25.139 26.436 -18.252 1.00 29.82 430 PHE A N 1
ATOM 2717 C CA . PHE A 1 371 ? 23.727 26.211 -17.957 1.00 27.50 430 PHE A CA 1
ATOM 2718 C C . PHE A 1 371 ? 22.820 27.093 -18.809 1.00 27.04 430 PHE A C 1
ATOM 2719 O O . PHE A 1 371 ? 21.835 26.623 -19.370 1.00 26.79 430 PHE A O 1
ATOM 2727 N N . ILE A 1 372 ? 23.141 28.380 -18.887 1.00 25.61 431 ILE A N 1
ATOM 2728 C CA . ILE A 1 372 ? 22.324 29.294 -19.669 1.00 25.34 431 ILE A CA 1
ATOM 2729 C C . ILE A 1 372 ? 22.372 28.891 -21.138 1.00 23.44 431 ILE A C 1
ATOM 2730 O O . ILE A 1 372 ? 21.341 28.841 -21.806 1.00 20.97 431 ILE A O 1
ATOM 2735 N N . SER A 1 373 ? 23.576 28.600 -21.624 1.00 23.75 432 SER A N 1
ATOM 2736 C CA . SER A 1 373 ? 23.774 28.193 -23.010 1.00 22.66 432 SER A CA 1
ATOM 2737 C C . SER A 1 373 ? 23.049 26.875 -23.273 1.00 22.08 432 SER A C 1
ATOM 2738 O O . SER A 1 373 ? 22.473 26.681 -24.342 1.00 20.97 432 SER A O 1
ATOM 2741 N N . ASP A 1 374 ? 23.074 25.974 -22.296 1.00 21.80 433 ASP A N 1
ATOM 2742 C CA . ASP A 1 374 ? 22.396 24.689 -22.443 1.00 24.94 433 ASP A CA 1
ATOM 2743 C C . ASP A 1 374 ? 20.888 24.909 -22.546 1.00 23.70 433 ASP A C 1
ATOM 2744 O O . ASP A 1 374 ? 20.206 24.226 -23.312 1.00 25.52 433 ASP A O 1
ATOM 2749 N N . CYS A 1 375 ? 20.380 25.872 -21.781 1.00 21.80 434 CYS A N 1
ATOM 2750 C CA . CYS A 1 375 ? 18.958 26.198 -21.795 1.00 22.84 434 CYS A CA 1
ATOM 2751 C C . CYS A 1 375 ? 18.518 26.716 -23.163 1.00 22.34 434 CYS A C 1
ATOM 2752 O O . CYS A 1 375 ? 17.469 26.320 -23.681 1.00 20.99 434 CYS A O 1
ATOM 2755 N N . ILE A 1 376 ? 19.314 27.611 -23.743 1.00 21.09 435 ILE A N 1
ATOM 2756 C CA . ILE A 1 376 ? 18.988 28.171 -25.047 1.00 19.53 435 ILE A CA 1
ATOM 2757 C C . ILE A 1 376 ? 19.110 27.095 -26.123 1.00 19.65 435 ILE A C 1
ATOM 2758 O O . ILE A 1 376 ? 18.318 27.068 -27.062 1.00 18.93 435 ILE A O 1
ATOM 2763 N N . ASP A 1 377 ? 20.086 26.199 -25.980 1.00 18.66 436 ASP A N 1
ATOM 2764 C CA . ASP A 1 377 ? 20.243 25.105 -26.938 1.00 19.18 436 ASP A CA 1
ATOM 2765 C C . ASP A 1 377 ? 19.005 24.209 -26.883 1.00 19.42 436 ASP A C 1
ATOM 2766 O O . ASP A 1 377 ? 18.479 23.774 -27.916 1.00 19.34 436 ASP A O 1
ATOM 2771 N N . THR A 1 378 ? 18.557 23.918 -25.665 1.00 15.51 437 THR A N 1
ATOM 2772 C CA . THR A 1 378 ? 17.403 23.053 -25.461 1.00 15.29 437 THR A CA 1
ATOM 2773 C C . THR A 1 378 ? 16.148 23.664 -26.064 1.00 14.28 437 THR A C 1
ATOM 2774 O O . THR A 1 378 ? 15.333 22.962 -26.656 1.00 14.84 437 THR A O 1
ATOM 2778 N N . LEU A 1 379 ? 15.991 24.971 -25.910 1.00 14.91 438 LEU A N 1
ATOM 2779 C CA . LEU A 1 379 ? 14.835 25.664 -26.471 1.00 15.59 438 LEU A CA 1
ATOM 2780 C C . LEU A 1 379 ? 14.826 25.567 -28.001 1.00 16.68 438 LEU A C 1
ATOM 2781 O O . LEU A 1 379 ? 13.818 25.199 -28.614 1.00 16.23 438 LEU A O 1
ATOM 2786 N N . ALA A 1 380 ? 15.954 25.906 -28.617 1.00 18.14 439 ALA A N 1
ATOM 2787 C CA . ALA A 1 380 ? 16.063 25.872 -30.068 1.00 18.77 439 ALA A CA 1
ATOM 2788 C C . ALA A 1 380 ? 15.817 24.485 -30.658 1.00 18.16 439 ALA A C 1
ATOM 2789 O O . ALA A 1 380 ? 14.987 24.334 -31.555 1.00 18.48 439 ALA A O 1
ATOM 2791 N N . VAL A 1 381 ? 16.526 23.474 -30.158 1.00 18.79 440 VAL A N 1
ATOM 2792 C CA . VAL A 1 381 ? 16.378 22.118 -30.683 1.00 18.66 440 VAL A CA 1
ATOM 2793 C C . VAL A 1 381 ? 14.975 21.544 -30.460 1.00 18.79 440 VAL A C 1
ATOM 2794 O O . VAL A 1 381 ? 14.421 20.895 -31.343 1.00 18.46 440 VAL A O 1
ATOM 2798 N N . ASN A 1 382 ? 14.395 21.775 -29.287 1.00 17.16 441 ASN A N 1
ATOM 2799 C CA . ASN A 1 382 ? 13.049 21.269 -29.017 1.00 17.17 441 ASN A CA 1
ATOM 2800 C C . ASN A 1 382 ? 11.996 21.978 -29.867 1.00 15.75 441 ASN A C 1
ATOM 2801 O O . ASN A 1 382 ? 11.020 21.362 -30.297 1.00 14.18 441 ASN A O 1
ATOM 2806 N N . LEU A 1 383 ? 12.187 23.268 -30.119 1.00 14.63 442 LEU A N 1
ATOM 2807 C CA . LEU A 1 383 ? 11.255 23.963 -30.993 1.00 13.53 442 LEU A CA 1
ATOM 2808 C C . LEU A 1 383 ? 11.439 23.372 -32.392 1.00 11.54 442 LEU A C 1
ATOM 2809 O O . LEU A 1 383 ? 10.478 23.244 -33.147 1.00 12.17 442 LEU A O 1
ATOM 2814 N N . GLU A 1 384 ? 12.675 23.016 -32.739 1.00 11.29 443 GLU A N 1
ATOM 2815 C CA . GLU A 1 384 ? 12.945 22.434 -34.056 1.00 10.99 443 GLU A CA 1
ATOM 2816 C C . GLU A 1 384 ? 12.296 21.061 -34.171 1.00 13.30 443 GLU A C 1
ATOM 2817 O O . GLU A 1 384 ? 11.663 20.740 -35.186 1.00 12.98 443 GLU A O 1
ATOM 2823 N N . ARG A 1 385 ? 12.487 20.240 -33.142 1.00 14.80 444 ARG A N 1
ATOM 2824 C CA . ARG A 1 385 ? 11.910 18.903 -33.116 1.00 18.25 444 ARG A CA 1
ATOM 2825 C C . ARG A 1 385 ? 10.396 18.979 -33.313 1.00 16.94 444 ARG A C 1
ATOM 2826 O O . ARG A 1 385 ? 9.828 18.251 -34.126 1.00 17.63 444 ARG A O 1
ATOM 2834 N N . LYS A 1 386 ? 9.749 19.870 -32.574 1.00 16.15 445 LYS A N 1
ATOM 2835 C CA . LYS A 1 386 ? 8.310 20.031 -32.688 1.00 15.83 445 LYS A CA 1
ATOM 2836 C C . LYS A 1 386 ? 7.910 20.498 -34.082 1.00 13.63 445 LYS A C 1
ATOM 2837 O O . LYS A 1 386 ? 6.918 20.037 -34.639 1.00 15.09 445 LYS A O 1
ATOM 2843 N N . ALA A 1 387 ? 8.690 21.406 -34.650 1.00 12.93 446 ALA A N 1
ATOM 2844 C CA . ALA A 1 387 ? 8.400 21.910 -35.983 1.00 13.20 446 ALA A CA 1
ATOM 2845 C C . ALA A 1 387 ? 8.497 20.780 -37.009 1.00 12.61 446 ALA A C 1
ATOM 2846 O O . ALA A 1 387 ? 7.658 20.675 -37.897 1.00 10.63 446 ALA A O 1
ATOM 2848 N N . GLN A 1 388 ? 9.518 19.935 -36.884 1.00 11.98 447 GLN A N 1
ATOM 2849 C CA . GLN A 1 388 ? 9.678 18.824 -37.818 1.00 13.09 447 GLN A CA 1
ATOM 2850 C C . GLN A 1 388 ? 8.502 17.843 -37.737 1.00 13.23 447 GLN A C 1
ATOM 2851 O O . GLN A 1 388 ? 8.009 17.358 -38.758 1.00 13.69 447 GLN A O 1
ATOM 2857 N N . ILE A 1 389 ? 8.059 17.556 -36.520 1.00 14.34 448 ILE A N 1
ATOM 2858 C CA . ILE A 1 389 ? 6.936 16.645 -36.300 1.00 16.26 448 ILE A CA 1
ATOM 2859 C C . ILE A 1 389 ? 5.646 17.272 -36.833 1.00 16.92 448 ILE A C 1
ATOM 2860 O O . ILE A 1 389 ? 4.745 16.577 -37.306 1.00 15.65 448 ILE A O 1
ATOM 2865 N N . ALA A 1 390 ? 5.564 18.593 -36.745 1.00 16.21 449 ALA A N 1
ATOM 2866 C CA . ALA A 1 390 ? 4.394 19.321 -37.216 1.00 16.33 449 ALA A CA 1
ATOM 2867 C C . ALA A 1 390 ? 4.307 19.341 -38.743 1.00 14.98 449 ALA A C 1
ATOM 2868 O O . ALA A 1 390 ? 3.222 19.197 -39.298 1.00 15.10 449 ALA A O 1
ATOM 2870 N N . LEU A 1 391 ? 5.444 19.512 -39.418 1.00 12.78 450 LEU A N 1
ATOM 2871 C CA . LEU A 1 391 ? 5.458 19.571 -40.878 1.00 12.91 450 LEU A CA 1
ATOM 2872 C C . LEU A 1 391 ? 5.618 18.217 -41.558 1.00 12.93 450 LEU A C 1
ATOM 2873 O O . LEU A 1 391 ? 5.232 18.061 -42.714 1.00 11.68 450 LEU A O 1
ATOM 2878 N N . MET A 1 392 ? 6.204 17.256 -40.846 1.00 10.66 451 MET A N 1
ATOM 2879 C CA . MET A 1 392 ? 6.411 15.900 -41.373 1.00 13.66 451 MET A CA 1
ATOM 2880 C C . MET A 1 392 ? 6.059 14.911 -40.258 1.00 14.94 451 MET A C 1
ATOM 2881 O O . MET A 1 392 ? 6.933 14.311 -39.635 1.00 11.89 451 MET A O 1
ATOM 2886 N N . PRO A 1 393 ? 4.755 14.735 -40.000 1.00 17.11 452 PRO A N 1
ATOM 2887 C CA . PRO A 1 393 ? 4.214 13.841 -38.971 1.00 18.80 452 PRO A CA 1
ATOM 2888 C C . PRO A 1 393 ? 4.761 12.411 -39.004 1.00 18.28 452 PRO A C 1
ATOM 2889 O O . PRO A 1 393 ? 4.971 11.798 -37.959 1.00 15.72 452 PRO A O 1
ATOM 2893 N N . ASN A 1 394 ? 4.998 11.894 -40.206 1.00 19.27 453 ASN A N 1
ATOM 2894 C CA . ASN A 1 394 ? 5.472 10.519 -40.375 1.00 20.54 453 ASN A CA 1
ATOM 2895 C C . ASN A 1 394 ? 6.971 10.252 -40.305 1.00 21.64 453 ASN A C 1
ATOM 2896 O O . ASN A 1 394 ? 7.388 9.097 -40.189 1.00 20.35 453 ASN A O 1
ATOM 2901 N N . GLN A 1 395 ? 7.780 11.300 -40.386 1.00 21.24 454 GLN A N 1
ATOM 2902 C CA . GLN A 1 395 ? 9.227 11.128 -40.358 1.00 21.11 454 GLN A CA 1
ATOM 2903 C C . GLN A 1 395 ? 9.804 11.269 -38.955 1.00 22.19 454 GLN A C 1
ATOM 2904 O O . GLN A 1 395 ? 9.228 11.933 -38.096 1.00 19.84 454 GLN A O 1
ATOM 2910 N N . GLU A 1 396 ? 10.938 10.620 -38.722 1.00 22.89 455 GLU A N 1
ATOM 2911 C CA . GLU A 1 396 ? 11.620 10.728 -37.443 1.00 24.52 455 GLU A CA 1
ATOM 2912 C C . GLU A 1 396 ? 12.397 12.038 -37.585 1.00 24.07 455 GLU A C 1
ATOM 2913 O O . GLU A 1 396 ? 13.097 12.244 -38.573 1.00 24.49 455 GLU A O 1
ATOM 2919 N N . PRO A 1 397 ? 12.264 12.948 -36.614 1.00 23.41 456 PRO A N 1
ATOM 2920 C CA . PRO A 1 397 ? 12.980 14.223 -36.696 1.00 23.11 456 PRO A CA 1
ATOM 2921 C C . PRO A 1 397 ? 14.494 14.059 -36.742 1.00 22.17 456 PRO A C 1
ATOM 2922 O O . PRO A 1 397 ? 15.050 13.171 -36.096 1.00 21.47 456 PRO A O 1
ATOM 2926 N N . ASP A 1 398 ? 15.151 14.908 -37.525 1.00 21.46 457 ASP A N 1
ATOM 2927 C CA . ASP A 1 398 ? 16.603 14.895 -37.618 1.00 20.44 457 ASP A CA 1
ATOM 2928 C C . ASP A 1 398 ? 17.038 16.326 -37.340 1.00 19.90 457 ASP A C 1
ATOM 2929 O O . ASP A 1 398 ? 17.288 17.106 -38.255 1.00 17.82 457 ASP A O 1
ATOM 2934 N N . VAL A 1 399 ? 17.102 16.668 -36.058 1.00 20.09 458 VAL A N 1
ATOM 2935 C CA . VAL A 1 399 ? 17.459 18.013 -35.633 1.00 19.26 458 VAL A CA 1
ATOM 2936 C C . VAL A 1 399 ? 18.947 18.305 -35.719 1.00 19.59 458 VAL A C 1
ATOM 2937 O O . VAL A 1 399 ? 19.775 17.389 -35.789 1.00 17.79 458 VAL A O 1
ATOM 2941 N N . ALA A 1 400 ? 19.271 19.595 -35.696 1.00 18.50 459 ALA A N 1
ATOM 2942 C CA . ALA A 1 400 ? 20.649 20.056 -35.750 1.00 20.08 459 ALA A CA 1
ATOM 2943 C C . ALA A 1 400 ? 21.387 19.504 -36.953 1.00 20.03 459 ALA A C 1
ATOM 2944 O O . ALA A 1 400 ? 22.557 19.143 -36.858 1.00 23.30 459 ALA A O 1
ATOM 2946 N N . ASN A 1 401 ? 20.708 19.424 -38.085 1.00 19.65 460 ASN A N 1
ATOM 2947 C CA . ASN A 1 401 ? 21.350 18.923 -39.286 1.00 17.36 460 ASN A CA 1
ATOM 2948 C C . ASN A 1 401 ? 20.913 19.717 -40.505 1.00 16.74 460 ASN A C 1
ATOM 2949 O O . ASN A 1 401 ? 19.911 19.402 -41.134 1.00 17.32 460 ASN A O 1
ATOM 2954 N N . PRO A 1 402 ? 21.664 20.778 -40.844 1.00 16.43 461 PRO A N 1
ATOM 2955 C CA . PRO A 1 402 ? 21.403 21.659 -41.986 1.00 18.07 461 PRO A CA 1
ATOM 2956 C C . PRO A 1 402 ? 21.481 20.952 -43.342 1.00 18.87 461 PRO A C 1
ATOM 2957 O O . PRO A 1 402 ? 21.031 21.491 -44.349 1.00 20.39 461 PRO A O 1
ATOM 2961 N N . ASN A 1 403 ? 22.054 19.750 -43.361 1.00 19.47 462 ASN A N 1
ATOM 2962 C CA . ASN A 1 403 ? 22.214 18.993 -44.599 1.00 20.08 462 ASN A CA 1
ATOM 2963 C C . ASN A 1 403 ? 21.249 17.831 -44.779 1.00 20.23 462 ASN A C 1
ATOM 2964 O O . ASN A 1 403 ? 21.415 17.022 -45.690 1.00 18.19 462 ASN A O 1
ATOM 2969 N N . SER A 1 404 ? 20.248 17.739 -43.914 1.00 19.30 463 SER A N 1
ATOM 2970 C CA . SER A 1 404 ? 19.268 16.664 -44.009 1.00 19.97 463 SER A CA 1
ATOM 2971 C C . SER A 1 404 ? 18.443 16.755 -45.298 1.00 20.02 463 SER A C 1
ATOM 2972 O O . SER A 1 404 ? 17.698 17.719 -45.497 1.00 17.92 463 SER A O 1
ATOM 2975 N N . SER A 1 405 ? 18.569 15.753 -46.169 1.00 18.40 464 SER A N 1
ATOM 2976 C CA . SER A 1 405 ? 17.805 15.754 -47.416 1.00 18.97 464 SER A CA 1
ATOM 2977 C C . SER A 1 405 ? 16.370 15.367 -47.078 1.00 18.92 464 SER A C 1
ATOM 2978 O O . SER A 1 405 ? 15.428 15.810 -47.734 1.00 18.19 464 SER A O 1
ATOM 2981 N N . LYS A 1 406 ? 16.223 14.538 -46.045 1.00 18.59 465 LYS A N 1
ATOM 2982 C CA . LYS A 1 406 ? 14.918 14.085 -45.559 1.00 18.58 465 LYS A CA 1
ATOM 2983 C C . LYS A 1 406 ? 14.096 15.259 -45.042 1.00 16.26 465 LYS A C 1
ATOM 2984 O O . LYS A 1 406 ? 12.875 15.230 -45.060 1.00 11.64 465 LYS A O 1
ATOM 2990 N N . ASN A 1 407 ? 14.772 16.287 -44.551 1.00 16.12 466 ASN A N 1
ATOM 2991 C CA . ASN A 1 407 ? 14.057 17.453 -44.055 1.00 14.62 466 ASN A CA 1
ATOM 2992 C C . ASN A 1 407 ? 13.738 18.350 -45.246 1.00 16.38 466 ASN A C 1
ATOM 2993 O O . ASN A 1 407 ? 14.614 19.065 -45.741 1.00 17.18 466 ASN A O 1
ATOM 2998 N N . LYS A 1 408 ? 12.487 18.322 -45.704 1.00 15.04 467 LYS A N 1
ATOM 2999 C CA . LYS A 1 408 ? 12.089 19.124 -46.859 1.00 15.90 467 LYS A CA 1
ATOM 3000 C C . LYS A 1 408 ? 11.657 20.545 -46.491 1.00 14.71 467 LYS A C 1
ATOM 3001 O O . LYS A 1 408 ? 11.314 21.330 -47.368 1.00 13.68 467 LYS A O 1
ATOM 3007 N N . HIS A 1 409 ? 11.682 20.879 -45.206 1.00 14.27 468 HIS A N 1
ATOM 3008 C CA . HIS A 1 409 ? 11.232 22.196 -44.759 1.00 13.33 468 HIS A CA 1
ATOM 3009 C C . HIS A 1 409 ? 12.296 23.013 -44.031 1.00 11.20 468 HIS A C 1
ATOM 3010 O O . HIS A 1 409 ? 11.970 23.803 -43.146 1.00 9.41 468 HIS A O 1
ATOM 3017 N N . LYS A 1 410 ? 13.555 22.844 -44.407 1.00 12.29 469 LYS A N 1
ATOM 3018 C CA . LYS A 1 410 ? 14.622 23.552 -43.713 1.00 13.78 469 LYS A CA 1
ATOM 3019 C C . LYS A 1 410 ? 14.533 25.069 -43.778 1.00 13.69 469 LYS A C 1
ATOM 3020 O O . LYS A 1 410 ? 14.856 25.752 -42.806 1.00 13.71 469 LYS A O 1
ATOM 3026 N N . GLN A 1 411 ? 14.074 25.603 -44.903 1.00 13.04 470 GLN A N 1
ATOM 3027 C CA . GLN A 1 411 ? 13.976 27.051 -45.029 1.00 12.76 470 GLN A CA 1
ATOM 3028 C C . GLN A 1 411 ? 13.019 27.632 -43.993 1.00 11.27 470 GLN A C 1
ATOM 3029 O O . GLN A 1 411 ? 13.377 28.563 -43.274 1.00 6.10 470 GLN A O 1
ATOM 3035 N N . ARG A 1 412 ? 11.813 27.069 -43.909 1.00 8.60 471 ARG A N 1
ATOM 3036 C CA . ARG A 1 412 ? 10.807 27.538 -42.953 1.00 9.58 471 ARG A CA 1
ATOM 3037 C C . ARG A 1 412 ? 11.185 27.263 -41.499 1.00 10.01 471 ARG A C 1
ATOM 3038 O O . ARG A 1 412 ? 10.995 28.122 -40.633 1.00 10.16 471 ARG A O 1
ATOM 3046 N N . ILE A 1 413 ? 11.689 26.059 -41.225 1.00 8.21 472 ILE A N 1
ATOM 3047 C CA . ILE A 1 413 ? 12.093 25.711 -39.873 1.00 10.50 472 ILE A CA 1
ATOM 3048 C C . ILE A 1 413 ? 13.255 26.619 -39.467 1.00 10.91 472 ILE A C 1
ATOM 3049 O O . ILE A 1 413 ? 13.304 27.116 -38.335 1.00 11.41 472 ILE A O 1
ATOM 3054 N N . GLY A 1 414 ? 14.174 26.861 -40.396 1.00 10.21 473 GLY A N 1
ATOM 3055 C CA . GLY A 1 414 ? 15.293 27.739 -40.089 1.00 11.37 473 GLY A CA 1
ATOM 3056 C C . GLY A 1 414 ? 14.810 29.127 -39.694 1.00 11.36 473 GLY A C 1
ATOM 3057 O O . GLY A 1 414 ? 15.289 29.723 -38.725 1.00 11.90 473 GLY A O 1
ATOM 3058 N N . PHE A 1 415 ? 13.847 29.640 -40.452 1.00 11.31 474 PHE A N 1
ATOM 3059 C CA . PHE A 1 415 ? 13.273 30.962 -40.199 1.00 9.36 474 PHE A CA 1
ATOM 3060 C C . PHE A 1 415 ? 12.578 30.980 -38.834 1.00 8.78 474 PHE A C 1
ATOM 3061 O O . PHE A 1 415 ? 12.782 31.890 -38.023 1.00 13.09 474 PHE A O 1
ATOM 3069 N N . PHE A 1 416 ? 11.742 29.976 -38.589 1.00 9.20 475 PHE A N 1
ATOM 3070 C CA . PHE A 1 416 ? 11.021 29.858 -37.323 1.00 11.34 475 PHE A CA 1
ATOM 3071 C C . PHE A 1 416 ? 11.980 29.896 -36.124 1.00 11.69 475 PHE A C 1
ATOM 3072 O O . PHE A 1 416 ? 11.780 30.677 -35.188 1.00 14.67 475 PHE A O 1
ATOM 3080 N N . ILE A 1 417 ? 13.038 29.089 -36.151 1.00 11.51 476 ILE A N 1
ATOM 3081 C CA . ILE A 1 417 ? 13.978 29.077 -35.031 1.00 11.75 476 ILE A CA 1
ATO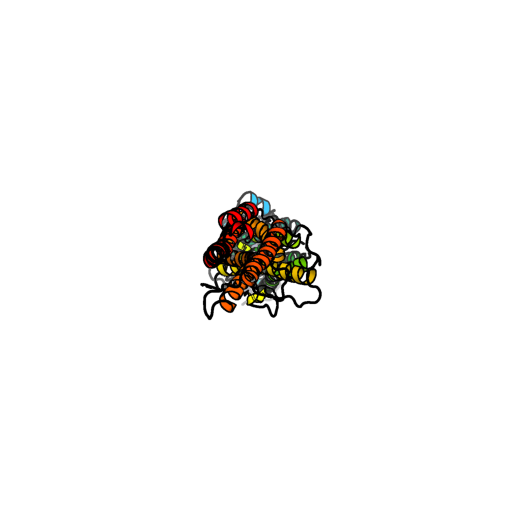M 3082 C C . ILE A 1 417 ? 14.671 30.438 -34.873 1.00 12.12 476 ILE A C 1
ATOM 3083 O O . ILE A 1 417 ? 14.834 30.940 -33.754 1.00 13.33 476 ILE A O 1
ATOM 3088 N N . LEU A 1 418 ? 15.073 31.042 -35.985 1.00 12.27 477 LEU A N 1
ATOM 3089 C CA . LEU A 1 418 ? 15.736 32.338 -35.910 1.00 13.19 477 LEU A CA 1
ATOM 3090 C C . LEU A 1 418 ? 14.813 33.427 -35.367 1.00 14.25 477 LEU A C 1
ATOM 3091 O O . LEU A 1 418 ? 15.263 34.309 -34.636 1.00 13.11 477 LEU A O 1
ATOM 3096 N N . MET A 1 419 ? 13.522 33.375 -35.689 1.00 13.62 478 MET A N 1
ATOM 3097 C CA . MET A 1 419 ? 12.630 34.407 -35.171 1.00 14.72 478 MET A CA 1
ATOM 3098 C C . MET A 1 419 ? 12.574 34.310 -33.653 1.00 17.12 478 MET A C 1
ATOM 3099 O O . MET A 1 419 ? 12.473 35.325 -32.956 1.00 16.58 478 MET A O 1
ATOM 3104 N N . ASN A 1 420 ? 12.647 33.090 -33.135 1.00 15.72 479 ASN A N 1
ATOM 3105 C CA . ASN A 1 420 ? 12.617 32.905 -31.701 1.00 16.33 479 ASN A CA 1
ATOM 3106 C C . ASN A 1 420 ? 13.967 33.300 -31.099 1.00 16.81 479 ASN A C 1
ATOM 3107 O O . ASN A 1 420 ? 14.018 33.996 -30.085 1.00 16.94 479 ASN A O 1
ATOM 3112 N N . LEU A 1 421 ? 15.060 32.871 -31.722 1.00 17.56 480 LEU A N 1
ATOM 3113 C CA . LEU A 1 421 ? 16.378 33.224 -31.210 1.00 18.75 480 LEU A CA 1
ATOM 3114 C C . LEU A 1 421 ? 16.578 34.739 -31.213 1.00 19.36 480 LEU A C 1
ATOM 3115 O O . LEU A 1 421 ? 17.413 35.253 -30.475 1.00 19.11 480 LEU A O 1
ATOM 3120 N N . THR A 1 422 ? 15.821 35.448 -32.047 1.00 20.01 481 THR A N 1
ATOM 3121 C CA . THR A 1 422 ? 15.923 36.903 -32.108 1.00 21.59 481 THR A CA 1
ATOM 3122 C C . THR A 1 422 ? 15.482 37.490 -30.770 1.00 22.82 481 THR A C 1
ATOM 3123 O O . THR A 1 422 ? 16.142 38.382 -30.227 1.00 20.53 481 THR A O 1
ATOM 3127 N N . LEU A 1 423 ? 14.368 36.989 -30.236 1.00 22.66 482 LEU A N 1
ATOM 3128 C CA . LEU A 1 423 ? 13.894 37.464 -28.942 1.00 21.45 482 LEU A CA 1
ATOM 3129 C C . LEU A 1 423 ? 14.893 36.994 -27.886 1.00 22.35 482 LEU A C 1
ATOM 3130 O O . LEU A 1 423 ? 15.210 37.733 -26.952 1.00 21.54 482 LEU A O 1
ATOM 3135 N N . VAL A 1 424 ? 15.406 35.774 -28.041 1.00 20.85 483 VAL A N 1
ATOM 3136 C CA . VAL A 1 424 ? 16.382 35.246 -27.087 1.00 22.39 483 VAL A CA 1
ATOM 3137 C C . VAL A 1 424 ? 17.580 36.184 -26.932 1.00 25.19 483 VAL A C 1
ATOM 3138 O O . VAL A 1 424 ? 18.012 36.482 -25.815 1.00 25.20 483 VAL A O 1
ATOM 3142 N N . GLU A 1 425 ? 18.115 36.647 -28.055 1.00 25.80 484 GLU A N 1
ATOM 3143 C CA . GLU A 1 425 ? 19.263 37.544 -28.030 1.00 28.35 484 GLU A CA 1
ATOM 3144 C C . GLU A 1 425 ? 18.929 38.933 -27.477 1.00 28.54 484 GLU A C 1
ATOM 3145 O O . GLU A 1 425 ? 19.768 39.576 -26.838 1.00 28.83 484 GLU A O 1
ATOM 3151 N N . GLN A 1 426 ? 17.704 39.387 -27.717 1.00 27.32 485 GLN A N 1
ATOM 3152 C CA . GLN A 1 426 ? 17.266 40.688 -27.232 1.00 28.43 485 GLN A CA 1
ATOM 3153 C C . GLN A 1 426 ? 17.171 40.694 -25.709 1.00 29.24 485 GLN A C 1
ATOM 3154 O O . GLN A 1 426 ? 17.590 41.653 -25.050 1.00 28.54 485 GLN A O 1
ATOM 3160 N N . ILE A 1 427 ? 16.625 39.619 -25.152 1.00 28.32 486 ILE A N 1
ATOM 3161 C CA . ILE A 1 427 ? 16.470 39.509 -23.706 1.00 29.51 486 ILE A CA 1
ATOM 3162 C C . ILE A 1 427 ? 17.802 39.279 -22.999 1.00 30.29 486 ILE A C 1
ATOM 3163 O O . ILE A 1 427 ? 17.950 39.602 -21.817 1.00 29.03 486 ILE A O 1
ATOM 3168 N N . VAL A 1 428 ? 18.773 38.727 -23.722 1.00 29.97 487 VAL A N 1
ATOM 3169 C CA . VAL A 1 428 ? 20.095 38.503 -23.153 1.00 32.16 487 VAL A CA 1
ATOM 3170 C C . VAL A 1 428 ? 20.814 39.852 -23.094 1.00 33.44 487 VAL A C 1
ATOM 3171 O O . VAL A 1 428 ? 21.413 40.207 -22.084 1.00 33.63 487 VAL A O 1
ATOM 3175 N N . GLU A 1 429 ? 20.723 40.596 -24.189 1.00 34.83 488 GLU A N 1
ATOM 3176 C CA . GLU A 1 429 ? 21.351 41.904 -24.332 1.00 37.62 488 GLU A CA 1
ATOM 3177 C C . GLU A 1 429 ? 20.857 42.963 -23.347 1.00 38.12 488 GLU A C 1
ATOM 3178 O O . GLU A 1 429 ? 21.555 43.945 -23.081 1.00 38.88 488 GLU A O 1
ATOM 3184 N N . LYS A 1 430 ? 19.662 42.765 -22.804 1.00 37.58 489 LYS A N 1
ATOM 3185 C CA . LYS A 1 430 ? 19.082 43.732 -21.879 1.00 36.85 489 LYS A CA 1
ATOM 3186 C C . LYS A 1 430 ? 19.076 43.289 -20.427 1.00 35.58 489 LYS A C 1
ATOM 3187 O O . LYS A 1 430 ? 18.451 43.934 -19.589 1.00 36.25 489 LYS A O 1
ATOM 3193 N N . SER A 1 431 ? 19.763 42.196 -20.123 1.00 33.16 490 SER A N 1
ATOM 3194 C CA . SER A 1 431 ? 19.794 41.702 -18.758 1.00 32.44 490 SER A CA 1
ATOM 3195 C C . SER A 1 431 ? 21.182 41.275 -18.314 1.00 32.10 490 SER A C 1
ATOM 3196 O O . SER A 1 431 ? 22.148 41.368 -19.068 1.00 32.47 490 SER A O 1
ATOM 3199 N N . GLU A 1 432 ? 21.265 40.799 -17.076 1.00 32.63 491 GLU A N 1
ATOM 3200 C CA . GLU A 1 432 ? 22.523 40.343 -16.509 1.00 32.05 491 GLU A CA 1
ATOM 3201 C C . GLU A 1 432 ? 23.021 39.147 -17.312 1.00 31.45 491 GLU A C 1
ATOM 3202 O O . GLU A 1 432 ? 24.196 38.787 -17.251 1.00 31.41 491 GLU A O 1
ATOM 3208 N N . LEU A 1 433 ? 22.117 38.532 -18.065 1.00 30.85 492 LEU A N 1
ATOM 3209 C CA . LEU A 1 433 ? 22.473 37.376 -18.876 1.00 29.87 492 LEU A CA 1
ATOM 3210 C C . LEU A 1 433 ? 23.629 37.706 -19.810 1.00 29.46 492 LEU A C 1
ATOM 3211 O O . LEU A 1 433 ? 24.523 36.887 -20.015 1.00 27.47 492 LEU A O 1
ATOM 3216 N N . ASN A 1 434 ? 23.614 38.917 -20.358 1.00 31.27 493 ASN A N 1
ATOM 3217 C CA . ASN A 1 434 ? 24.657 39.351 -21.282 1.00 31.23 493 ASN A CA 1
ATOM 3218 C C . ASN A 1 434 ? 26.055 39.204 -20.686 1.00 31.25 493 ASN A C 1
ATOM 3219 O O . ASN A 1 434 ? 26.978 38.727 -21.353 1.00 31.59 493 ASN A O 1
ATOM 3224 N N . LEU A 1 435 ? 26.206 39.601 -19.427 1.00 31.34 494 LEU A N 1
ATOM 3225 C CA . LEU A 1 435 ? 27.495 39.514 -18.753 1.00 30.96 494 LEU A CA 1
ATOM 3226 C C . LEU A 1 435 ? 27.842 38.102 -18.306 1.00 30.29 494 LEU A C 1
ATOM 3227 O O . LEU A 1 435 ? 29.016 37.747 -18.220 1.00 29.67 494 LEU A O 1
ATOM 3232 N N . MET A 1 436 ? 26.826 37.293 -18.026 1.00 30.16 495 MET A N 1
ATOM 3233 C CA . MET A 1 436 ? 27.062 35.925 -17.580 1.00 30.11 495 MET A CA 1
ATOM 3234 C C . MET A 1 436 ? 27.531 35.022 -18.722 1.00 30.23 495 MET A C 1
ATOM 3235 O O . MET A 1 436 ? 28.250 34.049 -18.494 1.00 29.94 495 MET A O 1
ATOM 3240 N N . LEU A 1 437 ? 27.125 35.348 -19.948 1.00 29.55 496 LEU A N 1
ATOM 3241 C CA . LEU A 1 437 ? 27.503 34.559 -21.123 1.00 29.76 496 LEU A CA 1
ATOM 3242 C C . LEU A 1 437 ? 28.826 35.029 -21.715 1.00 31.13 496 LEU A C 1
ATOM 3243 O O . LEU A 1 437 ? 29.326 34.456 -22.684 1.00 30.71 496 LEU A O 1
ATOM 3248 N N . ALA A 1 438 ? 29.389 36.072 -21.114 1.00 31.91 497 ALA A N 1
ATOM 3249 C CA . ALA A 1 438 ? 30.652 36.645 -21.559 1.00 31.93 497 ALA A CA 1
ATOM 3250 C C . ALA A 1 438 ? 31.621 35.595 -22.082 1.00 32.05 497 ALA A C 1
ATOM 3251 O O . ALA A 1 438 ? 32.006 34.676 -21.360 1.00 32.56 497 ALA A O 1
ATOM 3253 N N . GLY A 1 439 ? 32.006 35.736 -23.346 1.00 32.00 498 GLY A N 1
ATOM 3254 C CA . GLY A 1 439 ? 32.943 34.803 -23.945 1.00 31.54 498 GLY A CA 1
ATOM 3255 C C . GLY A 1 439 ? 32.322 33.567 -24.569 1.00 31.45 498 GLY A C 1
ATOM 3256 O O . GLY A 1 439 ? 31.691 33.638 -25.626 1.00 29.90 498 GLY A O 1
ATOM 3257 N N . GLU A 1 440 ? 32.519 32.431 -23.908 1.00 30.65 499 GLU A N 1
ATOM 3258 C CA . GLU A 1 440 ? 32.003 31.142 -24.363 1.00 31.77 499 GLU A CA 1
ATOM 3259 C C . GLU A 1 440 ? 30.521 31.169 -24.741 1.00 30.59 499 GLU A C 1
ATOM 3260 O O . GLU A 1 440 ? 30.141 30.705 -25.816 1.00 30.56 499 GLU A O 1
ATOM 3266 N N . GLY A 1 441 ? 29.692 31.703 -23.848 1.00 29.91 500 GLY A N 1
ATOM 3267 C CA . GLY A 1 441 ? 28.259 31.766 -24.090 1.00 28.62 500 GLY A CA 1
ATOM 3268 C C . GLY A 1 441 ? 27.853 32.433 -25.391 1.00 29.07 500 GLY A C 1
ATOM 3269 O O . GLY A 1 441 ? 27.144 31.846 -26.210 1.00 26.81 500 GLY A O 1
ATOM 3270 N N . HIS A 1 442 ? 28.288 33.670 -25.587 1.00 27.36 501 HIS A N 1
ATOM 3271 C CA . HIS A 1 442 ? 27.945 34.378 -26.812 1.00 27.50 501 HIS A CA 1
ATOM 3272 C C . HIS A 1 442 ? 28.401 33.624 -28.053 1.00 26.70 501 HIS A C 1
ATOM 3273 O O . HIS A 1 442 ? 27.686 33.571 -29.046 1.00 25.15 501 HIS A O 1
ATOM 3280 N N . SER A 1 443 ? 29.587 33.032 -27.996 1.00 27.14 502 SER A N 1
ATOM 3281 C CA . SER A 1 443 ? 30.090 32.288 -29.141 1.00 27.32 502 SER A CA 1
ATOM 3282 C C . SER A 1 443 ? 29.207 31.069 -29.414 1.00 25.63 502 SER A C 1
ATOM 3283 O O . SER A 1 443 ? 29.026 30.673 -30.566 1.00 25.30 502 SER A O 1
ATOM 3286 N N . ARG A 1 444 ? 28.654 30.471 -28.363 1.00 24.78 503 ARG A N 1
ATOM 3287 C CA . ARG A 1 444 ? 27.776 29.317 -28.551 1.00 23.89 503 ARG A CA 1
ATOM 3288 C C . ARG A 1 444 ? 26.481 29.787 -29.198 1.00 24.09 503 ARG A C 1
ATOM 3289 O O . ARG A 1 444 ? 25.942 29.119 -30.083 1.00 24.05 503 ARG A O 1
ATOM 3297 N N . LEU A 1 445 ? 25.987 30.941 -28.753 1.00 22.67 504 LEU A N 1
ATOM 3298 C CA . LEU A 1 445 ? 24.763 31.506 -29.305 1.00 24.18 504 LEU A CA 1
ATOM 3299 C C . LEU A 1 445 ? 24.973 31.860 -30.778 1.00 23.76 504 LEU A C 1
ATOM 3300 O O . LEU A 1 445 ? 24.050 31.750 -31.590 1.00 23.41 504 LEU A O 1
ATOM 3305 N N . GLU A 1 446 ? 26.180 32.299 -31.125 1.00 22.35 505 GLU A N 1
ATOM 3306 C CA . GLU A 1 446 ? 26.454 32.623 -32.521 1.00 22.76 505 GLU A CA 1
ATOM 3307 C C . GLU A 1 446 ? 26.463 31.322 -33.308 1.00 20.69 505 GLU A C 1
ATOM 3308 O O . GLU A 1 446 ? 25.961 31.264 -34.431 1.00 20.05 505 GLU A O 1
ATOM 3314 N N . ARG A 1 447 ? 27.018 30.272 -32.712 1.00 18.85 506 ARG A N 1
ATOM 3315 C CA . ARG A 1 447 ? 27.049 28.987 -33.388 1.00 20.04 506 ARG A CA 1
ATOM 3316 C C . ARG A 1 447 ? 25.624 28.492 -33.604 1.00 18.80 506 ARG A C 1
ATOM 3317 O O . ARG A 1 447 ? 25.318 27.910 -34.640 1.00 15.76 506 ARG A O 1
ATOM 3325 N N . LEU A 1 448 ? 24.752 28.729 -32.626 1.00 19.44 507 LEU A N 1
ATOM 3326 C CA . LEU A 1 448 ? 23.353 28.318 -32.737 1.00 20.15 507 LEU A CA 1
ATOM 3327 C C . LEU A 1 448 ? 22.685 29.018 -33.919 1.00 19.43 507 LEU A C 1
ATOM 3328 O O . LEU A 1 448 ? 22.015 28.380 -34.732 1.00 18.37 507 LEU A O 1
ATOM 3333 N N . LYS A 1 449 ? 22.870 30.334 -34.006 1.00 19.33 508 LYS A N 1
ATOM 3334 C CA . LYS A 1 449 ? 22.265 31.115 -35.074 1.00 18.48 508 LYS A CA 1
ATOM 3335 C C . LYS A 1 449 ? 22.780 30.727 -36.453 1.00 18.45 508 LYS A C 1
ATOM 3336 O O . LYS A 1 449 ? 22.018 30.697 -37.416 1.00 16.61 508 LYS A O 1
ATOM 3342 N N . LYS A 1 450 ? 24.070 30.426 -36.556 1.00 17.88 509 LYS A N 1
ATOM 3343 C CA . LYS A 1 450 ? 24.623 30.042 -37.845 1.00 20.04 509 LYS A CA 1
ATOM 3344 C C . LYS A 1 450 ? 24.017 28.732 -38.331 1.00 17.76 509 LYS A C 1
ATOM 3345 O O . LYS A 1 450 ? 23.836 28.537 -39.533 1.00 16.86 509 LYS A O 1
ATOM 3351 N N . ARG A 1 451 ? 23.703 27.836 -37.401 1.00 16.96 510 ARG A N 1
ATOM 3352 C CA . ARG A 1 451 ? 23.103 26.551 -37.765 1.00 16.12 510 ARG A CA 1
ATOM 3353 C C . ARG A 1 451 ? 21.794 26.793 -38.502 1.00 14.64 510 ARG A C 1
ATOM 3354 O O . ARG A 1 451 ? 21.5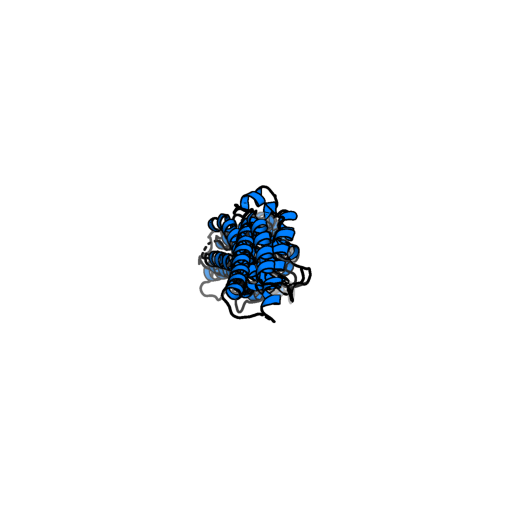65 26.226 -39.570 1.00 16.39 510 ARG A O 1
ATOM 3362 N N . TYR A 1 452 ? 20.943 27.653 -37.941 1.00 12.33 511 TYR A N 1
ATOM 3363 C CA . TYR A 1 452 ? 19.654 27.931 -38.555 1.00 12.14 511 TYR A CA 1
ATOM 3364 C C . TYR A 1 452 ? 19.734 28.904 -39.724 1.00 13.45 511 TYR A C 1
ATOM 3365 O O . TYR A 1 452 ? 18.837 28.942 -40.570 1.00 14.18 511 TYR A O 1
ATOM 3374 N N . ILE A 1 453 ? 20.811 29.683 -39.789 1.00 12.72 512 ILE A N 1
ATOM 3375 C CA . ILE A 1 453 ? 21.007 30.561 -40.936 1.00 12.08 512 ILE A CA 1
ATOM 3376 C C . ILE A 1 453 ? 21.295 29.542 -42.035 1.00 11.77 512 ILE A C 1
ATOM 3377 O O . ILE A 1 453 ? 20.784 29.632 -43.148 1.00 12.63 512 ILE A O 1
ATOM 3382 N N . SER A 1 454 ? 22.110 28.547 -41.691 1.00 13.21 513 SER A N 1
ATOM 3383 C CA . SER A 1 454 ? 22.467 27.495 -42.634 1.00 11.89 513 SER A CA 1
ATOM 3384 C C . SER A 1 454 ? 21.214 26.743 -43.117 1.00 11.41 513 SER A C 1
ATOM 3385 O O . SER A 1 454 ? 21.122 26.376 -44.289 1.00 11.20 513 SER A O 1
ATOM 3388 N N . TYR A 1 455 ? 20.254 26.510 -42.224 1.00 11.26 514 TYR A N 1
ATOM 3389 C CA . TYR A 1 455 ? 19.004 25.852 -42.626 1.00 11.45 514 TYR A CA 1
ATOM 3390 C C . TYR A 1 455 ? 18.346 26.674 -43.748 1.00 10.36 514 TYR A C 1
ATOM 3391 O O . TYR A 1 455 ? 17.875 26.120 -44.737 1.00 10.07 514 TYR A O 1
ATOM 3400 N N . MET A 1 456 ? 18.323 27.996 -43.591 1.00 10.99 515 MET A N 1
ATOM 3401 C CA . MET A 1 456 ? 17.703 28.875 -44.591 1.00 12.87 515 MET A CA 1
ATOM 3402 C C . MET A 1 456 ? 18.470 28.968 -45.909 1.00 11.11 515 MET A C 1
ATOM 3403 O O . MET A 1 456 ? 17.880 29.219 -46.954 1.00 13.09 515 MET A O 1
ATOM 3408 N N . VAL A 1 457 ? 19.781 28.780 -45.858 1.00 14.00 516 VAL A N 1
ATOM 3409 C CA . VAL A 1 457 ? 20.612 28.850 -47.061 1.00 14.59 516 VAL A CA 1
ATOM 3410 C C . VAL A 1 457 ? 20.695 27.501 -47.785 1.00 16.60 516 VAL A C 1
ATOM 3411 O O . VAL A 1 457 ? 21.004 27.448 -48.981 1.00 15.79 516 VAL A O 1
ATOM 3415 N N . SER A 1 458 ? 20.386 26.420 -47.067 1.00 16.63 517 SER A N 1
ATOM 3416 C CA . SER A 1 458 ? 20.485 25.071 -47.616 1.00 16.54 517 SER A CA 1
ATOM 3417 C C . SER A 1 458 ? 19.799 24.795 -48.944 1.00 15.38 517 SER A C 1
ATOM 3418 O O . SER A 1 458 ? 20.381 24.153 -49.817 1.00 10.20 517 SER A O 1
ATOM 3421 N N . ASP A 1 459 ? 18.562 25.258 -49.095 1.00 13.58 518 ASP A N 1
ATOM 3422 C CA . ASP A 1 459 ? 17.825 25.037 -50.333 1.00 13.54 518 ASP A CA 1
ATOM 3423 C C . ASP A 1 459 ? 18.521 25.725 -51.503 1.00 12.82 518 ASP A C 1
ATOM 3424 O O . ASP A 1 459 ? 18.470 25.251 -52.640 1.00 9.73 518 ASP A O 1
ATOM 3429 N N . TRP A 1 460 ? 19.173 26.850 -51.231 1.00 10.06 519 TRP A N 1
ATOM 3430 C CA . TRP A 1 460 ? 19.883 27.556 -52.280 1.00 11.24 519 TRP A CA 1
ATOM 3431 C C . TRP A 1 460 ? 21.128 26.748 -52.676 1.00 11.74 519 TRP A C 1
ATOM 3432 O O . TRP A 1 460 ? 21.539 26.771 -53.838 1.00 11.70 519 TRP A O 1
ATOM 3443 N N . ARG A 1 461 ? 21.720 26.038 -51.716 1.00 12.26 520 ARG A N 1
ATOM 3444 C CA . ARG A 1 461 ? 22.899 25.223 -52.016 1.00 15.91 520 ARG A CA 1
ATOM 3445 C C . ARG A 1 461 ? 22.494 24.096 -52.967 1.00 16.39 520 ARG A C 1
ATOM 3446 O O . ARG A 1 461 ? 23.249 23.748 -53.887 1.00 16.40 520 ARG A O 1
ATOM 3454 N N . ASP A 1 462 ? 21.304 23.529 -52.757 1.00 15.54 521 ASP A N 1
ATOM 3455 C CA . ASP A 1 462 ? 20.813 22.453 -53.633 1.00 15.51 521 ASP A CA 1
ATOM 3456 C C . ASP A 1 462 ? 20.668 22.970 -55.066 1.00 15.08 521 ASP A C 1
ATOM 3457 O O . ASP A 1 462 ? 21.039 22.300 -56.030 1.00 15.85 521 ASP A O 1
ATOM 3462 N N . LEU A 1 463 ? 20.119 24.169 -55.198 1.00 14.01 522 LEU A N 1
ATOM 3463 C CA . LEU A 1 463 ? 19.934 24.800 -56.503 1.00 12.78 522 LEU A CA 1
ATOM 3464 C C . LEU A 1 463 ? 21.257 24.924 -57.262 1.00 14.66 522 LEU A C 1
ATOM 3465 O O . LEU A 1 463 ? 21.363 24.527 -58.432 1.00 13.59 522 LEU A O 1
ATOM 3470 N N . THR A 1 464 ? 22.261 25.499 -56.604 1.00 13.57 523 THR A N 1
ATOM 3471 C CA . THR A 1 464 ? 23.556 25.678 -57.248 1.00 15.21 523 THR A CA 1
ATOM 3472 C C . THR A 1 464 ? 24.273 24.351 -57.484 1.00 15.26 523 THR A C 1
ATOM 3473 O O . THR A 1 464 ? 25.006 24.209 -58.464 1.00 13.63 523 THR A O 1
ATOM 3477 N N . ALA A 1 465 ? 24.064 23.382 -56.593 1.00 14.65 524 ALA A N 1
ATOM 3478 C CA . ALA A 1 465 ? 24.690 22.072 -56.763 1.00 15.30 524 ALA A CA 1
ATOM 3479 C C . ALA A 1 465 ? 24.092 21.399 -58.002 1.00 17.65 524 ALA A C 1
ATOM 3480 O O . ALA A 1 465 ? 24.812 20.794 -58.808 1.00 18.12 524 ALA A O 1
ATOM 3482 N N . ASN A 1 466 ? 22.778 21.516 -58.164 1.00 18.00 525 ASN A N 1
ATOM 3483 C CA . ASN A 1 466 ? 22.114 20.913 -59.315 1.00 19.81 525 ASN A CA 1
ATOM 3484 C C . ASN A 1 466 ? 22.646 21.506 -60.612 1.00 19.66 525 ASN A C 1
ATOM 3485 O O . ASN A 1 466 ? 22.907 20.781 -61.571 1.00 17.88 525 ASN A O 1
ATOM 3490 N N . LEU A 1 467 ? 22.807 22.826 -60.630 1.00 19.32 526 LEU A N 1
ATOM 3491 C CA . LEU A 1 467 ? 23.309 23.530 -61.803 1.00 19.38 526 LEU A CA 1
ATOM 3492 C C . LEU A 1 467 ? 24.742 23.104 -62.108 1.00 19.35 526 LEU A C 1
ATOM 3493 O O . LEU A 1 467 ? 25.084 22.835 -63.257 1.00 17.85 526 LEU A O 1
ATOM 3498 N N . MET A 1 468 ? 25.578 23.036 -61.075 1.00 19.17 527 MET A N 1
ATOM 3499 C CA . MET A 1 468 ? 26.972 22.645 -61.256 1.00 19.35 527 MET A CA 1
ATOM 3500 C C . MET A 1 468 ? 27.061 21.223 -61.818 1.00 19.80 527 MET A C 1
ATOM 3501 O O . MET A 1 468 ? 27.848 20.947 -62.727 1.00 16.73 527 MET A O 1
ATOM 3506 N N . ASP A 1 469 ? 26.243 20.325 -61.279 1.00 21.24 528 ASP A N 1
ATOM 3507 C CA . ASP A 1 469 ? 26.228 18.945 -61.747 1.00 23.20 528 ASP A CA 1
ATOM 3508 C C . ASP A 1 469 ? 25.808 18.836 -63.217 1.00 22.66 528 ASP A C 1
ATOM 3509 O O . ASP A 1 469 ? 26.352 18.022 -63.959 1.00 22.10 528 ASP A O 1
ATOM 3514 N N . SER A 1 470 ? 24.840 19.644 -63.639 1.00 23.06 529 SER A N 1
ATOM 3515 C CA . SER A 1 470 ? 24.386 19.587 -65.024 1.00 23.63 529 SER A CA 1
ATOM 3516 C C . SER A 1 470 ? 25.514 20.007 -65.968 1.00 24.22 529 SER A C 1
ATOM 3517 O O . SER A 1 470 ? 25.636 19.490 -67.083 1.00 25.45 529 SER A O 1
ATOM 3520 N N . VAL A 1 471 ? 26.339 20.945 -65.518 1.00 20.55 530 VAL A N 1
ATOM 3521 C CA . VAL A 1 471 ? 27.449 21.410 -66.333 1.00 19.09 530 VAL A CA 1
ATOM 3522 C C . VAL A 1 471 ? 28.550 20.341 -66.411 1.00 18.44 530 VAL A C 1
ATOM 3523 O O . VAL A 1 471 ? 29.039 20.021 -67.494 1.00 15.07 530 VAL A O 1
ATOM 3527 N N . PHE A 1 472 ? 28.925 19.779 -65.268 1.00 17.01 531 PHE A N 1
ATOM 3528 C CA . PHE A 1 472 ? 29.963 18.754 -65.243 1.00 20.17 531 PHE A CA 1
ATOM 3529 C C . PHE A 1 472 ? 29.601 17.567 -66.134 1.00 20.03 531 PHE A C 1
ATOM 3530 O O . PHE A 1 472 ? 30.392 17.145 -66.977 1.00 18.18 531 PHE A O 1
ATOM 3538 N N . ILE A 1 473 ? 28.392 17.051 -65.954 1.00 22.57 532 ILE A N 1
ATOM 3539 C CA . ILE A 1 473 ? 27.914 15.895 -66.712 1.00 26.58 532 ILE A CA 1
ATOM 3540 C C . ILE A 1 473 ? 27.939 16.138 -68.226 1.00 28.46 532 ILE A C 1
ATOM 3541 O O . ILE A 1 473 ? 28.042 15.202 -69.021 1.00 27.67 532 ILE A O 1
ATOM 3546 N N . ASP A 1 474 ? 27.866 17.403 -68.614 1.00 29.79 533 ASP A N 1
ATOM 3547 C CA . ASP A 1 474 ? 27.855 17.779 -70.018 1.00 31.26 533 ASP A CA 1
ATOM 3548 C C . ASP A 1 474 ? 29.185 18.361 -70.508 1.00 32.83 533 ASP A C 1
ATOM 3549 O O . ASP A 1 474 ? 29.256 18.931 -71.593 1.00 34.31 533 ASP A O 1
ATOM 3554 N N . SER A 1 475 ? 30.255 18.187 -69.740 1.00 32.33 534 SER A N 1
ATOM 3555 C CA . SER A 1 475 ? 31.535 18.747 -70.165 1.00 33.81 534 SER A CA 1
ATOM 3556 C C . SER A 1 475 ? 32.739 17.801 -70.125 1.00 34.24 534 SER A C 1
ATOM 3557 O O . SER A 1 475 ? 33.752 18.106 -69.494 1.00 35.43 534 SER A O 1
ATOM 3560 N N . SER A 1 476 ? 32.643 16.666 -70.812 1.00 33.49 535 SER A N 1
ATOM 3561 C CA . SER A 1 476 ? 33.749 15.710 -70.837 1.00 32.82 535 SER A CA 1
ATOM 3562 C C . SER A 1 476 ? 34.386 15.520 -72.215 1.00 32.76 535 SER A C 1
ATOM 3563 O O . SER A 1 476 ? 35.491 14.981 -72.324 1.00 33.33 535 SER A O 1
ATOM 3566 N N . GLY A 1 477 ? 33.689 15.952 -73.261 1.00 31.46 536 GLY A N 1
ATOM 3567 C CA . GLY A 1 477 ? 34.213 15.826 -74.612 1.00 29.96 536 GLY A CA 1
ATOM 3568 C C . GLY A 1 477 ? 34.314 17.202 -75.237 1.00 29.01 536 GLY A C 1
ATOM 3569 O O . GLY A 1 477 ? 34.681 18.155 -74.557 1.00 28.77 536 GLY A O 1
ATOM 3570 N N . LYS A 1 478 ? 33.997 17.320 -76.524 1.00 27.48 537 LYS A N 1
ATOM 3571 C CA . LYS A 1 478 ? 34.042 18.622 -77.187 1.00 26.86 537 LYS A CA 1
ATOM 3572 C C . LYS A 1 478 ? 32.985 19.555 -76.588 1.00 26.60 537 LYS A C 1
ATOM 3573 O O . LYS A 1 478 ? 32.004 19.091 -76.009 1.00 28.37 537 LYS A O 1
ATOM 3579 N N . LYS A 1 479 ? 33.190 20.861 -76.752 1.00 26.42 538 LYS A N 1
ATOM 3580 C CA . LYS A 1 479 ? 32.279 21.896 -76.248 1.00 25.43 538 LYS A CA 1
ATOM 3581 C C . LYS A 1 479 ? 30.927 21.785 -76.959 1.00 24.95 538 LYS A C 1
ATOM 3582 O O . LYS A 1 479 ? 30.845 21.899 -78.181 1.00 22.80 538 LYS A O 1
ATOM 3588 N N . SER A 1 480 ? 29.870 21.585 -76.181 1.00 23.60 539 SER A N 1
ATOM 3589 C CA . SER A 1 480 ? 28.520 21.418 -76.710 1.00 23.52 539 SER A CA 1
ATOM 3590 C C . SER A 1 480 ? 27.987 22.435 -77.724 1.00 21.78 539 SER A C 1
ATOM 3591 O O . SER A 1 480 ? 28.189 23.645 -77.597 1.00 18.43 539 SER A O 1
ATOM 3594 N N . LYS A 1 481 ? 27.300 21.906 -78.735 1.00 20.55 540 LYS A N 1
ATOM 3595 C CA . LYS A 1 481 ? 26.659 22.695 -79.786 1.00 22.82 540 LYS A CA 1
ATOM 3596 C C . LYS A 1 481 ? 25.187 22.279 -79.821 1.00 22.12 540 LYS A C 1
ATOM 3597 O O . LYS A 1 481 ? 24.463 22.588 -80.766 1.00 22.15 540 LYS A O 1
ATOM 3603 N N . ASP A 1 482 ? 24.768 21.567 -78.777 1.00 22.07 541 ASP A N 1
ATOM 3604 C CA . ASP A 1 482 ? 23.401 21.065 -78.641 1.00 20.20 541 ASP A CA 1
ATOM 3605 C C . ASP A 1 482 ? 22.558 22.180 -78.042 1.00 19.55 541 ASP A C 1
ATOM 3606 O O . ASP A 1 482 ? 22.358 22.237 -76.830 1.00 18.80 541 ASP A O 1
ATOM 3611 N N . LYS A 1 483 ? 22.065 23.062 -78.899 1.00 19.05 542 LYS A N 1
ATOM 3612 C CA . LYS A 1 483 ? 21.267 24.192 -78.459 1.00 21.26 542 LYS A CA 1
ATOM 3613 C C . LYS A 1 483 ? 20.106 23.789 -77.557 1.00 21.77 542 LYS A C 1
ATOM 3614 O O . LYS A 1 483 ? 19.826 24.456 -76.556 1.00 20.70 542 LYS A O 1
ATOM 3620 N N . GLU A 1 484 ? 19.441 22.692 -77.907 1.00 21.74 543 GLU A N 1
ATOM 3621 C CA . GLU A 1 484 ? 18.304 22.214 -77.136 1.00 22.37 543 GLU A CA 1
ATOM 3622 C C . GLU A 1 484 ? 18.646 21.778 -75.728 1.00 21.71 543 GLU A C 1
ATOM 3623 O O . GLU A 1 484 ? 17.902 22.074 -74.796 1.00 21.23 543 GLU A O 1
ATOM 3629 N N . GLN A 1 485 ? 19.760 21.067 -75.570 1.00 20.57 544 GLN A N 1
ATOM 3630 C CA . GLN A 1 485 ? 20.169 20.591 -74.251 1.00 21.99 544 GLN A CA 1
ATOM 3631 C C . GLN A 1 485 ? 20.655 21.754 -73.387 1.00 21.29 544 GLN A C 1
ATOM 3632 O O . GLN A 1 485 ? 20.533 21.733 -72.162 1.00 19.73 544 GLN A O 1
ATOM 3638 N N . ILE A 1 486 ? 21.208 22.770 -74.036 1.00 20.01 545 ILE A N 1
ATOM 3639 C CA . ILE A 1 486 ? 21.693 23.935 -73.316 1.00 19.28 545 ILE A CA 1
ATOM 3640 C C . ILE A 1 486 ? 20.528 24.786 -72.810 1.00 18.63 545 ILE A C 1
ATOM 3641 O O . ILE A 1 486 ? 20.519 25.194 -71.654 1.00 20.03 545 ILE A O 1
ATOM 3646 N N . LYS A 1 487 ? 19.543 25.057 -73.659 1.00 19.81 546 LYS A N 1
ATOM 3647 C CA . LYS A 1 487 ? 18.406 25.852 -73.206 1.00 21.49 546 LYS A CA 1
ATOM 3648 C C . LYS A 1 487 ? 17.737 25.132 -72.038 1.00 20.29 546 LYS A C 1
ATOM 3649 O O . LYS A 1 487 ? 17.301 25.756 -71.073 1.00 16.78 546 LYS A O 1
ATOM 3655 N N . GLU A 1 488 ? 17.665 23.810 -72.133 1.00 20.91 547 GLU A N 1
ATOM 3656 C CA . GLU A 1 488 ? 17.059 23.023 -71.079 1.00 21.13 547 GLU A CA 1
ATOM 3657 C C . GLU A 1 488 ? 17.804 23.236 -69.766 1.00 19.70 547 GLU A C 1
ATOM 3658 O O . GLU A 1 488 ? 17.183 23.274 -68.705 1.00 19.17 547 GLU A O 1
ATOM 3664 N N . LYS A 1 489 ? 19.129 23.379 -69.820 1.00 18.52 548 LYS A N 1
ATOM 3665 C CA . LYS A 1 489 ? 19.869 23.591 -68.578 1.00 17.85 548 LYS A CA 1
ATOM 3666 C C . LYS A 1 489 ? 19.474 24.923 -67.952 1.00 15.54 548 LYS A C 1
ATOM 3667 O O . LYS A 1 489 ? 19.346 25.025 -66.732 1.00 13.74 548 LYS A O 1
ATOM 3673 N N . PHE A 1 490 ? 19.290 25.946 -68.783 1.00 14.64 549 PHE A N 1
ATOM 3674 C CA . PHE A 1 490 ? 18.903 27.259 -68.268 1.00 14.88 549 PHE A CA 1
ATOM 3675 C C . PHE A 1 490 ? 17.473 27.198 -67.745 1.00 16.96 549 PHE A C 1
ATOM 3676 O O . PHE A 1 490 ? 17.150 27.759 -66.695 1.00 15.01 549 PHE A O 1
ATOM 3684 N N . ARG A 1 491 ? 16.618 26.518 -68.495 1.00 18.27 550 ARG A N 1
ATOM 3685 C CA . ARG A 1 491 ? 15.219 26.371 -68.123 1.00 21.15 550 ARG A CA 1
ATOM 3686 C C . ARG A 1 491 ? 15.092 25.780 -66.719 1.00 20.24 550 ARG A C 1
ATOM 3687 O O . ARG A 1 491 ? 14.473 26.381 -65.838 1.00 21.88 550 ARG A O 1
ATOM 3695 N N . LYS A 1 492 ? 15.687 24.614 -66.498 1.00 20.05 551 LYS A N 1
ATOM 3696 C CA . LYS A 1 492 ? 15.611 23.987 -65.182 1.00 20.16 551 LYS A CA 1
ATOM 3697 C C . LYS A 1 492 ? 16.128 24.926 -64.092 1.00 18.63 551 LYS A C 1
ATOM 3698 O O . LYS A 1 492 ? 15.556 25.003 -63.008 1.00 17.14 551 LYS A O 1
ATOM 3704 N N . PHE A 1 493 ? 17.214 25.639 -64.363 1.00 17.11 552 PHE A N 1
ATOM 3705 C CA . PHE A 1 493 ? 17.721 26.560 -63.358 1.00 16.91 552 PHE A CA 1
ATOM 3706 C C . PHE A 1 493 ? 16.679 27.649 -63.093 1.00 16.11 552 PHE A C 1
ATOM 3707 O O . PHE A 1 493 ? 16.388 27.972 -61.943 1.00 18.48 552 PHE A O 1
ATOM 3715 N N . ASN A 1 494 ? 16.120 28.219 -64.157 1.00 16.48 553 ASN A N 1
ATOM 3716 C CA . ASN A 1 494 ? 15.117 29.273 -64.002 1.00 16.26 553 ASN A CA 1
ATOM 3717 C C . ASN A 1 494 ? 13.953 28.826 -63.119 1.00 15.57 553 ASN A C 1
ATOM 3718 O O . ASN A 1 494 ? 13.491 29.583 -62.263 1.00 14.38 553 ASN A O 1
ATOM 3723 N N . GLU A 1 495 ? 13.486 27.597 -63.321 1.00 16.63 554 GLU A N 1
ATOM 3724 C CA . GLU A 1 495 ? 12.377 27.075 -62.525 1.00 17.93 554 GLU A CA 1
ATOM 3725 C C . GLU A 1 495 ? 12.784 26.906 -61.065 1.00 15.77 554 GLU A C 1
ATOM 3726 O O . GLU A 1 495 ? 12.008 27.205 -60.161 1.00 17.35 554 GLU A O 1
ATOM 3732 N N . GLY A 1 496 ? 14.004 26.438 -60.834 1.00 13.96 555 GLY A N 1
ATOM 3733 C CA . GLY A 1 496 ? 14.469 26.255 -59.475 1.00 12.42 555 GLY A CA 1
ATOM 3734 C C . GLY A 1 496 ? 14.696 27.586 -58.793 1.00 13.13 555 GLY A C 1
ATOM 3735 O O . GLY A 1 496 ? 14.350 27.757 -57.622 1.00 13.31 555 GLY A O 1
ATOM 3736 N N . PHE A 1 497 ? 15.281 28.528 -59.532 1.00 12.11 556 PHE A N 1
ATOM 3737 C CA . PHE A 1 497 ? 15.565 29.875 -59.033 1.00 12.49 556 PHE A CA 1
ATOM 3738 C C . PHE A 1 497 ? 14.261 30.591 -58.652 1.00 12.60 556 PHE A C 1
ATOM 3739 O O . PHE A 1 497 ? 14.104 31.082 -57.532 1.00 11.23 556 PHE A O 1
ATOM 3747 N N . GLU A 1 498 ? 13.340 30.657 -59.607 1.00 13.32 557 GLU A N 1
ATOM 3748 C CA . GLU A 1 498 ? 12.054 31.316 -59.402 1.00 14.52 557 GLU A CA 1
ATOM 3749 C C . GLU A 1 498 ? 11.246 30.694 -58.267 1.00 15.24 557 GLU A C 1
ATOM 3750 O O . GLU A 1 498 ? 10.596 31.401 -57.495 1.00 14.39 557 GLU A O 1
ATOM 3756 N N . ASP A 1 499 ? 11.286 29.373 -58.159 1.00 14.54 558 ASP A N 1
ATOM 3757 C CA . ASP A 1 499 ? 10.557 28.692 -57.094 1.00 15.53 558 ASP A CA 1
ATOM 3758 C C . ASP A 1 499 ? 11.128 29.109 -55.734 1.00 14.67 558 ASP A C 1
ATOM 3759 O O . ASP A 1 499 ? 10.377 29.346 -54.787 1.00 10.52 558 ASP A O 1
ATOM 3764 N N . LEU A 1 500 ? 12.457 29.197 -55.647 1.00 14.61 559 LEU A N 1
ATOM 3765 C CA . LEU A 1 500 ? 13.116 29.585 -54.403 1.00 14.55 559 LEU A CA 1
ATOM 3766 C C . LEU A 1 500 ? 12.893 31.058 -54.099 1.00 12.68 559 LEU A C 1
ATOM 3767 O O . LEU A 1 500 ? 12.682 31.427 -52.947 1.00 14.02 559 LEU A O 1
ATOM 3772 N N . VAL A 1 501 ? 12.939 31.904 -55.121 1.00 11.42 560 VAL A N 1
ATOM 3773 C CA . VAL A 1 501 ? 12.716 33.331 -54.899 1.00 11.16 560 VAL A CA 1
ATOM 3774 C C . VAL A 1 501 ? 11.322 33.526 -54.289 1.00 11.19 560 VAL A C 1
ATOM 3775 O O . VAL A 1 501 ? 11.164 34.234 -53.304 1.00 10.92 560 VAL A O 1
ATOM 3779 N N . SER A 1 502 ? 10.326 32.856 -54.863 1.00 11.54 561 SER A N 1
ATOM 3780 C CA . SER A 1 502 ? 8.938 32.940 -54.402 1.00 10.52 561 SER A CA 1
ATOM 3781 C C . SER A 1 502 ? 8.771 32.557 -52.932 1.00 9.29 561 SER A C 1
ATOM 3782 O O . SER A 1 502 ? 8.162 33.280 -52.127 1.00 5.25 561 SER A O 1
ATOM 3785 N N . LYS 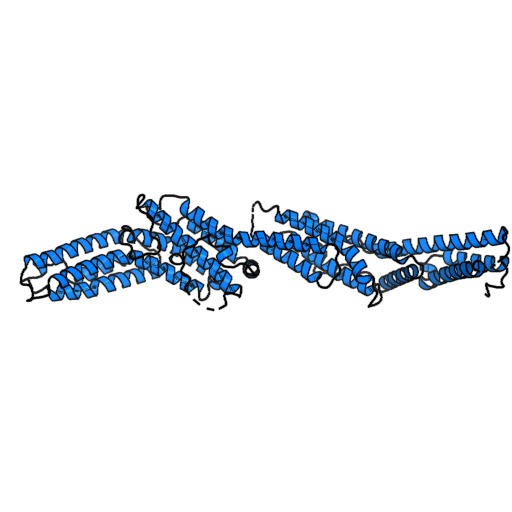A 1 503 ? 9.323 31.409 -52.580 1.00 8.16 562 LYS A N 1
ATOM 3786 C CA . LYS A 1 503 ? 9.232 30.915 -51.220 1.00 8.42 562 LYS A CA 1
ATOM 3787 C C . LYS A 1 503 ? 9.986 31.785 -50.229 1.00 9.30 562 LYS A C 1
ATOM 3788 O O . LYS A 1 503 ? 9.520 32.019 -49.110 1.00 7.12 562 LYS A O 1
ATOM 3794 N N . THR A 1 504 ? 11.154 32.268 -50.637 1.00 10.53 563 THR A N 1
ATOM 3795 C CA . THR A 1 504 ? 11.954 33.103 -49.753 1.00 11.17 563 THR A CA 1
ATOM 3796 C C . THR A 1 504 ? 11.200 34.361 -49.335 1.00 12.76 563 THR A C 1
ATOM 3797 O O . THR A 1 504 ? 11.428 34.895 -48.246 1.00 14.18 563 THR A O 1
ATOM 3801 N N . LYS A 1 505 ? 10.288 34.821 -50.188 1.00 12.72 564 LYS A N 1
ATOM 3802 C CA . LYS A 1 505 ? 9.495 36.017 -49.889 1.00 13.68 564 LYS A CA 1
ATOM 3803 C C . LYS A 1 505 ? 8.543 35.797 -48.719 1.00 13.47 564 LYS A C 1
ATOM 3804 O O . LYS A 1 505 ? 8.122 36.749 -48.065 1.00 13.33 564 LYS A O 1
ATOM 3810 N N . GLN A 1 506 ? 8.224 34.539 -48.444 1.00 14.43 565 GLN A N 1
ATOM 3811 C CA . GLN A 1 506 ? 7.307 34.200 -47.352 1.00 15.54 565 GLN A CA 1
ATOM 3812 C C . GLN A 1 506 ? 7.926 34.324 -45.959 1.00 17.57 565 GLN A C 1
ATOM 3813 O O . GLN A 1 506 ? 7.217 34.254 -44.955 1.00 17.78 565 GLN A O 1
ATOM 3819 N N . TYR A 1 507 ? 9.240 34.521 -45.892 1.00 17.18 566 TYR A N 1
ATOM 3820 C CA . TYR A 1 507 ? 9.919 34.624 -44.603 1.00 19.88 566 TYR A CA 1
ATOM 3821 C C . TYR A 1 507 ? 10.637 35.957 -44.454 1.00 21.16 566 TYR A C 1
ATOM 3822 O O . TYR A 1 507 ? 11.701 36.166 -45.018 1.00 22.06 566 TYR A O 1
ATOM 3831 N N . LYS A 1 508 ? 10.051 36.860 -43.679 1.00 22.10 567 LYS A N 1
ATOM 3832 C CA . LYS A 1 508 ? 10.643 38.174 -43.501 1.00 22.59 567 LYS A CA 1
ATOM 3833 C C . LYS A 1 508 ? 11.272 38.343 -42.126 1.00 21.29 567 LYS A C 1
ATOM 3834 O O . LYS A 1 508 ? 10.573 38.464 -41.117 1.00 18.53 567 LYS A O 1
ATOM 3840 N N . LEU A 1 509 ? 12.604 38.321 -42.091 1.00 20.95 568 LEU A N 1
ATOM 3841 C CA . LEU A 1 509 ? 13.334 38.483 -40.839 1.00 23.31 568 LEU A CA 1
ATOM 3842 C C . LEU A 1 509 ? 13.265 39.949 -40.431 1.00 25.44 568 LEU A C 1
ATOM 3843 O O . LEU A 1 509 ? 13.203 40.834 -41.282 1.00 26.38 568 LEU A O 1
ATOM 3848 N N . SER A 1 510 ? 13.274 40.199 -39.127 1.00 27.31 569 SER A N 1
ATOM 3849 C CA . SER A 1 510 ? 13.204 41.558 -38.609 1.00 28.30 569 SER A CA 1
ATOM 3850 C C . SER A 1 510 ? 14.590 42.095 -38.263 1.00 26.82 569 SER A C 1
ATOM 3851 O O . SER A 1 510 ? 14.906 43.253 -38.547 1.00 28.02 569 SER A O 1
ATOM 3854 N N . ASP A 1 511 ? 15.412 41.245 -37.654 1.00 24.78 570 ASP A N 1
ATOM 3855 C CA . ASP A 1 511 ? 16.764 41.620 -37.249 1.00 22.39 570 ASP A CA 1
ATOM 3856 C C . ASP A 1 511 ? 17.620 41.970 -38.465 1.00 21.72 570 ASP A C 1
ATOM 3857 O O . ASP A 1 511 ? 17.807 41.153 -39.364 1.00 18.98 570 ASP A O 1
ATOM 3862 N N . PRO A 1 512 ? 18.161 43.197 -38.502 1.00 21.61 571 PRO A N 1
ATOM 3863 C CA . PRO A 1 512 ? 18.996 43.632 -39.626 1.00 22.10 571 PRO A CA 1
ATOM 3864 C C . PRO A 1 512 ? 20.282 42.832 -39.825 1.00 20.45 571 PRO A C 1
ATOM 3865 O O . PRO A 1 512 ? 20.675 42.567 -40.957 1.00 20.19 571 PRO A O 1
ATOM 3869 N N . SER A 1 513 ? 20.939 42.433 -38.741 1.00 19.66 572 SER A N 1
ATOM 3870 C CA . SER A 1 513 ? 22.176 41.677 -38.898 1.00 18.64 572 SER A CA 1
ATOM 3871 C C . SER A 1 513 ? 21.878 40.330 -39.555 1.00 16.76 572 SER A C 1
ATOM 3872 O O . SER A 1 513 ? 22.647 39.862 -40.393 1.00 13.33 572 SER A O 1
ATOM 3875 N N . LEU A 1 514 ? 20.761 39.706 -39.191 1.00 14.86 573 LEU A N 1
ATOM 3876 C CA . LEU A 1 514 ? 20.420 38.424 -39.811 1.00 15.23 573 LEU A CA 1
ATOM 3877 C C . LEU A 1 514 ? 20.096 38.597 -41.289 1.00 14.05 573 LEU A C 1
ATOM 3878 O O . LEU A 1 514 ? 20.465 37.764 -42.104 1.00 13.19 573 LEU A O 1
ATOM 3883 N N . LYS A 1 515 ? 19.408 39.681 -41.637 1.00 14.51 574 LYS A N 1
ATOM 3884 C CA . LYS A 1 515 ? 19.061 39.938 -43.034 1.00 15.73 574 LYS A CA 1
ATOM 3885 C C . LYS A 1 515 ? 20.308 40.177 -43.876 1.00 15.37 574 LYS A C 1
ATOM 3886 O O . LYS A 1 515 ? 20.420 39.683 -44.996 1.00 14.34 574 LYS A O 1
ATOM 3892 N N . VAL A 1 516 ? 21.237 40.959 -43.339 1.00 16.12 575 VAL A N 1
ATOM 3893 C CA . VAL A 1 516 ? 22.485 41.240 -44.041 1.00 18.01 575 VAL A CA 1
ATOM 3894 C C . VAL A 1 516 ? 23.231 39.925 -44.290 1.00 18.54 575 VAL A C 1
ATOM 3895 O O . VAL A 1 516 ? 23.728 39.681 -45.396 1.00 19.42 575 VAL A O 1
ATOM 3899 N N . THR A 1 517 ? 23.302 39.073 -43.270 1.00 17.83 576 THR A N 1
ATOM 3900 C CA . THR A 1 517 ? 23.997 37.790 -43.413 1.00 17.61 576 THR A CA 1
ATOM 3901 C C . THR A 1 517 ? 23.309 36.912 -44.449 1.00 17.12 576 THR A C 1
ATOM 3902 O O . THR A 1 517 ? 23.968 36.296 -45.291 1.00 16.76 576 THR A O 1
ATOM 3906 N N . LEU A 1 518 ? 21.983 36.848 -44.387 1.00 15.54 577 LEU A N 1
ATOM 3907 C CA . LEU A 1 518 ? 21.239 36.058 -45.357 1.00 17.42 577 LEU A CA 1
ATOM 3908 C C . LEU A 1 518 ? 21.445 36.607 -46.762 1.00 17.71 577 LEU A C 1
ATOM 3909 O O . LEU A 1 518 ? 21.587 35.842 -47.718 1.00 15.59 577 LEU A O 1
ATOM 3914 N N . LYS A 1 519 ? 21.448 37.931 -46.889 1.00 16.38 578 LYS A N 1
ATOM 3915 C CA . LYS A 1 519 ? 21.654 38.552 -48.193 1.00 18.26 578 LYS A CA 1
ATOM 3916 C C . LYS A 1 519 ? 23.040 38.182 -48.726 1.00 16.42 578 LYS A C 1
ATOM 3917 O O . LYS A 1 519 ? 23.179 37.776 -49.871 1.00 15.19 578 LYS A O 1
ATOM 3923 N N . SER A 1 520 ? 24.064 38.328 -47.893 1.00 18.32 579 SER A N 1
ATOM 3924 C CA . SER A 1 520 ? 25.426 38.011 -48.320 1.00 18.27 579 SER A CA 1
ATOM 3925 C C . SER A 1 520 ? 25.597 36.557 -48.741 1.00 16.68 579 SER A C 1
ATOM 3926 O O . SER A 1 520 ? 26.168 36.274 -49.788 1.00 15.74 579 SER A O 1
ATOM 3929 N N . GLU A 1 521 ? 25.097 35.639 -47.923 1.00 14.50 580 GLU A N 1
ATOM 3930 C CA . GLU A 1 521 ? 25.238 34.217 -48.203 1.00 13.50 580 GLU A CA 1
ATOM 3931 C C . GLU A 1 521 ? 24.485 33.738 -49.444 1.00 14.50 580 GLU A C 1
ATOM 3932 O O . GLU A 1 521 ? 24.981 32.884 -50.173 1.00 12.99 580 GLU A O 1
ATOM 3938 N N . ILE A 1 522 ? 23.292 34.264 -49.690 1.00 10.29 581 ILE A N 1
ATOM 3939 C CA . ILE A 1 522 ? 22.559 33.835 -50.873 1.00 13.36 581 ILE A CA 1
ATOM 3940 C C . ILE A 1 522 ? 23.245 34.354 -52.133 1.00 13.63 581 ILE A C 1
ATOM 3941 O O . ILE A 1 522 ? 23.469 33.601 -53.076 1.00 14.10 581 ILE A O 1
ATOM 3946 N N . ILE A 1 523 ? 23.587 35.638 -52.149 1.00 13.38 582 ILE A N 1
ATOM 3947 C CA . ILE A 1 523 ? 24.254 36.210 -53.312 1.00 14.81 582 ILE A CA 1
ATOM 3948 C C . ILE A 1 523 ? 25.627 35.550 -53.537 1.00 16.49 582 ILE A C 1
ATOM 3949 O O . ILE A 1 523 ? 25.975 35.223 -54.670 1.00 15.47 582 ILE A O 1
ATOM 3954 N N . SER A 1 524 ? 26.387 35.332 -52.463 1.00 15.18 583 SER A N 1
ATOM 3955 C CA . SER A 1 524 ? 27.704 34.696 -52.570 1.00 16.63 583 SER A CA 1
ATOM 3956 C C . SER A 1 524 ? 27.640 33.302 -53.183 1.00 17.96 583 SER A C 1
ATOM 3957 O O . SER A 1 524 ? 28.582 32.849 -53.837 1.00 16.45 583 SER A O 1
ATOM 3960 N N . LEU A 1 525 ? 26.527 32.619 -52.958 1.00 14.97 584 LEU A N 1
ATOM 3961 C CA . LEU A 1 525 ? 26.348 31.267 -53.454 1.00 17.48 584 LEU A CA 1
ATOM 3962 C C . LEU A 1 525 ? 25.844 31.219 -54.895 1.00 16.22 584 LEU A C 1
ATOM 3963 O O . LEU A 1 525 ? 26.369 30.486 -55.730 1.00 15.50 584 LEU A O 1
ATOM 3968 N N . VAL A 1 526 ? 24.830 32.018 -55.184 1.00 14.94 585 VAL A N 1
ATOM 3969 C CA . VAL A 1 526 ? 24.229 32.037 -56.504 1.00 12.89 585 VAL A CA 1
ATOM 3970 C C . VAL A 1 526 ? 24.944 32.816 -57.615 1.00 14.61 585 VAL A C 1
ATOM 3971 O O . VAL A 1 526 ? 25.140 32.289 -58.714 1.00 11.34 585 VAL A O 1
ATOM 3975 N N . MET A 1 527 ? 25.340 34.060 -57.344 1.00 10.58 586 MET A N 1
ATOM 3976 C CA . MET A 1 527 ? 25.932 34.861 -58.409 1.00 12.23 586 MET A CA 1
ATOM 3977 C C . MET A 1 527 ? 27.259 34.418 -59.020 1.00 11.63 586 MET A C 1
ATOM 3978 O O . MET A 1 527 ? 27.394 34.416 -60.240 1.00 12.35 586 MET A O 1
ATOM 3983 N N . PRO A 1 528 ? 28.254 34.043 -58.201 1.00 12.31 587 PRO A N 1
ATOM 3984 C CA . PRO A 1 528 ? 29.498 33.625 -58.858 1.00 13.09 587 PRO A CA 1
ATOM 3985 C C . PRO A 1 528 ? 29.251 32.465 -59.827 1.00 13.67 587 PRO A C 1
ATOM 3986 O O . PRO A 1 528 ? 29.767 32.464 -60.943 1.00 14.72 587 PRO A O 1
ATOM 3990 N N . MET A 1 529 ? 28.445 31.493 -59.409 1.00 14.03 588 MET A N 1
ATOM 3991 C CA . MET A 1 529 ? 28.158 30.348 -60.264 1.00 14.82 588 MET A CA 1
ATOM 3992 C C . MET A 1 529 ? 27.368 30.705 -61.519 1.00 14.62 588 MET A C 1
ATOM 3993 O O . MET A 1 529 ? 27.691 30.238 -62.609 1.00 12.66 588 MET A O 1
ATOM 3998 N N . TYR A 1 530 ? 26.324 31.514 -61.375 1.00 11.84 589 TYR A N 1
ATOM 3999 C CA . TYR A 1 530 ? 25.535 31.87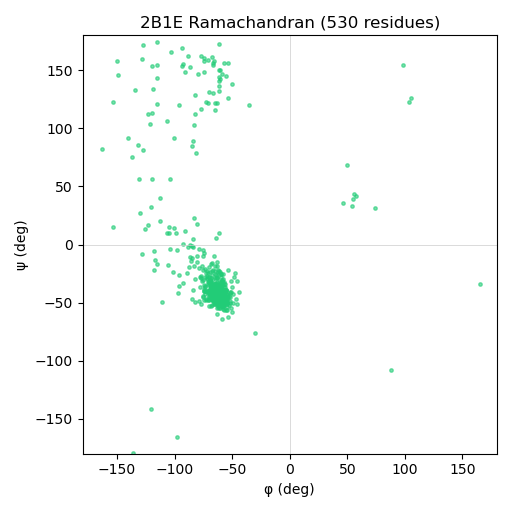6 -62.544 1.00 13.07 589 TYR A CA 1
ATOM 4000 C C . TYR A 1 530 ? 26.341 32.650 -63.584 1.00 12.76 589 TYR A C 1
ATOM 4001 O O . TYR A 1 530 ? 26.155 32.452 -64.787 1.00 12.20 589 TYR A O 1
ATOM 4010 N N . GLU A 1 531 ? 27.222 33.542 -63.135 1.00 12.66 590 GLU A N 1
ATOM 4011 C CA . GLU A 1 531 ? 28.037 34.297 -64.072 1.00 13.71 590 GLU A CA 1
ATOM 4012 C C . GLU A 1 531 ? 28.917 33.354 -64.889 1.00 12.57 590 GLU A C 1
ATOM 4013 O O . GLU A 1 531 ? 29.085 33.540 -66.092 1.00 12.49 590 GLU A O 1
ATOM 4019 N N . ARG A 1 532 ? 29.474 32.341 -64.233 1.00 11.43 591 ARG A N 1
ATOM 4020 C CA . ARG A 1 532 ? 30.331 31.365 -64.907 1.00 12.47 591 ARG A CA 1
ATOM 4021 C C . ARG A 1 532 ? 29.523 30.498 -65.872 1.00 12.40 591 ARG A C 1
ATOM 4022 O O . ARG A 1 532 ? 29.964 30.201 -66.984 1.00 13.03 591 ARG A O 1
ATOM 4030 N N . PHE A 1 533 ? 28.341 30.086 -65.432 1.00 11.56 592 PHE A N 1
ATOM 4031 C CA . PHE A 1 533 ? 27.444 29.259 -66.239 1.00 11.67 592 PHE A CA 1
ATOM 4032 C C . PHE A 1 533 ? 26.979 30.035 -67.477 1.00 13.11 592 PHE A C 1
ATOM 4033 O O . PHE A 1 533 ? 27.015 29.526 -68.607 1.00 12.74 592 PHE A O 1
ATOM 4041 N N . TYR A 1 534 ? 26.538 31.269 -67.255 1.00 12.70 593 TYR A N 1
ATOM 4042 C CA . TYR A 1 534 ? 26.069 32.132 -68.337 1.00 12.90 593 TYR A CA 1
ATOM 4043 C C . TYR A 1 534 ? 27.208 32.389 -69.320 1.00 11.37 593 TYR A C 1
ATOM 4044 O O . TYR A 1 534 ? 27.027 32.310 -70.528 1.00 11.08 593 TYR A O 1
ATOM 4053 N N . SER A 1 535 ? 28.388 32.693 -68.798 1.00 12.10 594 SER A N 1
ATOM 4054 C CA . SER A 1 535 ? 29.534 32.967 -69.658 1.00 14.26 594 SER A CA 1
ATOM 4055 C C . SER A 1 535 ? 29.944 31.734 -70.466 1.00 15.50 594 SER A C 1
ATOM 4056 O O . SER A 1 535 ? 30.367 31.837 -71.612 1.00 12.92 594 SER A O 1
ATOM 4059 N N . ARG A 1 536 ? 29.798 30.565 -69.864 1.00 15.08 595 ARG A N 1
ATOM 4060 C CA . ARG A 1 536 ? 30.172 29.322 -70.520 1.00 16.95 595 ARG A CA 1
ATOM 4061 C C . ARG A 1 536 ? 29.255 28.970 -71.696 1.00 16.04 595 ARG A C 1
ATOM 4062 O O . ARG A 1 536 ? 29.706 28.411 -72.707 1.00 12.50 595 ARG A O 1
ATOM 4070 N N . TYR A 1 537 ? 27.979 29.323 -71.587 1.00 13.52 596 TYR A N 1
ATOM 4071 C CA . TYR A 1 537 ? 27.021 28.968 -72.630 1.00 14.60 596 TYR A CA 1
AT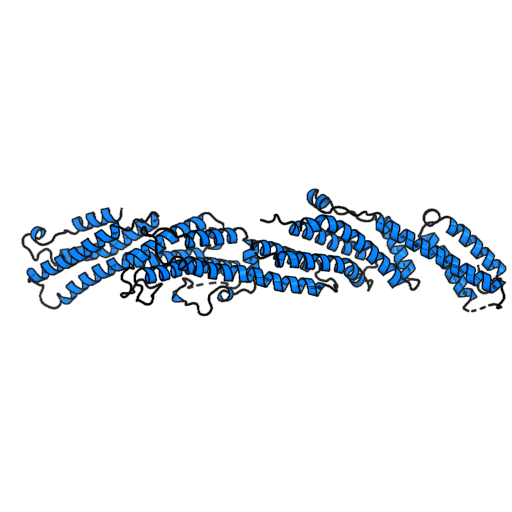OM 4072 C C . TYR A 1 537 ? 26.299 30.068 -73.405 1.00 14.53 596 TYR A C 1
ATOM 4073 O O . TYR A 1 537 ? 25.564 29.765 -74.344 1.00 15.33 596 TYR A O 1
ATOM 4082 N N . LYS A 1 538 ? 26.482 31.324 -73.025 1.00 14.92 597 LYS A N 1
ATOM 4083 C CA . LYS A 1 538 ? 25.770 32.402 -73.697 1.00 16.00 597 LYS A CA 1
ATOM 4084 C C . LYS A 1 538 ? 25.979 32.426 -75.209 1.00 17.08 597 LYS A C 1
ATOM 4085 O O . LYS A 1 538 ? 25.042 32.677 -75.973 1.00 17.53 597 LYS A O 1
ATOM 4091 N N . ASP A 1 539 ? 27.194 32.148 -75.653 1.00 15.52 598 ASP A N 1
ATOM 4092 C CA . ASP A 1 539 ? 27.458 32.198 -77.082 1.00 16.30 598 ASP A CA 1
ATOM 4093 C C . ASP A 1 539 ? 27.030 30.970 -77.869 1.00 16.17 598 ASP A C 1
ATOM 4094 O O . ASP A 1 539 ? 27.484 30.765 -78.994 1.00 14.95 598 ASP A O 1
ATOM 4099 N N . SER A 1 540 ? 26.158 30.153 -77.280 1.00 16.25 599 SER A N 1
ATOM 4100 C CA . SER A 1 540 ? 25.652 28.977 -77.976 1.00 18.74 599 SER A CA 1
ATOM 4101 C C . SER A 1 540 ? 24.536 29.452 -78.908 1.00 19.90 599 SER A C 1
ATOM 4102 O O . SER A 1 540 ? 24.135 28.737 -79.820 1.00 20.38 599 SER A O 1
ATOM 4105 N N . PHE A 1 541 ? 24.056 30.674 -78.676 1.00 18.15 600 PHE A N 1
ATOM 4106 C CA . PHE A 1 541 ? 22.968 31.251 -79.472 1.00 19.62 600 PHE A CA 1
ATOM 4107 C C . PHE A 1 541 ? 23.406 32.534 -80.191 1.00 19.61 600 PHE A C 1
ATOM 4108 O O . PHE A 1 541 ? 24.319 33.221 -79.737 1.00 18.93 600 PHE A O 1
ATOM 4116 N N . LYS A 1 542 ? 22.766 32.860 -81.314 1.00 22.57 601 LYS A N 1
ATOM 4117 C CA . LYS A 1 542 ? 23.127 34.084 -82.035 1.00 25.09 601 LYS A CA 1
ATOM 4118 C C . LYS A 1 542 ? 22.717 35.320 -81.237 1.00 25.61 601 LYS A C 1
ATOM 4119 O O . LYS A 1 542 ? 23.445 36.314 -81.186 1.00 27.16 601 LYS A O 1
ATOM 4125 N N . ASN A 1 543 ? 21.548 35.247 -80.611 1.00 26.53 602 ASN A N 1
ATOM 4126 C CA . ASN A 1 543 ? 21.030 36.341 -79.793 1.00 27.30 602 ASN A CA 1
ATOM 4127 C C . ASN A 1 543 ? 20.585 35.712 -78.477 1.00 25.79 602 ASN A C 1
ATOM 4128 O O . ASN A 1 543 ? 19.420 35.355 -78.307 1.00 25.72 602 ASN A O 1
ATOM 4133 N N . PRO A 1 544 ? 21.519 35.563 -77.529 1.00 25.30 603 PRO A N 1
ATOM 4134 C CA . PRO A 1 544 ? 21.263 34.967 -76.213 1.00 24.72 603 PRO A CA 1
ATOM 4135 C C . PRO A 1 544 ? 19.972 35.445 -75.558 1.00 23.50 603 PRO A C 1
ATOM 4136 O O . PRO A 1 544 ? 19.250 34.651 -74.959 1.00 22.10 603 PRO A O 1
ATOM 4140 N N . ARG A 1 545 ? 19.697 36.743 -75.676 1.00 23.03 604 ARG A N 1
ATOM 4141 C CA . ARG A 1 545 ? 18.495 37.347 -75.108 1.00 25.24 604 ARG A CA 1
ATOM 4142 C C . ARG A 1 545 ? 17.224 36.569 -75.448 1.00 24.81 604 ARG A C 1
ATOM 4143 O O . ARG A 1 545 ? 16.250 36.607 -74.702 1.00 24.49 604 ARG A O 1
ATOM 4151 N N . LYS A 1 546 ? 17.232 35.868 -76.577 1.00 24.73 605 LYS A N 1
ATOM 4152 C CA . LYS A 1 546 ? 16.061 35.110 -77.000 1.00 25.52 605 LYS A CA 1
ATOM 4153 C C . LYS A 1 546 ? 15.954 33.696 -76.448 1.00 25.87 605 LYS A C 1
ATOM 4154 O O . LYS A 1 546 ? 14.906 33.065 -76.572 1.00 25.30 605 LYS A O 1
ATOM 4160 N N . HIS A 1 547 ? 17.018 33.194 -75.827 1.00 25.13 606 HIS A N 1
ATOM 4161 C CA . HIS A 1 547 ? 16.982 31.831 -75.311 1.00 22.55 606 HIS A CA 1
ATOM 4162 C C . HIS A 1 547 ? 17.384 31.703 -73.856 1.00 21.45 606 HIS A C 1
ATOM 4163 O O . HIS A 1 547 ? 17.256 30.637 -73.259 1.00 21.55 606 HIS A O 1
ATOM 4170 N N . ILE A 1 548 ? 17.874 32.795 -73.291 1.00 19.31 607 ILE A N 1
ATOM 4171 C CA . ILE A 1 548 ? 18.287 32.811 -71.900 1.00 16.79 607 ILE A CA 1
ATOM 4172 C C . ILE A 1 548 ? 17.498 33.908 -71.195 1.00 16.04 607 ILE A C 1
ATOM 4173 O O . ILE A 1 548 ? 17.685 35.090 -71.459 1.00 14.53 607 ILE A O 1
ATOM 4178 N N . LYS A 1 549 ? 16.616 33.506 -70.287 1.00 16.96 608 LYS A N 1
ATOM 4179 C CA . LYS A 1 549 ? 15.772 34.458 -69.570 1.00 16.02 608 LYS A CA 1
ATOM 4180 C C . LYS A 1 549 ? 16.502 35.558 -68.801 1.00 16.27 608 LYS A C 1
ATOM 4181 O O . LYS A 1 549 ? 16.135 36.733 -68.900 1.00 13.34 608 LYS A O 1
ATOM 4187 N N . TYR A 1 550 ? 17.534 35.192 -68.045 1.00 14.10 609 TYR A N 1
ATOM 4188 C CA . TYR A 1 550 ? 18.261 36.168 -67.238 1.00 14.78 609 TYR A CA 1
ATOM 4189 C C . TYR A 1 550 ? 19.737 36.369 -67.553 1.00 14.81 609 TYR A C 1
ATOM 4190 O O . TYR A 1 550 ? 20.488 35.403 -67.713 1.00 13.68 609 TYR A O 1
ATOM 4199 N N . THR A 1 551 ? 20.154 37.628 -67.630 1.00 13.71 610 THR A N 1
ATOM 4200 C CA . THR A 1 551 ? 21.570 37.925 -67.798 1.00 12.62 610 THR A CA 1
ATOM 4201 C C . THR A 1 551 ? 21.998 37.965 -66.331 1.00 12.87 610 THR A C 1
ATOM 4202 O O . THR A 1 551 ? 21.147 38.062 -65.435 1.00 11.27 610 THR A O 1
ATOM 4206 N N . PRO A 1 552 ? 23.305 37.857 -66.048 1.00 11.90 611 PRO A N 1
ATOM 4207 C CA . PRO A 1 552 ? 23.674 37.902 -64.634 1.00 12.61 611 PRO A CA 1
ATOM 4208 C C . PRO A 1 552 ? 23.173 39.179 -63.953 1.00 13.19 611 PRO A C 1
ATOM 4209 O O . PRO A 1 552 ? 22.716 39.148 -62.808 1.00 13.98 611 PRO A O 1
ATOM 4213 N N . ASP A 1 553 ? 23.257 40.302 -64.659 1.00 12.59 612 ASP A N 1
ATOM 4214 C CA . ASP A 1 553 ? 22.804 41.565 -64.090 1.00 12.26 612 ASP A CA 1
ATOM 4215 C C . ASP A 1 553 ? 21.314 41.527 -63.774 1.00 11.51 612 ASP A C 1
ATOM 4216 O O . ASP A 1 553 ? 20.868 42.124 -62.801 1.00 10.37 612 ASP A O 1
ATOM 4221 N N . GLU A 1 554 ? 20.540 40.831 -64.600 1.00 12.59 613 GLU A N 1
ATOM 4222 C CA . GLU A 1 554 ? 19.106 40.743 -64.354 1.00 13.45 613 GLU A CA 1
ATOM 4223 C C . GLU A 1 554 ? 18.875 39.866 -63.131 1.00 14.57 613 GLU A C 1
ATOM 4224 O O . GLU A 1 554 ? 18.040 40.172 -62.278 1.00 14.26 613 GLU A O 1
ATOM 4230 N N . LEU A 1 555 ? 19.626 38.773 -63.044 1.00 13.22 614 LEU A N 1
ATOM 4231 C CA . LEU A 1 555 ? 19.501 37.867 -61.920 1.00 10.57 614 LEU A CA 1
ATOM 4232 C C . LEU A 1 555 ? 19.877 38.626 -60.658 1.00 11.71 614 LEU A C 1
ATOM 4233 O O . LEU A 1 555 ? 19.220 38.507 -59.633 1.00 12.06 614 LEU A O 1
ATOM 4238 N N . THR A 1 556 ? 20.950 39.407 -60.741 1.00 12.42 615 THR A N 1
ATOM 4239 C CA . THR A 1 556 ? 21.408 40.195 -59.605 1.00 13.42 615 THR A CA 1
ATOM 4240 C C . THR A 1 556 ? 20.288 41.096 -59.080 1.00 13.71 615 THR A C 1
ATOM 4241 O O . THR A 1 556 ? 20.075 41.192 -57.880 1.00 14.69 615 THR A O 1
ATOM 4245 N N . THR A 1 557 ? 19.579 41.755 -59.985 1.00 14.42 616 THR A N 1
ATOM 4246 C CA . THR A 1 557 ? 18.502 42.660 -59.594 1.00 15.08 616 THR A CA 1
ATOM 4247 C C . THR A 1 557 ? 17.410 41.940 -58.815 1.00 15.22 616 THR A C 1
ATOM 4248 O O . THR A 1 557 ? 16.917 42.451 -57.804 1.00 13.19 616 THR A O 1
ATOM 4252 N N . VAL A 1 558 ? 17.036 40.750 -59.278 1.00 15.70 617 VAL A N 1
ATOM 4253 C CA . VAL A 1 558 ? 16.011 39.966 -58.602 1.00 15.46 617 VAL A CA 1
ATOM 4254 C C . VAL A 1 558 ? 16.460 39.668 -57.182 1.00 14.50 617 VAL A C 1
ATOM 4255 O O . VAL A 1 558 ? 15.729 39.900 -56.222 1.00 13.76 617 VAL A O 1
ATOM 4259 N N . LEU A 1 559 ? 17.675 39.150 -57.050 1.00 15.54 618 LEU A N 1
ATOM 4260 C CA . LEU A 1 559 ? 18.199 38.826 -55.738 1.00 16.18 618 LEU A CA 1
ATOM 4261 C C . LEU A 1 559 ? 18.307 40.030 -54.819 1.00 18.00 618 LEU A C 1
ATOM 4262 O O . LEU A 1 559 ? 17.997 39.926 -53.639 1.00 18.46 618 LEU A O 1
ATOM 4267 N N . ASN A 1 560 ? 18.767 41.165 -55.340 1.00 20.20 619 ASN A N 1
ATOM 4268 C CA . ASN A 1 560 ? 18.898 42.355 -54.505 1.00 23.82 619 ASN A CA 1
ATOM 4269 C C . ASN A 1 560 ? 17.536 42.786 -53.969 1.00 24.57 619 ASN A C 1
ATOM 4270 O O . ASN A 1 560 ? 17.418 43.211 -52.823 1.00 25.38 619 ASN A O 1
ATOM 4275 N N . GLN A 1 561 ? 16.506 42.681 -54.798 1.00 27.69 620 GLN A N 1
ATOM 4276 C CA . GLN A 1 561 ? 15.164 43.069 -54.372 1.00 30.35 620 GLN A CA 1
ATOM 4277 C C . GLN A 1 561 ? 14.628 42.086 -53.345 1.00 30.27 620 GLN A C 1
ATOM 4278 O O . GLN A 1 561 ? 13.910 42.462 -52.425 1.00 29.86 620 GLN A O 1
ATOM 4284 N N . LEU A 1 562 ? 14.989 40.821 -53.506 1.00 29.85 621 LEU A N 1
ATOM 4285 C CA . LEU A 1 562 ? 14.553 39.787 -52.585 1.00 30.14 621 LEU A CA 1
ATOM 4286 C C . LEU A 1 562 ? 15.170 39.957 -51.202 1.00 31.66 621 LEU A C 1
ATOM 4287 O O . LEU A 1 562 ? 14.483 39.827 -50.190 1.00 30.54 621 LEU A O 1
ATOM 4292 N N . VAL A 1 563 ? 16.467 40.250 -51.170 1.00 34.62 622 VAL A N 1
ATOM 4293 C CA . VAL A 1 563 ? 17.207 40.404 -49.916 1.00 38.44 622 VAL A CA 1
ATOM 4294 C C . VAL A 1 563 ? 16.944 41.685 -49.131 1.00 39.92 622 VAL A C 1
ATOM 4295 O O . VAL A 1 563 ? 16.936 41.661 -47.898 1.00 40.25 622 VAL A O 1
ATOM 4299 N N . ARG A 1 564 ? 16.745 42.797 -49.834 1.00 41.48 623 ARG A N 1
ATOM 4300 C CA . ARG A 1 564 ? 16.481 44.077 -49.175 1.00 43.34 623 ARG A CA 1
ATOM 4301 C C . ARG A 1 564 ? 15.691 43.899 -47.878 1.00 44.09 623 ARG A C 1
ATOM 4302 O O . ARG A 1 564 ? 16.020 44.588 -46.889 1.00 45.89 623 ARG A O 1
#

Radius of gyration: 43.13 Å; Cα contacts (8 Å, |Δi|>4): 486; chains: 1; bounding box: 39×42×156 Å

Organism: Saccharomyces cerevisiae (strain ATCC 204508 / S288c) (NCBI:txid559292)

Sequence (532 aa):
TLNSVASVKDLANEASKYEIILQKGINQVGLKQYTQVVHKLDDMLEDIQSREENSEFHGILTHLEQLIKRSEAQLRVYFISILNSIKPFDPQINITKKMPFPYYEDQQLGALSWILDYFHGNSEGSIIQDILVGERSKLILKCMAFLEPFAKGSSGMNSYTEALLGFIANEKSLVDDLYSQYTESKPHVLSQILSPLISAYAKLFGANLKIVRFGFFSFELVESINDVKKSLRGKELQNYNLLQDCTQEVRQVTQSLFRDAIDRIIKKANSISTIPSNNGVTEATVDTMSRLRKFSEYKNGCLGAMDNITRENWLPSNYKEKEYTLQNWEDHNVLLSCFISDCIDTLAVNLERKAQIALMPNQEPDVANPNSSKNKHKQRIGFFILMNLTLVEQIVEKSELNLMLAGEGHSRLERLKKRYISYMVSDWRDLTANLMDSVFIDSSGKKSKDKEQIKEKFRKFNEGFEDLVSKTKQYKLSDPSLKVTLKSEIISLVMPMYERFYSRYKDSFKNPRKHIKYTPDELTTVLNQLVR

Foldseek 3Di:
DDLLPDDLVVVLVVLVVLLVLCVVDCVVCPVVSLLVSLVVLVVSLVNVVCDDPDCSSVVSNVVSVVSSVVSLVSLLVVLLVQLCVFAAAAVVVCVVVVHAHDDRDLVSLVSNLVNCCSCVVVVCNVVSLCSNLVSLLVRLVSRLVNLLVQLVVPGSLVVSLVSLLSSLVRVLVSLCSRDDNPPPCSLVSSQSNSQVVVVSSLVSLVVVLVVVVVQCCLLVSLVSLVSVVVSCPPGDYPNVVSSVVSNVSSLVRLLVLLLVLLVLLLCLLQVDLAADPLLAADVSLVVSLVSVQVVQVPVVSQLVSLAPRAPCSNDDDDDDPLLALDPVSHHSLVRSLRSSRVSLSSNLQSNLQSHQCNVPVPDRDDTSDLQDPVRPCLQSSLLSSVNSLVVVVVSCVPGSNVVSNPDVNVVRSVVVNVSSLSSNCSLLLVLLVVLVVLVVVVPDDDQDLPLVSLLVSLVVSVVSLVVSLVVLLSRDHDDPVSLVVSLCSNCVRPLVSVQVSCVSCQVSDPHSVVRHVDDSVRVVVSSVVSSD

CATH classification: 1.20.58.1150 (+3 more: 1.20.1310.30, 1.10.357.60, 1.20.1280.170)

Nearest PDB structures (foldseek):
  2b1e-assembly1_A  TM=1.002E+00  e=1.525E-64  Saccharomyces cerevisiae
  2pfv-assembly1_A  TM=1.000E+00  e=1.300E-58  Saccharomyces cerevisiae
  2b7m-assembly3_C  TM=9.241E-01  e=1.689E-51  Saccharomyces cerevisiae
  2b7m-assembly2_B  TM=9.262E-01  e=1.688E-50  Saccharomyces cerevisiae
  6vkl-assembly1_G  TM=8.138E-01  e=1.335E-46  Saccharomyces cerevisiae S288C

Solvent-accessible surface area: 28310 Å² total; per-residue (Å²): 155,125,28,96,120,21,57,17,151,76,1,34,83,41,0,51,101,41,44,115,58,10,148,103,26,4,123,130,25,22,26,116,93,6,2,97,16,0,59,108,0,39,84,8,22,114,68,8,96,122,114,136,133,68,99,96,12,80,38,8,23,74,56,0,70,65,6,13,119,121,5,16,43,69,0,57,91,48,0,59,68,21,3,48,52,22,136,58,36,33,0,60,101,17,36,93,132,184,104,122,31,66,89,7,98,116,136,40,17,42,17,0,23,103,0,2,99,10,1,73,65,40,110,30,14,79,80,1,15,84,36,1,16,26,28,17,12,93,11,0,70,114,0,9,54,89,6,84,95,158,27,167,49,103,37,17,2,56,27,5,7,90,0,1,43,22,9,7,55,51,1,69,52,2,3,58,76,6,28,84,127,188,43,148,17,32,56,82,0,5,5,49,0,3,4,49,3,1,54,37,0,11,170,12,0,12,53,17,12,150,135,64,262,250,13,18,45,4,12,18,1,35,101,6,0,70,48,0,43,145,36,4,189,78,63,94,25,127,28,76,80,55,0,93,85,14,10,129,73,0,144,102,37,8,74,58,23,0,112,78,2,0,37,58,4,53,144,82,0,57,74,104,82,90,22,43,110,113,7,10,63,15,144,7,0,77,40,2,0,43,60,1,88,91,3,3,91,27,81,125,18,1,27,45,22,2,80,141,4,78,22,119,51,1,8,45,106,133,68,130,147,107,20,25,11,59,168,144,118,140,54,58,86,47,9,4,6,3,0,1,5,0,0,5,2,4,1,1,4,10,1,0,62,10,0,10,80,34,43,27,99,145,65,161,41,44,5,17,42,25,118,6,88,127,3,141,61,10,14,57,1,0,7,0,0,0,33,2,3,18,37,0,46,79,35,2,113,124,16,68,0,52,126,25,1,69,56,70,1,60,42,3,8,65,68,1,17,125,31,0,18,29,0,10,8,5,40,0,74,80,15,6,48,100,8,79,84,29,10,133,144,39,64,113,69,202,116,23,170,76,117,114,84,0,33,48,18,1,101,130,8,16,111,26,1,58,76,13,12,63,96,22,115,119,40,157,19,81,33,94,65,8,70,92,51,17,87,57,80,6,41,75,53,2,14,49,46,0,88,155,2,31,76,96,3,62,116,26,12,188,71,19,205,159,75,6,126,28,41,19,112,85,0,44,74,40,0,53,106,28,17,201